Protein AF-A0A974YHD3-F1 (afdb_monomer_lite)

pLDDT: mean 76.7, std 21.36, range [23.0, 98.56]

Structure (mmCIF, N/CA/C/O backbone):
data_AF-A0A974YHD3-F1
#
_entry.id   AF-A0A974YHD3-F1
#
loop_
_atom_site.group_PDB
_atom_site.id
_atom_site.type_symbol
_atom_site.label_atom_id
_atom_site.label_alt_id
_atom_site.label_comp_id
_atom_site.label_asym_id
_atom_site.label_entity_id
_atom_site.label_seq_id
_atom_site.pdbx_PDB_ins_code
_atom_site.Cartn_x
_atom_site.Cartn_y
_atom_site.Cartn_z
_atom_site.occupancy
_atom_site.B_iso_or_equiv
_atom_site.auth_seq_id
_atom_site.auth_comp_id
_atom_site.auth_asym_id
_atom_site.auth_atom_id
_atom_site.pdbx_PDB_model_num
ATOM 1 N N . MET A 1 1 ? 21.935 20.889 6.187 1.00 23.00 1 MET A N 1
ATOM 2 C CA . MET A 1 1 ? 21.549 22.071 5.395 1.00 23.00 1 MET A CA 1
ATOM 3 C C . MET A 1 1 ? 20.528 21.578 4.397 1.00 23.00 1 MET A C 1
ATOM 5 O O . MET A 1 1 ? 20.888 20.794 3.529 1.00 23.00 1 MET A O 1
ATOM 9 N N . ALA A 1 2 ? 19.258 21.837 4.688 1.00 29.30 2 ALA A N 1
ATOM 10 C CA . ALA A 1 2 ? 18.109 21.266 4.003 1.00 29.30 2 ALA A CA 1
ATOM 11 C C . ALA A 1 2 ? 17.409 22.403 3.260 1.00 29.30 2 ALA A C 1
ATOM 13 O O . ALA A 1 2 ? 16.509 23.024 3.808 1.00 29.30 2 ALA A O 1
ATOM 14 N N . ASP A 1 3 ? 17.863 22.669 2.039 1.00 31.52 3 ASP A N 1
ATOM 15 C CA . ASP A 1 3 ? 17.228 23.639 1.148 1.00 31.52 3 ASP A CA 1
ATOM 16 C C . ASP A 1 3 ? 16.428 22.826 0.127 1.00 31.52 3 ASP A C 1
ATOM 18 O O . ASP A 1 3 ? 16.943 22.366 -0.898 1.00 31.52 3 ASP A O 1
ATOM 22 N N . GLY A 1 4 ? 15.189 22.506 0.500 1.00 35.88 4 GLY A N 1
ATOM 23 C CA . GLY A 1 4 ? 14.293 21.665 -0.284 1.00 35.88 4 GLY A CA 1
ATOM 24 C C . GLY A 1 4 ? 13.682 22.450 -1.437 1.00 35.88 4 GLY A C 1
ATOM 25 O O . GLY A 1 4 ? 12.671 23.114 -1.258 1.00 35.88 4 GLY A O 1
ATOM 26 N N . ASN A 1 5 ? 14.265 22.347 -2.632 1.00 42.72 5 ASN A N 1
ATOM 27 C CA . ASN A 1 5 ? 13.529 22.676 -3.853 1.00 42.72 5 ASN A CA 1
ATOM 28 C C . ASN A 1 5 ? 12.310 21.740 -3.923 1.00 42.72 5 ASN A C 1
ATOM 30 O O . ASN A 1 5 ? 12.494 20.521 -3.971 1.00 42.72 5 ASN A O 1
ATOM 34 N N . ASN A 1 6 ? 11.092 22.283 -3.944 1.00 49.28 6 ASN A N 1
ATOM 35 C CA . ASN A 1 6 ? 9.903 21.484 -4.223 1.00 49.28 6 ASN A CA 1
ATOM 36 C C . ASN A 1 6 ? 9.892 21.179 -5.730 1.00 49.28 6 ASN A C 1
ATOM 38 O O . ASN A 1 6 ? 9.575 22.020 -6.572 1.00 49.28 6 ASN A O 1
ATOM 42 N N . ILE A 1 7 ? 10.344 19.981 -6.085 1.00 52.28 7 ILE A N 1
ATOM 43 C CA . ILE A 1 7 ? 10.267 19.467 -7.453 1.00 52.28 7 ILE A CA 1
ATOM 44 C C . ILE A 1 7 ? 8.856 18.911 -7.609 1.00 52.28 7 ILE A C 1
ATOM 46 O O . ILE A 1 7 ? 8.499 18.078 -6.794 1.00 52.28 7 ILE A O 1
ATOM 50 N N . PHE A 1 8 ? 8.097 19.347 -8.622 1.00 60.44 8 PHE A N 1
ATOM 51 C CA . PHE A 1 8 ? 6.780 18.787 -8.942 1.00 60.44 8 PHE A CA 1
ATOM 52 C C . PHE A 1 8 ? 6.837 18.002 -10.252 1.00 60.44 8 PHE A C 1
ATOM 54 O O . PHE A 1 8 ? 7.266 18.513 -11.293 1.00 60.44 8 PHE A O 1
ATOM 61 N N . GLN A 1 9 ? 6.393 16.746 -10.226 1.00 55.06 9 GLN A N 1
ATOM 62 C CA . GLN A 1 9 ? 6.420 15.881 -11.412 1.00 55.06 9 GLN A CA 1
ATOM 63 C C . GLN A 1 9 ? 5.457 16.299 -12.535 1.00 55.06 9 GLN A C 1
ATOM 65 O O . GLN A 1 9 ? 5.782 16.106 -13.709 1.00 55.06 9 GLN A O 1
ATOM 70 N N . TYR A 1 10 ? 4.304 16.877 -12.206 1.00 62.53 10 TYR A N 1
ATOM 71 C CA . TYR A 1 10 ? 3.218 17.162 -13.139 1.00 62.53 10 TYR A CA 1
ATOM 72 C C . TYR A 1 10 ? 2.607 18.536 -12.872 1.00 62.53 10 TYR A C 1
ATOM 74 O O . TYR A 1 10 ? 2.335 18.882 -11.727 1.00 62.53 10 TYR A O 1
ATOM 82 N N . ILE A 1 11 ? 2.315 19.278 -13.937 1.00 77.69 11 ILE A N 1
ATOM 83 C CA . ILE A 1 11 ? 1.442 20.450 -13.918 1.00 77.69 11 ILE A CA 1
ATOM 84 C C . ILE A 1 11 ? 0.236 20.111 -14.777 1.00 77.69 11 ILE A C 1
ATOM 86 O O . ILE A 1 11 ? 0.398 19.775 -15.946 1.00 77.69 11 ILE A O 1
ATOM 90 N N . TYR A 1 12 ? -0.968 20.216 -14.239 1.00 75.12 12 TYR A N 1
ATOM 91 C CA . TYR A 1 12 ? -2.208 19.977 -14.974 1.00 75.12 12 TYR A CA 1
ATOM 92 C C . TYR A 1 12 ? -2.937 21.282 -15.232 1.00 75.12 12 TYR A C 1
ATOM 94 O O . TYR A 1 12 ? -2.934 22.156 -14.370 1.00 75.12 12 TYR A O 1
ATOM 102 N N . ASN A 1 13 ? -3.618 21.398 -16.375 1.00 77.19 13 ASN A N 1
ATOM 103 C CA . ASN A 1 13 ? -4.615 22.455 -16.535 1.00 77.19 13 ASN A CA 1
ATOM 104 C C . ASN A 1 13 ? -5.772 22.175 -15.584 1.00 77.19 13 ASN A C 1
ATOM 106 O O . ASN A 1 13 ? -6.204 21.032 -15.463 1.00 77.19 13 ASN A O 1
ATOM 110 N N . VAL A 1 14 ? -6.317 23.203 -14.952 1.00 76.94 14 VAL A N 1
ATOM 111 C CA . VAL A 1 14 ? -7.429 23.049 -14.022 1.00 76.94 14 VAL A CA 1
ATOM 112 C C . VAL A 1 14 ? -8.591 23.932 -14.447 1.00 76.94 14 VAL A C 1
ATOM 114 O O . VAL A 1 14 ? -8.440 25.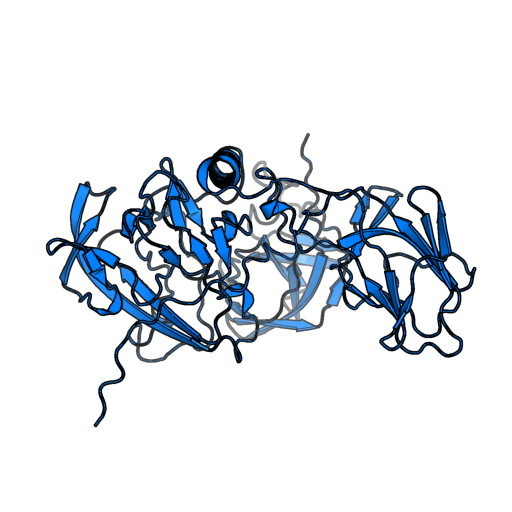123 -14.709 1.00 76.94 14 VAL A O 1
ATOM 117 N N . THR A 1 15 ? -9.782 23.340 -14.500 1.00 73.75 15 THR A N 1
ATOM 118 C CA . THR A 1 15 ? -11.034 24.087 -14.656 1.00 73.75 15 THR A CA 1
ATOM 119 C C . THR A 1 15 ? -11.646 24.310 -13.284 1.00 73.75 15 THR A C 1
ATOM 121 O O . THR A 1 15 ? -11.926 23.338 -12.590 1.00 73.75 15 THR A O 1
ATOM 124 N N . VAL A 1 16 ? -11.897 25.564 -12.905 1.00 64.19 16 VAL A N 1
ATOM 125 C CA . VAL A 1 16 ? -12.558 25.907 -11.635 1.00 64.19 16 VAL A CA 1
ATOM 126 C C . VAL A 1 16 ? -13.982 26.396 -11.904 1.00 64.19 16 VAL A C 1
ATOM 128 O O . VAL A 1 16 ? -14.196 27.291 -12.721 1.00 64.19 16 VAL A O 1
ATOM 131 N N . LYS A 1 17 ? -14.974 25.810 -11.224 1.00 64.31 17 LYS A N 1
ATOM 132 C CA . LYS A 1 17 ? -16.381 26.244 -11.235 1.00 64.31 17 LYS A CA 1
ATOM 133 C C . LYS A 1 17 ? -16.889 26.351 -9.798 1.00 64.31 17 LYS A C 1
ATOM 135 O O . LYS A 1 17 ? -17.115 25.339 -9.136 1.00 64.31 17 LYS A O 1
ATOM 140 N N . GLY A 1 18 ? -17.088 27.578 -9.315 1.00 64.75 18 GLY A N 1
ATOM 141 C CA . GLY A 1 18 ? -17.392 27.818 -7.901 1.00 64.75 18 GLY A CA 1
ATOM 142 C C . GLY A 1 18 ? -16.235 27.350 -7.013 1.00 64.75 18 GLY A C 1
ATOM 143 O O . GLY A 1 18 ? -15.087 27.694 -7.278 1.00 64.75 18 GLY A O 1
ATOM 144 N N . ASN A 1 19 ? -16.523 26.526 -6.004 1.00 59.25 19 ASN A N 1
ATOM 145 C CA . ASN A 1 19 ? -15.501 25.940 -5.126 1.00 59.25 19 ASN A CA 1
ATOM 146 C C . ASN A 1 19 ? -14.963 24.596 -5.633 1.00 59.25 19 ASN A C 1
ATOM 148 O O . ASN A 1 19 ? -14.217 23.950 -4.916 1.00 59.25 19 ASN A O 1
ATOM 152 N N . ASN A 1 20 ? -15.341 24.141 -6.828 1.00 55.47 20 ASN A N 1
ATOM 153 C CA . ASN A 1 20 ? -14.871 22.869 -7.370 1.00 55.47 20 ASN A CA 1
ATOM 154 C C . ASN A 1 20 ? -13.799 23.111 -8.427 1.00 55.47 20 ASN A C 1
ATOM 156 O O . ASN A 1 20 ? -13.940 24.013 -9.256 1.00 55.47 20 ASN A O 1
ATOM 160 N N . TYR A 1 21 ? -12.779 22.262 -8.444 1.00 64.75 21 TYR A N 1
ATOM 161 C CA . TYR A 1 21 ? -11.789 22.212 -9.504 1.00 64.75 21 TYR A CA 1
ATOM 162 C C . TYR A 1 21 ? -11.769 20.836 -10.162 1.00 64.75 21 TYR A C 1
ATOM 164 O O . TYR A 1 21 ? -12.024 19.821 -9.523 1.00 64.75 21 TYR A O 1
ATOM 172 N N . THR A 1 22 ? -11.476 20.791 -11.454 1.00 62.31 22 THR A N 1
ATOM 173 C CA . THR A 1 22 ? -11.301 19.551 -12.212 1.00 62.31 22 THR A CA 1
ATOM 174 C C . THR A 1 22 ? -9.949 19.591 -12.895 1.00 62.31 22 THR A C 1
ATOM 176 O O . THR A 1 22 ? -9.651 20.541 -13.624 1.00 62.31 22 THR A O 1
ATOM 179 N N . VAL A 1 23 ? -9.143 18.566 -12.641 1.00 65.56 23 VAL A N 1
ATOM 180 C CA . VAL A 1 23 ? -7.842 18.347 -13.262 1.00 65.56 23 VAL A CA 1
ATOM 181 C C . VAL A 1 23 ? -8.087 17.897 -14.696 1.00 65.56 23 VAL A C 1
ATOM 183 O O . VAL A 1 23 ? -8.663 16.845 -14.966 1.00 65.56 23 VAL A O 1
ATOM 186 N N . GLY A 1 24 ? -7.716 18.767 -15.621 1.00 58.88 24 GLY A N 1
ATOM 187 C CA . GLY A 1 24 ? -7.710 18.520 -17.048 1.00 58.88 24 GLY A CA 1
ATOM 188 C C . GLY A 1 24 ? -6.397 17.876 -17.502 1.00 58.88 24 GLY A C 1
ATOM 189 O O . GLY A 1 24 ? -5.635 17.348 -16.692 1.00 58.88 24 GLY A O 1
ATOM 190 N N . PRO A 1 25 ? -6.104 17.906 -18.811 1.00 59.25 25 PRO A N 1
ATOM 191 C CA . PRO A 1 25 ? -4.892 17.300 -19.341 1.00 59.25 25 PRO A CA 1
ATOM 192 C C . PRO A 1 25 ? -3.637 17.960 -18.759 1.00 59.25 25 PRO A C 1
ATOM 194 O O . PRO A 1 25 ? -3.632 19.159 -18.446 1.00 59.25 25 PRO A O 1
ATOM 197 N N . VAL A 1 26 ? -2.570 17.162 -18.665 1.00 56.84 26 VAL A N 1
ATOM 198 C CA . VAL A 1 26 ? -1.229 17.618 -18.288 1.00 56.84 26 VAL A CA 1
ATOM 199 C C . VAL A 1 26 ? -0.854 18.827 -19.144 1.00 56.84 26 VAL A C 1
ATOM 201 O O . VAL A 1 26 ? -0.900 18.781 -20.372 1.00 56.84 26 VAL A O 1
ATOM 204 N N . HIS A 1 27 ? -0.534 19.920 -18.467 1.00 62.69 27 HIS A N 1
ATOM 205 C CA . HIS A 1 27 ? -0.039 21.160 -19.038 1.00 62.69 27 HIS A CA 1
ATOM 206 C C . HIS A 1 27 ? 1.475 21.073 -19.278 1.00 62.69 27 HIS A C 1
ATOM 208 O O . HIS A 1 27 ? 1.930 21.334 -20.387 1.00 62.69 27 HIS A O 1
ATOM 214 N N . LEU A 1 28 ? 2.244 20.657 -18.262 1.00 62.91 28 LEU A N 1
ATOM 215 C CA . LEU A 1 28 ? 3.707 20.510 -18.301 1.00 62.91 28 LEU A CA 1
ATOM 216 C C . LEU A 1 28 ? 4.156 19.344 -17.400 1.00 62.91 28 LEU A C 1
ATOM 218 O O . LEU A 1 28 ? 3.457 18.971 -16.462 1.00 62.91 28 LEU A O 1
ATOM 222 N N . THR A 1 29 ? 5.337 18.777 -17.653 1.00 55.53 29 THR A N 1
ATOM 223 C CA . THR A 1 29 ? 5.939 17.706 -16.831 1.00 55.53 29 THR A CA 1
ATOM 224 C C . THR A 1 29 ? 7.374 18.044 -16.453 1.00 55.53 29 THR A C 1
ATOM 226 O O . THR A 1 29 ? 8.102 18.592 -17.278 1.00 55.53 29 THR A O 1
ATOM 229 N N . GLY A 1 30 ? 7.809 17.632 -15.259 1.00 52.50 30 GLY A N 1
ATOM 230 C CA . GLY A 1 30 ? 9.213 17.718 -14.843 1.00 52.50 30 GLY A CA 1
ATOM 231 C C . GLY A 1 30 ? 9.679 19.132 -14.497 1.00 52.50 30 GLY A C 1
ATOM 232 O O . GLY A 1 30 ? 10.753 19.547 -14.931 1.00 52.50 30 GLY A O 1
ATOM 233 N N . VAL A 1 31 ? 8.886 19.863 -13.712 1.00 59.06 31 VAL A N 1
ATOM 234 C CA . VAL A 1 31 ? 9.174 21.250 -13.342 1.00 59.06 31 VAL A CA 1
ATOM 235 C C . VAL A 1 31 ? 9.792 21.319 -11.949 1.00 59.06 31 VAL A C 1
ATOM 237 O O . VAL A 1 31 ? 9.291 20.750 -10.984 1.00 59.06 31 VAL A O 1
ATOM 240 N N . THR A 1 32 ? 10.892 22.060 -11.829 1.00 55.09 32 THR A N 1
ATOM 241 C CA . THR A 1 32 ? 11.424 22.454 -10.520 1.00 55.09 32 THR A CA 1
ATOM 242 C C . THR A 1 32 ? 10.813 23.789 -10.139 1.00 55.09 32 THR A C 1
ATOM 244 O O . THR A 1 32 ? 11.075 24.786 -10.810 1.00 55.09 32 THR A O 1
ATOM 247 N N . VAL A 1 33 ? 10.016 23.810 -9.074 1.00 57.66 33 VAL A N 1
ATOM 248 C CA . VAL A 1 33 ? 9.491 25.059 -8.534 1.00 57.66 33 VAL A CA 1
ATOM 249 C C . VAL A 1 33 ? 10.488 25.571 -7.508 1.00 57.66 33 VAL A C 1
ATOM 251 O O . VAL A 1 33 ? 10.887 24.862 -6.582 1.00 57.66 33 VAL A O 1
ATOM 254 N N . LYS A 1 34 ? 10.925 26.810 -7.708 1.00 53.94 34 LYS A N 1
ATOM 255 C CA . LYS A 1 34 ? 11.646 27.565 -6.694 1.00 53.94 34 LYS A CA 1
ATOM 256 C C . LYS A 1 34 ? 10.726 28.672 -6.232 1.00 53.94 34 LYS A C 1
ATOM 258 O O . LYS A 1 34 ? 10.194 29.408 -7.062 1.00 53.94 34 LYS A O 1
ATOM 263 N N . ASP A 1 35 ? 10.554 28.745 -4.926 1.00 49.25 35 ASP A N 1
ATOM 264 C CA . ASP A 1 35 ? 9.995 29.927 -4.303 1.00 49.25 35 ASP A CA 1
ATOM 265 C C . ASP A 1 35 ? 10.873 31.139 -4.661 1.00 49.25 35 ASP A C 1
ATOM 267 O O . ASP A 1 35 ? 12.105 31.030 -4.768 1.00 49.25 35 ASP A O 1
ATOM 271 N N . LYS A 1 36 ? 10.233 32.261 -4.975 1.00 51.34 36 LYS A N 1
ATOM 272 C CA . LYS A 1 36 ? 10.906 33.470 -5.431 1.00 51.34 36 LYS A CA 1
ATOM 273 C C . LYS A 1 36 ? 10.172 34.676 -4.862 1.00 51.34 36 LYS A C 1
ATOM 275 O O . LYS A 1 36 ? 9.224 35.150 -5.478 1.00 51.34 36 LYS A O 1
ATOM 280 N N . ASP A 1 37 ? 10.709 35.131 -3.729 1.00 46.12 37 ASP A N 1
ATOM 281 C CA . ASP A 1 37 ? 10.434 36.374 -2.993 1.00 46.12 37 ASP A CA 1
ATOM 282 C C . ASP A 1 37 ? 9.528 37.350 -3.755 1.00 46.12 37 ASP A C 1
ATOM 284 O O . ASP A 1 37 ? 9.934 37.959 -4.757 1.00 46.12 37 ASP A O 1
ATOM 288 N N . ASP A 1 38 ? 8.300 37.500 -3.260 1.00 51.44 38 ASP A N 1
ATOM 289 C CA . ASP A 1 38 ? 7.328 38.446 -3.777 1.00 51.44 38 ASP A CA 1
ATOM 290 C C . ASP A 1 38 ? 7.209 39.718 -2.936 1.00 51.44 38 ASP A C 1
ATOM 292 O O . ASP A 1 38 ? 6.182 40.383 -2.927 1.00 51.44 38 ASP A O 1
ATOM 296 N N . SER A 1 39 ? 8.325 40.217 -2.405 1.00 43.66 39 SER A N 1
ATOM 297 C CA . SER A 1 39 ? 8.471 41.627 -2.034 1.00 43.66 39 SER A CA 1
ATOM 298 C C . SER A 1 39 ? 7.397 42.125 -1.056 1.00 43.66 39 SER A C 1
ATOM 300 O O . SER A 1 39 ? 6.721 43.126 -1.303 1.00 43.66 39 SER A O 1
ATOM 302 N N . SER A 1 40 ? 7.297 41.479 0.108 1.00 46.66 40 SER A N 1
ATOM 303 C CA . SER A 1 40 ? 6.685 42.105 1.285 1.00 46.66 40 SER A CA 1
ATOM 304 C C . SER A 1 40 ? 7.552 42.074 2.547 1.00 46.66 40 SER A C 1
ATOM 306 O O . SER A 1 40 ? 7.034 42.247 3.638 1.00 46.66 40 SER A O 1
ATOM 308 N N . GLY A 1 41 ? 8.882 41.980 2.413 1.00 45.91 41 GLY A N 1
ATOM 309 C CA . GLY A 1 41 ? 9.863 42.659 3.281 1.00 45.91 41 GLY A CA 1
ATOM 310 C C . GLY A 1 41 ? 9.623 42.649 4.799 1.00 45.91 41 GLY A C 1
ATOM 311 O O . GLY A 1 41 ? 9.955 43.628 5.472 1.00 45.91 41 GLY A O 1
ATOM 312 N N . THR A 1 42 ? 9.065 41.575 5.356 1.00 46.66 42 THR A N 1
ATOM 313 C CA . THR A 1 42 ? 8.918 41.387 6.800 1.00 46.66 42 THR A CA 1
ATOM 314 C C . THR A 1 42 ? 9.553 40.064 7.203 1.00 46.66 42 THR A C 1
ATOM 316 O O . THR A 1 42 ? 9.564 39.103 6.448 1.00 46.66 42 THR A O 1
ATOM 319 N N . VAL A 1 43 ? 10.093 40.007 8.420 1.00 48.84 43 VAL A N 1
ATOM 320 C CA . VAL A 1 43 ? 10.775 38.838 9.017 1.00 48.84 43 VAL A CA 1
ATOM 321 C C . VAL A 1 43 ? 9.890 37.585 9.190 1.00 48.84 43 VAL A C 1
ATOM 323 O O . VAL A 1 43 ? 10.325 36.629 9.827 1.00 48.84 43 VAL A O 1
ATOM 326 N N . ALA A 1 44 ? 8.654 37.601 8.684 1.00 49.88 44 ALA A N 1
ATOM 327 C CA . ALA A 1 44 ? 7.683 36.514 8.782 1.00 49.88 44 ALA A CA 1
ATOM 328 C C . ALA A 1 44 ? 7.543 35.689 7.488 1.00 49.88 44 ALA A C 1
ATOM 330 O O . ALA A 1 44 ? 6.982 34.604 7.562 1.00 49.88 44 ALA A O 1
ATOM 331 N N . ASP A 1 45 ? 8.048 36.193 6.359 1.00 50.72 45 ASP A N 1
ATOM 332 C CA . ASP A 1 45 ? 8.014 35.544 5.043 1.00 50.72 45 ASP A CA 1
ATOM 333 C C . ASP A 1 45 ? 9.285 34.697 4.845 1.00 50.72 45 ASP A C 1
ATOM 335 O O . ASP A 1 45 ? 10.414 35.207 4.902 1.00 50.72 45 ASP A O 1
ATOM 339 N N . ASN A 1 46 ? 9.117 33.382 4.729 1.00 54.16 46 ASN A N 1
ATOM 340 C CA . ASN A 1 46 ? 10.187 32.405 4.639 1.00 54.16 46 ASN A CA 1
ATOM 341 C C . ASN A 1 46 ? 10.330 31.891 3.204 1.00 54.16 46 ASN A C 1
ATOM 343 O O . ASN A 1 46 ? 9.653 30.954 2.800 1.00 54.16 46 ASN A O 1
ATOM 347 N N . ILE A 1 47 ? 11.372 32.382 2.530 1.00 51.62 47 ILE A N 1
ATOM 348 C CA . ILE A 1 47 ? 11.790 32.106 1.136 1.00 51.62 47 ILE A CA 1
ATOM 349 C C . ILE A 1 47 ? 12.036 30.600 0.818 1.00 51.62 47 ILE A C 1
ATOM 351 O O . ILE A 1 47 ? 12.433 30.225 -0.286 1.00 51.62 47 ILE A O 1
ATOM 355 N N . GLY A 1 48 ? 11.886 29.703 1.798 1.00 50.69 48 GLY A N 1
ATOM 356 C CA . GLY A 1 48 ? 11.937 28.249 1.620 1.00 50.69 48 GLY A CA 1
ATOM 357 C C . GLY A 1 48 ? 10.588 27.535 1.762 1.00 50.69 48 GLY A C 1
ATOM 358 O O . GLY A 1 48 ? 10.568 26.301 1.707 1.00 50.69 48 GLY A O 1
ATOM 359 N N . VAL A 1 49 ? 9.486 28.251 2.006 1.00 54.81 49 VAL A N 1
ATOM 360 C CA . VAL A 1 49 ? 8.192 27.673 2.395 1.00 54.81 49 VAL A CA 1
ATOM 361 C C . VAL A 1 49 ? 7.042 28.345 1.646 1.00 54.81 49 VAL A C 1
ATOM 363 O O . VAL A 1 49 ? 6.386 29.240 2.155 1.00 54.81 49 VAL A O 1
ATOM 366 N N . LEU A 1 50 ? 6.713 27.780 0.485 1.00 58.00 50 LEU A N 1
ATOM 367 C CA . LEU A 1 50 ? 5.493 28.103 -0.258 1.00 58.00 50 LEU A CA 1
ATOM 368 C C . LEU A 1 50 ? 4.228 27.977 0.613 1.00 58.00 50 LEU A C 1
ATOM 370 O O . LEU A 1 50 ? 3.930 26.896 1.140 1.00 58.00 50 LEU A O 1
ATOM 374 N N . GLY A 1 51 ? 3.452 29.057 0.682 1.00 56.53 51 GLY A N 1
ATOM 375 C CA . GLY A 1 51 ? 2.147 29.154 1.326 1.00 56.53 51 GLY A CA 1
ATOM 376 C C . GLY A 1 51 ? 2.168 29.507 2.811 1.00 56.53 51 GLY A C 1
ATOM 377 O O . GLY A 1 51 ? 1.188 29.215 3.503 1.00 56.53 51 GLY A O 1
ATOM 378 N N . ASP A 1 52 ? 3.263 30.065 3.319 1.00 51.12 52 ASP A N 1
ATOM 379 C CA . ASP A 1 52 ? 3.418 30.466 4.720 1.00 51.12 52 ASP A CA 1
ATOM 380 C C . ASP A 1 52 ? 2.686 31.777 5.069 1.00 51.12 52 ASP A C 1
ATOM 382 O O . ASP A 1 52 ? 2.157 31.914 6.178 1.00 51.12 52 ASP A O 1
ATOM 386 N N . ILE A 1 53 ? 2.573 32.699 4.112 1.00 57.03 53 ILE A N 1
ATOM 387 C CA . ILE A 1 53 ? 1.797 33.940 4.182 1.00 57.03 53 ILE A CA 1
ATOM 388 C C . ILE A 1 53 ? 0.883 34.037 2.953 1.00 57.03 53 ILE A C 1
ATOM 390 O O . ILE A 1 53 ? 1.174 33.513 1.889 1.00 57.03 53 ILE A O 1
ATOM 394 N N . ALA A 1 54 ? -0.283 34.671 3.095 1.00 55.06 54 ALA A N 1
ATOM 395 C CA . ALA A 1 54 ? -1.193 34.910 1.977 1.00 55.06 54 ALA A CA 1
ATOM 396 C C . ALA A 1 54 ? -1.264 36.413 1.642 1.00 55.06 54 ALA A C 1
ATOM 398 O O . ALA A 1 54 ? -1.469 37.217 2.560 1.00 55.06 54 ALA A O 1
ATOM 399 N N . PRO A 1 55 ? -1.219 36.808 0.355 1.00 57.75 55 PRO A N 1
ATOM 400 C CA . PRO A 1 55 ? -0.952 35.972 -0.820 1.00 57.75 55 PRO A CA 1
ATOM 401 C C . PRO A 1 55 ? 0.538 35.615 -0.943 1.00 57.75 55 PRO A C 1
ATOM 403 O O . PRO A 1 55 ? 1.374 36.414 -0.547 1.00 57.75 55 PRO A O 1
ATOM 406 N N . ASP A 1 56 ? 0.826 34.460 -1.542 1.00 64.94 56 ASP A N 1
ATOM 407 C CA . ASP A 1 56 ? 2.182 34.002 -1.869 1.00 64.94 56 ASP A CA 1
ATOM 408 C C . ASP A 1 56 ? 2.246 33.597 -3.354 1.00 64.94 56 ASP A C 1
ATOM 410 O O . ASP A 1 56 ? 1.227 33.247 -3.974 1.00 64.94 56 ASP A O 1
ATOM 414 N N . SER A 1 57 ? 3.416 33.709 -3.977 1.00 71.50 57 SER A N 1
ATOM 415 C CA . SER A 1 57 ? 3.595 33.492 -5.405 1.00 71.50 57 SER A CA 1
ATOM 416 C C . SER A 1 57 ? 4.971 32.954 -5.788 1.00 71.50 57 SER A C 1
ATOM 418 O O . SER A 1 57 ? 5.979 33.208 -5.151 1.00 71.50 57 SER A O 1
ATOM 420 N N . PHE A 1 58 ? 5.020 32.222 -6.900 1.00 73.31 58 PHE A N 1
ATOM 421 C CA . PHE A 1 58 ? 6.237 31.580 -7.396 1.00 73.31 58 PHE A CA 1
ATOM 422 C C . PHE A 1 58 ? 6.333 31.640 -8.919 1.00 73.31 58 PHE A C 1
ATOM 424 O O . PHE A 1 58 ? 5.369 31.968 -9.613 1.00 73.31 58 PHE A O 1
ATOM 431 N N . GLU A 1 59 ? 7.508 31.328 -9.466 1.00 72.69 59 GLU A N 1
ATOM 432 C CA . GLU A 1 59 ? 7.776 31.430 -10.902 1.00 72.69 59 GLU A CA 1
ATOM 433 C C . GLU A 1 59 ? 8.210 30.085 -11.492 1.00 72.69 59 GLU A C 1
ATOM 435 O O . GLU A 1 59 ? 9.074 29.395 -10.950 1.00 72.69 59 GLU A O 1
ATOM 440 N N . VAL A 1 60 ? 7.631 29.734 -12.641 1.00 71.31 60 VAL A N 1
ATOM 441 C CA . VAL A 1 60 ? 8.008 28.568 -13.449 1.00 71.31 60 VAL A CA 1
ATOM 442 C C . VAL A 1 60 ? 8.176 29.012 -14.894 1.00 71.31 60 VAL A C 1
ATOM 444 O O . VAL A 1 60 ? 7.253 29.585 -15.469 1.00 71.31 60 VAL A O 1
ATOM 447 N N . ASP A 1 61 ? 9.350 28.752 -15.475 1.00 71.25 61 ASP A N 1
ATOM 448 C CA . ASP A 1 61 ? 9.692 29.071 -16.870 1.00 71.25 61 ASP A CA 1
ATOM 449 C C . ASP A 1 61 ? 9.323 30.510 -17.296 1.00 71.25 61 ASP A C 1
ATOM 451 O O . ASP A 1 61 ? 8.805 30.749 -18.386 1.00 71.25 61 ASP A O 1
ATOM 455 N N . GLY A 1 62 ? 9.564 31.496 -16.421 1.00 70.56 62 GLY A N 1
ATOM 456 C CA . GLY A 1 62 ? 9.258 32.908 -16.691 1.00 70.56 62 GLY A CA 1
ATOM 457 C C . GLY A 1 62 ? 7.801 33.314 -16.447 1.00 70.56 62 GLY A C 1
ATOM 458 O O . GLY A 1 62 ? 7.454 34.483 -16.614 1.00 70.56 62 GLY A O 1
ATOM 459 N N . THR A 1 63 ? 6.937 32.374 -16.057 1.00 75.50 63 THR A N 1
ATOM 460 C CA . THR A 1 63 ? 5.521 32.618 -15.755 1.00 75.50 63 THR A CA 1
ATOM 461 C C . THR A 1 63 ? 5.313 32.694 -14.246 1.00 75.50 63 THR A C 1
ATOM 463 O O . THR A 1 63 ? 5.697 31.777 -13.522 1.00 75.50 63 THR A O 1
ATOM 466 N N . LYS A 1 64 ? 4.684 33.777 -13.769 1.00 81.06 64 LYS A N 1
ATOM 467 C CA . LYS A 1 64 ? 4.330 33.964 -12.355 1.00 81.06 64 LYS A CA 1
ATOM 468 C C . LYS A 1 64 ? 2.995 33.286 -12.030 1.00 81.06 64 LYS A C 1
ATOM 470 O O . LYS A 1 64 ? 1.993 33.546 -12.698 1.00 81.06 64 LYS A O 1
ATOM 475 N N . TYR A 1 65 ? 2.991 32.476 -10.979 1.00 80.44 65 TYR A N 1
ATOM 476 C CA . TYR A 1 65 ? 1.840 31.777 -10.419 1.00 80.44 65 TYR A CA 1
ATOM 477 C C . TYR A 1 65 ? 1.554 32.306 -9.014 1.00 80.44 65 TYR A C 1
ATOM 479 O O . TYR A 1 65 ? 2.474 32.504 -8.229 1.00 80.44 65 TYR A O 1
ATOM 487 N N . THR A 1 66 ? 0.286 32.514 -8.678 1.00 81.00 66 THR A N 1
ATOM 488 C CA . THR A 1 66 ? -0.150 32.813 -7.310 1.00 81.00 66 THR A CA 1
ATOM 489 C C . THR A 1 66 ? -0.607 31.523 -6.646 1.00 81.00 66 THR A C 1
ATOM 491 O O . THR A 1 66 ? -1.479 30.827 -7.179 1.00 81.00 66 THR A O 1
ATOM 494 N N . TYR A 1 67 ? -0.005 31.203 -5.503 1.00 75.00 67 TYR A N 1
ATOM 495 C CA . TYR A 1 67 ? -0.333 30.031 -4.707 1.00 75.00 67 TYR A CA 1
ATOM 496 C C . TYR A 1 67 ? -1.762 30.140 -4.170 1.00 75.00 67 TYR A C 1
ATOM 498 O O . TYR A 1 67 ? -2.200 31.189 -3.694 1.00 75.00 67 TYR A O 1
ATOM 506 N N . VAL A 1 68 ? -2.508 29.044 -4.290 1.00 72.31 68 VAL A N 1
ATOM 507 C CA . VAL A 1 68 ? -3.847 28.914 -3.718 1.00 72.31 68 VAL A CA 1
ATOM 508 C C . VAL A 1 68 ? -3.731 28.053 -2.474 1.00 72.31 68 VAL A C 1
ATOM 510 O O . VAL A 1 68 ? -3.907 28.571 -1.383 1.00 72.31 68 VAL A O 1
ATOM 513 N N . GLY A 1 69 ? -3.346 26.783 -2.604 1.00 65.00 69 GLY A N 1
ATOM 514 C CA . GLY A 1 69 ? -3.121 25.929 -1.438 1.00 65.00 69 GLY A CA 1
ATOM 515 C C . GLY A 1 69 ? -2.725 24.503 -1.758 1.00 65.00 69 GLY A C 1
ATOM 516 O O . GLY A 1 69 ? -2.699 24.083 -2.917 1.00 65.00 69 GLY A O 1
ATOM 517 N N . LYS A 1 70 ? -2.438 23.759 -0.692 1.00 63.56 70 LYS A N 1
ATOM 518 C CA . LYS A 1 70 ? -1.884 22.408 -0.727 1.00 63.56 70 LYS A CA 1
ATOM 519 C C . LYS A 1 70 ? -2.946 21.337 -0.506 1.00 63.56 70 LYS A C 1
ATOM 521 O O . LYS A 1 70 ? -3.788 21.483 0.380 1.00 63.56 70 LYS A O 1
ATOM 526 N N . THR A 1 71 ? -2.852 20.264 -1.280 1.00 57.28 71 THR A N 1
ATOM 527 C CA . THR A 1 71 ? -3.680 19.066 -1.175 1.00 57.28 71 THR A CA 1
ATOM 528 C C . THR A 1 71 ? -3.144 18.123 -0.102 1.00 57.28 71 THR A C 1
ATOM 530 O O . THR A 1 71 ? -1.963 18.153 0.255 1.00 57.28 71 THR A O 1
ATOM 533 N N . GLY A 1 72 ? -3.992 17.221 0.400 1.00 45.12 72 GLY A N 1
ATOM 534 C CA . GLY A 1 72 ? -3.594 16.230 1.411 1.00 45.12 72 GLY A CA 1
ATOM 535 C C . GLY A 1 72 ? -2.467 15.277 0.977 1.00 45.12 72 GLY A C 1
ATOM 536 O O . GLY A 1 72 ? -1.760 14.747 1.831 1.00 45.12 72 GLY A O 1
ATOM 537 N N . ASP A 1 73 ? -2.263 15.080 -0.329 1.00 48.75 73 ASP A N 1
ATOM 538 C CA . ASP A 1 73 ? -1.173 14.266 -0.892 1.00 48.75 73 ASP A CA 1
ATOM 539 C C . ASP A 1 73 ? 0.112 15.065 -1.190 1.00 48.75 73 ASP A C 1
ATOM 541 O O . ASP A 1 73 ? 1.129 14.481 -1.560 1.00 48.75 73 ASP A O 1
ATOM 545 N N . GLY A 1 74 ? 0.088 16.385 -0.987 1.00 52.78 74 GLY A N 1
ATOM 546 C CA . GLY A 1 74 ? 1.238 17.265 -1.148 1.00 52.78 74 GLY A CA 1
ATOM 547 C C . GLY A 1 74 ? 1.313 18.056 -2.455 1.00 52.78 74 GLY A C 1
ATOM 548 O O . GLY A 1 74 ? 2.242 18.851 -2.581 1.00 52.78 74 GLY A O 1
ATOM 549 N N .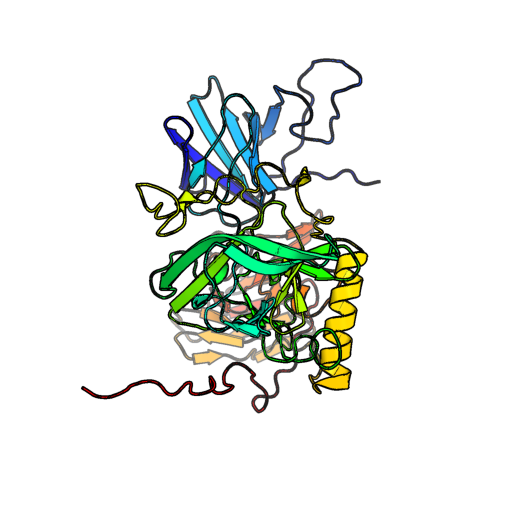 ALA A 1 75 ? 0.358 17.897 -3.377 1.00 67.00 75 ALA A N 1
ATOM 550 C CA . ALA A 1 75 ? 0.208 18.747 -4.561 1.00 67.00 75 ALA A CA 1
ATOM 551 C C . ALA A 1 75 ? -0.228 20.188 -4.210 1.00 67.00 75 ALA A C 1
ATOM 553 O O . ALA A 1 75 ? -0.772 20.450 -3.140 1.00 67.00 75 ALA A O 1
ATOM 554 N N . PHE A 1 76 ? -0.006 21.145 -5.114 1.00 75.62 76 PHE A N 1
ATOM 555 C CA . PHE A 1 76 ? -0.395 22.551 -4.951 1.00 75.62 76 PHE A CA 1
ATOM 556 C C . PHE A 1 76 ? -1.315 23.011 -6.071 1.00 75.62 76 PHE A C 1
ATOM 558 O O . PHE A 1 76 ? -1.053 22.749 -7.243 1.00 75.62 76 PHE A O 1
ATOM 565 N N . LEU A 1 77 ? -2.349 23.776 -5.736 1.00 74.56 77 LEU A N 1
ATOM 566 C CA . LEU A 1 77 ? -3.100 24.542 -6.723 1.00 74.56 77 LEU A CA 1
ATOM 567 C C . LEU A 1 77 ? -2.562 25.970 -6.794 1.00 74.56 77 LEU A C 1
ATOM 569 O O . LEU A 1 77 ? -2.319 26.602 -5.766 1.00 74.56 77 LEU A O 1
ATOM 573 N N . ALA A 1 78 ? -2.432 26.487 -8.010 1.00 81.19 78 ALA A N 1
ATOM 574 C CA . ALA A 1 78 ? -2.055 27.868 -8.273 1.00 81.19 78 ALA A CA 1
ATOM 575 C C . ALA A 1 78 ? -2.829 28.430 -9.476 1.00 81.19 78 ALA A C 1
ATOM 577 O O . ALA A 1 78 ? -3.429 27.678 -10.248 1.00 81.19 78 ALA A O 1
ATOM 578 N N . TYR A 1 79 ? -2.819 29.750 -9.658 1.00 81.56 79 TYR A N 1
ATOM 579 C CA . TYR A 1 79 ? -3.373 30.404 -10.851 1.00 81.56 79 TYR A CA 1
ATOM 580 C C . TYR A 1 79 ? -2.414 31.440 -11.436 1.00 81.56 79 TYR A C 1
ATOM 582 O O . TYR A 1 79 ? -1.490 31.886 -10.763 1.00 81.56 79 TYR A O 1
ATOM 590 N N . THR A 1 80 ? -2.643 31.844 -12.685 1.00 82.06 80 THR A N 1
ATOM 591 C CA . THR A 1 80 ? -1.909 32.940 -13.342 1.00 82.06 80 THR A CA 1
ATOM 592 C C . THR A 1 80 ? -2.844 34.107 -13.687 1.00 82.06 80 THR A C 1
ATOM 594 O O . THR A 1 80 ? -4.063 33.933 -13.810 1.00 82.06 80 THR A O 1
ATOM 597 N N . GLY A 1 81 ? -2.277 35.313 -13.829 1.00 76.44 81 GLY A N 1
ATOM 598 C CA . GLY A 1 81 ? -3.023 36.537 -14.163 1.00 76.44 81 GLY A CA 1
ATOM 599 C C . GLY A 1 81 ? -4.129 36.872 -13.151 1.00 76.44 81 GLY A C 1
ATOM 600 O O . GLY A 1 81 ? -3.999 36.593 -11.962 1.00 76.44 81 GLY A O 1
ATOM 601 N N . ASP A 1 82 ? -5.253 37.412 -13.628 1.00 69.88 82 ASP A N 1
ATOM 602 C CA . ASP A 1 82 ? -6.444 37.706 -12.811 1.00 69.88 82 ASP A CA 1
ATOM 603 C C . ASP A 1 82 ? -7.338 36.463 -12.637 1.00 69.88 82 ASP A C 1
ATOM 605 O O . ASP A 1 82 ? -8.539 36.501 -12.909 1.00 69.88 82 ASP A O 1
ATOM 609 N N . LYS A 1 83 ? -6.750 35.326 -12.230 1.00 69.38 83 LYS A N 1
ATOM 610 C CA . LYS A 1 83 ? -7.437 34.018 -12.130 1.00 69.38 83 LYS A CA 1
ATOM 611 C C . LYS A 1 83 ? -7.999 33.521 -13.472 1.00 69.38 83 LYS A C 1
ATOM 613 O O . LYS A 1 83 ? -9.015 32.828 -13.514 1.00 69.38 83 LYS A O 1
ATOM 618 N N . SER A 1 84 ? -7.343 33.870 -14.579 1.00 69.19 84 SER A N 1
ATOM 619 C CA . SER A 1 84 ? -7.777 33.485 -15.929 1.00 69.19 84 SER A CA 1
ATOM 620 C C . SER A 1 84 ? -7.454 32.027 -16.275 1.00 69.19 84 SER A C 1
ATOM 622 O O . SER A 1 84 ? -8.112 31.451 -17.141 1.00 69.19 84 SER A O 1
ATOM 624 N N . ALA A 1 85 ? -6.485 31.413 -15.586 1.00 77.38 85 ALA A N 1
ATOM 625 C CA . ALA A 1 85 ? -6.139 30.000 -15.716 1.00 77.38 85 ALA A CA 1
ATOM 626 C C . ALA A 1 85 ? -5.640 29.421 -14.383 1.00 77.38 85 ALA A C 1
ATOM 628 O O . ALA A 1 85 ? -4.878 30.076 -13.671 1.00 77.38 85 ALA A O 1
ATOM 629 N N . TYR A 1 86 ? -6.052 28.189 -14.071 1.00 81.88 86 TYR A N 1
ATOM 630 C CA . TYR A 1 86 ? -5.652 27.453 -12.868 1.00 81.88 86 TYR A CA 1
ATOM 631 C C . TYR A 1 86 ? -4.822 26.223 -13.228 1.00 81.88 86 TYR A C 1
ATOM 633 O O . TYR A 1 86 ? -5.021 25.619 -14.285 1.00 81.88 86 TYR A O 1
ATOM 641 N N . TYR A 1 87 ? -3.939 25.832 -12.311 1.00 82.12 87 TYR A N 1
ATOM 642 C CA . TYR A 1 87 ? -2.991 24.741 -12.494 1.00 82.12 87 TYR A CA 1
ATOM 643 C C . TYR A 1 87 ? -2.792 23.938 -11.212 1.00 82.12 87 TYR A C 1
ATOM 645 O O . TYR A 1 87 ? -2.731 24.519 -10.130 1.00 82.12 87 TYR A O 1
ATOM 653 N N . LEU A 1 88 ? -2.655 22.616 -11.342 1.00 78.62 88 LEU A N 1
ATOM 654 C CA . LEU A 1 88 ? -2.310 21.718 -10.235 1.00 78.62 88 LEU A CA 1
ATOM 655 C C . LEU A 1 88 ? -0.885 21.194 -10.420 1.00 78.62 88 LEU A C 1
ATOM 657 O O . LEU A 1 88 ? -0.607 20.563 -11.433 1.00 78.62 88 LEU A O 1
ATOM 661 N N . PHE A 1 89 ? -0.025 21.418 -9.435 1.00 78.12 89 PHE A N 1
ATOM 662 C CA . PHE A 1 89 ? 1.359 20.961 -9.356 1.00 78.12 89 PHE A CA 1
ATOM 663 C C . PHE A 1 89 ? 1.415 19.722 -8.467 1.00 78.12 89 PHE A C 1
ATOM 665 O O . PHE A 1 89 ? 1.159 19.837 -7.277 1.00 78.12 89 PHE A O 1
ATOM 672 N N . SER A 1 90 ? 1.714 18.542 -9.003 1.00 66.19 90 SER A N 1
ATOM 673 C CA . SER A 1 90 ? 1.696 17.286 -8.242 1.00 66.19 90 SER A CA 1
ATOM 674 C C . SER A 1 90 ? 2.929 16.434 -8.504 1.00 66.19 90 SER A C 1
ATOM 676 O O . SER A 1 90 ? 3.461 16.423 -9.610 1.00 66.19 90 SER A O 1
ATOM 678 N N . ASP A 1 91 ? 3.351 15.675 -7.496 1.00 60.72 91 ASP A N 1
ATOM 679 C CA . ASP A 1 91 ? 4.392 14.648 -7.612 1.00 60.72 91 ASP A CA 1
ATOM 680 C C . ASP A 1 91 ? 3.875 13.279 -8.042 1.00 60.72 91 ASP A C 1
ATOM 682 O O . ASP A 1 91 ? 4.658 12.363 -8.287 1.00 60.72 91 ASP A O 1
ATOM 686 N N . SER A 1 92 ? 2.558 13.138 -8.159 1.00 55.88 92 SER A N 1
ATOM 687 C CA . SER A 1 92 ? 1.897 11.911 -8.586 1.00 55.88 92 SER A CA 1
ATOM 688 C C . SER A 1 92 ? 0.957 12.183 -9.765 1.00 55.88 92 SER A C 1
ATOM 690 O O . SER A 1 92 ? 0.494 13.314 -9.943 1.00 55.88 92 SER A O 1
ATOM 692 N N . PRO A 1 93 ? 0.667 11.171 -10.604 1.00 49.19 93 PRO A N 1
ATOM 693 C CA . PRO A 1 93 ? -0.390 11.275 -11.597 1.00 49.19 93 PRO A CA 1
ATOM 694 C C . PRO A 1 93 ? -1.701 11.689 -10.919 1.00 49.19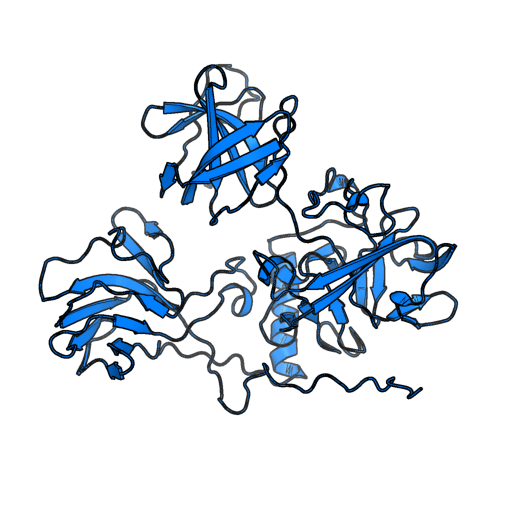 93 PRO A C 1
ATOM 696 O O . PRO A 1 93 ? -2.231 10.945 -10.097 1.00 49.19 93 PRO A O 1
ATOM 699 N N . ALA A 1 94 ? -2.209 12.877 -11.235 1.00 51.59 94 ALA A N 1
ATOM 700 C CA . ALA A 1 94 ? -3.477 13.361 -10.722 1.00 51.59 94 ALA A CA 1
ATOM 701 C C . ALA A 1 94 ? -4.553 13.102 -11.778 1.00 51.59 94 ALA A C 1
ATOM 703 O O . ALA A 1 94 ? -4.450 13.558 -12.917 1.00 51.59 94 ALA A O 1
ATOM 704 N N . SER A 1 95 ? -5.596 12.372 -11.396 1.00 40.72 95 SER A N 1
ATOM 705 C CA . SER A 1 95 ? -6.795 12.173 -12.207 1.00 40.72 95 SER A CA 1
ATOM 706 C C . SER A 1 95 ? -8.020 12.472 -11.355 1.00 40.72 95 SER A C 1
ATOM 708 O O . SER A 1 95 ? -8.198 11.848 -10.313 1.00 40.72 95 SER A O 1
ATOM 710 N N . GLY A 1 96 ? -8.858 13.418 -11.787 1.00 52.91 96 GLY A N 1
ATOM 711 C CA . GLY A 1 96 ? -10.095 13.778 -11.086 1.00 52.91 96 GLY A CA 1
ATOM 712 C C . GLY A 1 96 ? -10.212 15.267 -10.773 1.00 52.91 96 GLY A C 1
ATOM 713 O O . GLY A 1 96 ? -9.613 16.105 -11.430 1.00 52.91 96 GLY A O 1
ATOM 714 N N . GLY A 1 97 ? -11.035 15.619 -9.794 1.00 44.06 97 GLY A N 1
ATOM 715 C CA . GLY A 1 97 ? -11.237 16.987 -9.327 1.00 44.06 97 GLY A CA 1
ATOM 716 C C . GLY A 1 97 ? -11.392 17.020 -7.812 1.00 44.06 97 GLY A C 1
ATOM 717 O O . GLY A 1 97 ? -11.556 15.972 -7.195 1.00 44.06 97 GLY A O 1
ATOM 718 N N . GLY A 1 98 ? -11.346 18.206 -7.219 1.00 53.56 98 GLY A N 1
ATOM 719 C CA . GLY A 1 98 ? -11.493 18.399 -5.778 1.00 53.56 98 GLY A CA 1
ATOM 720 C C . GLY A 1 98 ? -12.210 19.703 -5.446 1.00 53.56 98 GLY A C 1
ATOM 721 O O . GLY A 1 98 ? -12.682 20.410 -6.341 1.00 53.56 98 GLY A O 1
ATOM 722 N N . LYS A 1 99 ? -12.294 20.044 -4.160 1.00 45.41 99 LYS A N 1
ATOM 723 C CA . LYS A 1 99 ? -12.801 21.344 -3.703 1.00 45.41 99 LYS A CA 1
ATOM 724 C C . LYS A 1 99 ? -11.646 22.276 -3.349 1.00 45.41 99 LYS A C 1
ATOM 726 O O . LYS A 1 99 ? -10.584 21.832 -2.931 1.00 45.41 99 LYS A O 1
ATOM 731 N N . VAL A 1 100 ? -11.846 23.569 -3.579 1.00 49.12 100 VAL A N 1
ATOM 732 C CA . VAL A 1 100 ? -10.942 24.661 -3.213 1.00 49.12 100 VAL A CA 1
ATOM 733 C C . VAL A 1 100 ? -11.741 25.681 -2.435 1.00 49.12 100 VAL A C 1
ATOM 735 O O . VAL A 1 100 ? -12.708 26.250 -2.955 1.00 49.12 100 VAL A O 1
ATOM 738 N N . ASN A 1 101 ? -11.310 25.969 -1.212 1.00 46.50 101 ASN A N 1
ATOM 739 C CA . ASN A 1 101 ? -11.828 27.122 -0.500 1.00 46.50 101 ASN A CA 1
ATOM 740 C C . ASN A 1 101 ? -11.085 28.379 -0.972 1.00 46.50 101 ASN A C 1
ATOM 742 O O . ASN A 1 101 ? -10.001 28.695 -0.493 1.00 46.50 101 ASN A O 1
ATOM 746 N N . GLN A 1 102 ? -11.659 29.106 -1.933 1.00 43.50 102 GLN A N 1
ATOM 747 C CA . GLN A 1 102 ? -10.993 30.255 -2.562 1.00 43.50 102 GLN A CA 1
ATOM 748 C C . GLN A 1 102 ? -10.720 31.438 -1.613 1.00 43.50 102 GLN A C 1
ATOM 750 O O . GLN A 1 102 ? -10.022 32.369 -2.013 1.00 43.50 102 GLN A O 1
ATOM 755 N N . SER A 1 103 ? -11.265 31.432 -0.389 1.00 39.81 103 SER A N 1
ATOM 756 C CA . SER A 1 103 ? -10.984 32.448 0.634 1.00 39.81 103 SER A CA 1
ATOM 757 C C . SER A 1 103 ? -9.862 32.064 1.604 1.00 39.81 103 SER A C 1
ATOM 759 O O . SER A 1 103 ? -9.336 32.950 2.271 1.00 39.81 103 SER A O 1
ATOM 761 N N . THR A 1 104 ? -9.483 30.782 1.679 1.00 39.81 104 THR A N 1
ATOM 762 C CA . THR A 1 104 ? -8.436 30.274 2.591 1.00 39.81 104 THR A CA 1
ATOM 763 C C . THR A 1 104 ? -7.337 29.478 1.891 1.00 39.81 104 THR A C 1
ATOM 765 O O . THR A 1 104 ? -6.362 29.097 2.531 1.00 39.81 104 THR A O 1
ATOM 768 N N . GLY A 1 105 ? -7.490 29.196 0.597 1.00 37.25 105 GLY A N 1
ATOM 769 C CA . GLY A 1 105 ? -6.471 28.570 -0.229 1.00 37.25 105 GLY A CA 1
ATOM 770 C C . GLY A 1 105 ? -6.468 27.038 -0.277 1.00 37.25 105 GLY A C 1
ATOM 771 O O . GLY A 1 105 ? -6.062 26.468 -1.277 1.00 37.25 105 GLY A O 1
ATOM 772 N N . GLN A 1 106 ? -6.963 26.329 0.734 1.00 36.59 106 GLN A N 1
ATOM 773 C CA . GLN A 1 106 ? -6.835 24.861 0.822 1.00 36.59 106 GLN A CA 1
ATOM 774 C C . GLN A 1 106 ? -7.516 24.082 -0.324 1.00 36.59 106 GLN A C 1
ATOM 776 O O . GLN A 1 106 ? -8.597 24.463 -0.784 1.00 36.59 106 GLN A O 1
ATOM 781 N N . THR A 1 107 ? -6.879 22.983 -0.759 1.00 34.00 107 THR A N 1
ATOM 782 C CA . THR A 1 107 ? -7.351 22.067 -1.813 1.00 34.00 107 THR A CA 1
ATOM 783 C C . THR A 1 107 ? -7.596 20.661 -1.258 1.00 34.00 107 THR A C 1
ATOM 785 O O . THR A 1 107 ? -6.758 20.104 -0.559 1.00 34.00 107 THR A O 1
ATOM 788 N N . ASP A 1 108 ? -8.737 20.055 -1.585 1.00 36.59 108 ASP A N 1
ATOM 789 C CA . ASP A 1 108 ? -9.113 18.722 -1.101 1.00 36.59 108 ASP A CA 1
ATOM 790 C C . ASP A 1 108 ? -8.864 17.654 -2.179 1.00 36.59 108 ASP A C 1
ATOM 792 O O . ASP A 1 108 ? -9.304 17.796 -3.323 1.00 36.59 108 ASP A O 1
ATOM 796 N N . ILE A 1 109 ? -8.159 16.577 -1.815 1.00 33.09 109 ILE A N 1
ATOM 797 C CA . ILE A 1 109 ? -8.129 15.302 -2.547 1.00 33.09 109 ILE A CA 1
ATOM 798 C C . ILE A 1 109 ? -8.808 14.267 -1.655 1.00 33.09 109 ILE A C 1
ATOM 800 O O . ILE A 1 109 ? -8.605 14.267 -0.442 1.00 33.09 109 ILE A O 1
ATOM 804 N N . SER A 1 110 ? -9.598 13.393 -2.278 1.00 36.88 110 SER A N 1
ATOM 805 C CA . SER A 1 110 ? -10.223 12.201 -1.697 1.00 36.88 110 SER A CA 1
ATOM 806 C C . SER A 1 110 ? -9.177 11.310 -0.998 1.00 36.88 110 SER A C 1
ATOM 808 O O . SER A 1 110 ? -8.661 10.362 -1.588 1.00 36.88 110 SER A O 1
ATOM 810 N N . ALA A 1 111 ? -8.839 11.613 0.256 1.00 40.31 111 ALA A N 1
ATOM 811 C CA . ALA A 1 111 ? -8.072 10.722 1.118 1.00 40.31 111 ALA A CA 1
ATOM 812 C C . ALA A 1 111 ? -8.880 9.438 1.393 1.00 40.31 111 ALA A C 1
ATOM 814 O O . ALA A 1 111 ? -10.105 9.484 1.469 1.00 40.31 111 ALA A O 1
ATOM 815 N N . PRO A 1 112 ? -8.254 8.263 1.538 1.00 50.34 112 PRO A N 1
ATOM 816 C CA . PRO A 1 112 ? -9.003 7.060 1.883 1.00 50.34 112 PRO A CA 1
ATOM 817 C C . PRO A 1 112 ? -9.668 7.246 3.256 1.00 50.34 112 PRO A C 1
ATOM 819 O O . PRO A 1 112 ? -8.985 7.528 4.241 1.00 50.34 112 PRO A O 1
ATOM 822 N N . ILE A 1 113 ? -10.996 7.102 3.337 1.00 55.75 113 ILE A N 1
ATOM 823 C CA . ILE A 1 113 ? -11.704 7.207 4.621 1.00 55.75 113 ILE A CA 1
ATOM 824 C C . ILE A 1 113 ? -11.324 6.015 5.504 1.00 55.75 113 ILE A C 1
ATOM 826 O O . ILE A 1 113 ? -11.306 4.887 5.006 1.00 55.75 113 ILE A O 1
ATOM 830 N N . PRO A 1 114 ? -11.097 6.215 6.808 1.00 70.69 114 PRO A N 1
ATOM 831 C CA . PRO A 1 114 ? -10.965 5.135 7.778 1.00 70.69 114 PRO A CA 1
ATOM 832 C C . PRO A 1 114 ? -12.218 4.268 7.925 1.00 70.69 114 PRO A C 1
ATOM 834 O O . PRO A 1 114 ? -13.182 4.705 8.547 1.00 70.69 114 PRO A O 1
ATOM 837 N N . CYS A 1 115 ? -12.203 3.016 7.459 1.00 85.44 115 CYS A N 1
ATOM 838 C CA . CYS A 1 115 ? -13.339 2.100 7.602 1.00 85.44 115 CYS A CA 1
ATOM 839 C C . CYS A 1 115 ? -12.930 0.683 8.026 1.00 85.44 115 CYS A C 1
ATOM 841 O O . CYS A 1 115 ? -11.883 0.173 7.623 1.00 85.44 115 CYS A O 1
ATOM 843 N N . LEU A 1 116 ? -13.834 0.016 8.743 1.00 92.44 116 LEU A N 1
ATOM 844 C CA . LEU A 1 116 ? -13.808 -1.427 8.998 1.00 92.44 116 LEU A CA 1
ATOM 845 C C . LEU A 1 116 ? -14.537 -2.170 7.873 1.00 92.44 116 LEU A C 1
ATOM 847 O O . LEU A 1 116 ? -15.448 -1.611 7.268 1.00 92.44 116 LEU A O 1
ATOM 851 N N . THR A 1 117 ? -14.192 -3.424 7.588 1.00 95.00 117 THR A N 1
ATOM 852 C CA . THR A 1 117 ? -15.003 -4.268 6.691 1.00 95.00 117 THR A CA 1
ATOM 853 C C . THR A 1 117 ? -16.087 -5.040 7.441 1.00 95.00 117 THR A C 1
ATOM 855 O O . THR A 1 117 ? -16.001 -5.224 8.652 1.00 95.00 117 THR A O 1
ATOM 858 N N . SER A 1 118 ? -17.096 -5.529 6.715 1.00 94.62 118 SER A N 1
ATOM 859 C CA . SER A 1 118 ? -18.104 -6.444 7.287 1.00 94.62 118 SER A CA 1
ATOM 860 C C . SER A 1 118 ? -17.444 -7.688 7.893 1.00 94.62 118 SER A C 1
ATOM 862 O O . SER A 1 118 ? -16.432 -8.166 7.376 1.00 94.62 118 SER A O 1
ATOM 864 N N . GLY A 1 119 ? -18.013 -8.200 8.978 1.00 96.69 119 GLY A N 1
ATOM 865 C CA . GLY A 1 119 ? -17.516 -9.329 9.759 1.00 96.69 119 GLY A CA 1
ATOM 866 C C . GLY A 1 119 ? -16.519 -8.948 10.857 1.00 96.69 119 GLY A C 1
ATOM 867 O O . GLY A 1 119 ? -16.338 -9.742 11.788 1.00 96.69 119 GLY A O 1
ATOM 868 N N . THR A 1 120 ? -15.917 -7.752 10.786 1.00 98.06 120 THR A N 1
ATOM 869 C CA . THR A 1 120 ? -14.965 -7.264 11.791 1.00 98.06 120 THR A CA 1
ATOM 870 C C . THR A 1 120 ? -15.640 -7.158 13.151 1.00 98.06 120 THR A C 1
ATOM 872 O O . THR A 1 120 ? -16.625 -6.438 13.316 1.00 98.06 120 THR A O 1
ATOM 875 N N . GLN A 1 121 ? -15.090 -7.857 14.137 1.00 98.25 121 GLN A N 1
ATOM 876 C CA . GLN A 1 121 ? -15.571 -7.852 15.508 1.00 98.25 121 GLN A CA 1
ATOM 877 C C . GLN A 1 121 ? -15.058 -6.633 16.272 1.00 98.25 121 GLN A C 1
ATOM 879 O O . GLN A 1 121 ? -13.851 -6.396 16.346 1.00 98.25 121 GLN A O 1
ATOM 884 N N . VAL A 1 122 ? -15.970 -5.892 16.894 1.00 98.38 122 VAL A N 1
ATOM 885 C CA . VAL A 1 122 ? -15.678 -4.753 17.769 1.00 98.38 122 VAL A CA 1
ATOM 886 C C . VAL A 1 122 ? -15.999 -5.144 19.209 1.00 98.38 122 VAL A C 1
ATOM 888 O O . VAL A 1 122 ? -17.056 -5.717 19.479 1.00 98.38 122 VAL A O 1
ATOM 891 N N . LEU A 1 123 ? -15.109 -4.838 20.154 1.00 98.25 123 LEU A N 1
ATOM 892 C CA . LEU A 1 123 ? -15.356 -5.124 21.566 1.00 98.25 123 LEU A CA 1
ATOM 893 C C . LEU A 1 123 ? -16.442 -4.199 22.136 1.00 98.25 123 LEU A C 1
ATOM 895 O O . LEU A 1 123 ? -16.264 -2.982 22.235 1.00 98.25 123 LEU A O 1
ATOM 899 N N . THR A 1 124 ? -17.540 -4.803 22.583 1.00 98.19 124 THR A N 1
ATOM 900 C CA . THR A 1 124 ? -18.682 -4.136 23.218 1.00 98.19 124 THR A CA 1
ATOM 901 C C . THR A 1 124 ? -18.885 -4.594 24.660 1.00 98.19 124 THR A C 1
ATOM 903 O O . THR A 1 124 ? -18.255 -5.540 25.135 1.00 98.19 124 THR A O 1
ATOM 906 N N . GLU A 1 125 ? -19.839 -3.973 25.352 1.00 97.31 125 GLU A N 1
ATOM 907 C CA . GLU A 1 125 ? -20.327 -4.437 26.658 1.00 97.31 125 GLU A CA 1
ATOM 908 C C . GLU A 1 125 ? -20.885 -5.876 26.641 1.00 97.31 125 GLU A C 1
ATOM 910 O O . GLU A 1 125 ? -20.912 -6.539 27.677 1.00 97.31 125 GLU A O 1
ATOM 915 N N . ARG A 1 126 ? -21.311 -6.373 25.471 1.00 96.25 126 ARG A N 1
ATOM 916 C CA . ARG A 1 126 ? -21.858 -7.727 25.270 1.00 96.25 126 ARG A CA 1
ATOM 917 C C . ARG A 1 126 ? -20.803 -8.731 24.790 1.00 96.25 126 ARG A C 1
ATOM 919 O O . ARG A 1 126 ? -21.155 -9.852 24.434 1.00 96.25 126 ARG A O 1
ATOM 926 N N . GLY A 1 127 ? -19.532 -8.334 24.768 1.00 97.56 127 GLY A N 1
ATOM 927 C CA . GLY A 1 127 ? -18.456 -9.067 24.108 1.00 97.56 127 GLY A CA 1
ATOM 928 C C . GLY A 1 127 ? -18.196 -8.553 22.694 1.00 97.56 127 GLY A C 1
ATOM 929 O O . GLY A 1 127 ? -18.574 -7.436 22.340 1.00 97.56 127 GLY A O 1
ATOM 930 N N . GLU A 1 128 ? -17.506 -9.354 21.896 1.00 97.62 128 GLU A N 1
ATOM 931 C CA . GLU A 1 128 ? -17.181 -9.032 20.508 1.00 97.62 128 GLU A CA 1
ATOM 932 C C . GLU A 1 128 ? -18.418 -9.177 19.609 1.00 97.62 128 GLU A C 1
ATOM 934 O O . GLU A 1 128 ? -19.077 -10.217 19.618 1.00 97.62 128 GLU A O 1
ATOM 939 N N . VAL A 1 129 ? -18.763 -8.102 18.894 1.00 98.38 129 VAL A N 1
ATOM 940 C CA . VAL A 1 129 ? -19.933 -8.023 18.005 1.00 98.38 129 VAL A CA 1
ATOM 941 C C . VAL A 1 129 ? -19.479 -7.558 16.625 1.00 98.38 129 VAL A C 1
ATOM 943 O O . VAL A 1 129 ? -18.685 -6.622 16.522 1.00 98.38 129 VAL A O 1
ATOM 946 N N . ALA A 1 130 ? -19.990 -8.196 15.570 1.00 98.25 130 ALA A N 1
ATOM 947 C CA . ALA A 1 130 ? -19.694 -7.814 14.194 1.00 98.25 130 ALA A CA 1
ATOM 948 C C . ALA A 1 130 ? -20.151 -6.374 13.925 1.00 98.25 130 ALA A C 1
ATOM 950 O O . ALA A 1 130 ? -21.225 -5.963 14.369 1.00 98.25 130 ALA A O 1
ATOM 951 N N . VAL A 1 131 ? -19.344 -5.604 13.197 1.00 97.75 131 VAL A N 1
ATOM 952 C CA . VAL A 1 131 ? -19.601 -4.179 12.963 1.00 97.75 131 VAL A CA 1
ATOM 953 C C . VAL A 1 131 ? -20.966 -3.925 12.309 1.00 97.75 131 VAL A C 1
ATOM 955 O O . VAL A 1 131 ? -21.640 -2.968 12.672 1.00 97.75 131 VAL A O 1
ATOM 958 N N . GLU A 1 132 ? -21.424 -4.803 11.418 1.00 97.12 132 GLU A N 1
ATOM 959 C CA . GLU A 1 132 ? -22.735 -4.724 10.763 1.00 97.12 132 GLU A CA 1
ATOM 960 C C . GLU A 1 132 ? -23.937 -4.954 11.697 1.00 97.12 132 GLU A C 1
ATOM 962 O O . GLU A 1 132 ? -25.052 -4.546 11.370 1.00 97.12 132 GLU A O 1
ATOM 967 N N . ASP A 1 133 ? -23.718 -5.576 12.859 1.00 97.81 133 ASP A N 1
ATOM 968 C CA . ASP A 1 133 ? -24.752 -5.867 13.859 1.00 97.81 133 ASP A CA 1
ATOM 969 C C . ASP A 1 133 ? -24.836 -4.799 14.963 1.00 97.81 133 ASP A C 1
ATOM 971 O O . ASP A 1 133 ? -25.771 -4.809 15.778 1.00 97.81 133 ASP A O 1
ATOM 975 N N . LEU A 1 134 ? -23.872 -3.872 15.000 1.00 97.00 134 LEU A N 1
ATOM 976 C CA . LEU A 1 134 ? -23.850 -2.756 15.940 1.00 97.00 134 LEU A CA 1
ATOM 977 C C . LEU A 1 134 ? -24.946 -1.736 15.624 1.00 97.00 134 LEU A C 1
ATOM 979 O O . LEU A 1 134 ? -25.307 -1.484 14.473 1.00 97.00 134 LEU A O 1
ATOM 983 N N . ARG A 1 135 ? -25.460 -1.092 16.671 1.00 95.25 135 ARG A N 1
ATOM 984 C CA . ARG A 1 135 ? -26.478 -0.041 16.560 1.00 95.25 135 ARG A CA 1
ATOM 985 C C . ARG A 1 135 ? -26.069 1.206 17.329 1.00 95.25 135 ARG A C 1
ATOM 987 O O . ARG A 1 135 ? -25.333 1.139 18.309 1.00 95.25 135 ARG A O 1
ATOM 994 N N . VAL A 1 136 ? -26.606 2.355 16.915 1.00 95.81 136 VAL A N 1
ATOM 995 C CA . VAL A 1 136 ? -26.523 3.592 17.709 1.00 95.81 136 VAL A CA 1
ATOM 996 C C . VAL A 1 136 ? -27.043 3.317 19.122 1.00 95.81 136 VAL A C 1
ATOM 998 O O . VAL A 1 136 ? -28.118 2.740 19.291 1.00 95.81 136 VAL A O 1
ATOM 1001 N N . GLY A 1 137 ? -26.270 3.725 20.126 1.00 95.12 137 GLY A N 1
ATOM 1002 C CA . GLY A 1 137 ? -26.531 3.470 21.540 1.00 95.12 137 GLY A CA 1
ATOM 1003 C C . GLY A 1 137 ? -25.862 2.216 22.114 1.00 95.12 137 GLY A C 1
ATOM 1004 O O . GLY A 1 137 ? -25.684 2.174 23.333 1.00 95.12 137 GLY A O 1
ATOM 1005 N N . ASP A 1 138 ? -25.438 1.244 21.291 1.00 97.56 138 ASP A N 1
ATOM 1006 C CA . ASP A 1 138 ? -24.616 0.120 21.769 1.00 97.56 138 ASP A CA 1
ATOM 1007 C C . ASP A 1 138 ? -23.310 0.666 22.362 1.00 97.56 138 ASP A C 1
ATOM 1009 O O . ASP A 1 138 ? -22.744 1.629 21.842 1.00 97.56 138 ASP A O 1
ATOM 1013 N N . ARG A 1 139 ? -22.816 0.074 23.455 1.00 97.94 139 ARG A N 1
ATOM 1014 C CA . ARG A 1 139 ? -21.607 0.564 24.130 1.00 97.94 139 ARG A CA 1
ATOM 1015 C C . ARG A 1 139 ? -20.363 -0.216 23.724 1.00 97.94 139 ARG A C 1
ATOM 1017 O O . ARG A 1 139 ? -20.292 -1.425 23.948 1.00 97.94 139 ARG A O 1
ATOM 1024 N N . VAL A 1 140 ? -19.367 0.487 23.193 1.00 97.81 140 VAL A N 1
ATOM 1025 C CA . VAL A 1 140 ? -18.066 -0.064 22.779 1.00 97.81 140 VAL A CA 1
ATOM 1026 C C . VAL A 1 140 ? -16.965 0.314 23.759 1.00 97.81 140 VAL A C 1
ATOM 1028 O O . VAL A 1 140 ? -17.044 1.352 24.417 1.00 97.81 140 VAL A O 1
ATOM 1031 N N . MET A 1 141 ? -15.932 -0.522 23.861 1.00 97.62 141 MET A N 1
ATOM 1032 C CA . MET A 1 141 ? -14.733 -0.186 24.628 1.00 97.62 141 MET A CA 1
ATOM 1033 C C . MET A 1 141 ? -13.932 0.899 23.900 1.00 97.62 141 MET A C 1
ATOM 1035 O O . MET A 1 141 ? -13.441 0.666 22.796 1.00 97.62 141 MET A O 1
ATOM 1039 N N . ALA A 1 142 ? -13.774 2.049 24.550 1.00 96.12 142 ALA A N 1
ATOM 1040 C CA . ALA A 1 142 ? -12.956 3.173 24.115 1.00 96.12 142 ALA A CA 1
ATOM 1041 C C . ALA A 1 142 ? -11.695 3.247 24.992 1.00 96.12 142 ALA A C 1
ATOM 1043 O O . ALA A 1 142 ? -11.774 3.446 26.210 1.00 96.12 142 ALA A O 1
ATOM 1044 N N . LEU A 1 143 ? -10.526 3.008 24.393 1.00 95.25 143 LEU A N 1
ATOM 1045 C CA . LEU A 1 143 ? -9.282 2.790 25.134 1.00 95.25 143 LEU A CA 1
ATOM 1046 C C . LEU A 1 143 ? -8.706 4.061 25.759 1.00 95.25 143 LEU A C 1
ATOM 1048 O O . LEU A 1 143 ? -8.176 3.981 26.867 1.00 95.25 143 LEU A O 1
ATOM 1052 N N . LEU A 1 144 ? -8.777 5.212 25.085 1.00 93.38 144 LEU A N 1
ATOM 1053 C CA . LEU A 1 144 ? -8.220 6.460 25.614 1.00 93.38 144 LEU A CA 1
ATOM 1054 C C . LEU A 1 144 ? -9.145 7.078 26.660 1.00 93.38 144 LEU A C 1
ATOM 1056 O O . LEU A 1 144 ? -8.656 7.581 27.672 1.00 93.38 144 LEU A O 1
ATOM 1060 N N . TYR A 1 145 ? -10.461 6.954 26.480 1.00 92.69 145 TYR A N 1
ATOM 1061 C CA . TYR A 1 145 ? -11.445 7.240 27.524 1.00 92.69 145 TYR A CA 1
ATOM 1062 C C . TYR A 1 145 ? -11.390 6.264 28.710 1.00 92.69 145 TYR A C 1
ATOM 1064 O O . TYR A 1 145 ? -11.818 6.613 29.809 1.00 92.69 145 TYR A O 1
ATOM 1072 N N . GLN A 1 146 ? -10.842 5.060 28.513 1.00 93.00 146 GLN A N 1
ATOM 1073 C CA . GLN A 1 146 ? -10.752 3.990 29.515 1.00 93.00 146 GLN A CA 1
ATOM 1074 C C . GLN A 1 146 ? -12.124 3.489 29.992 1.00 93.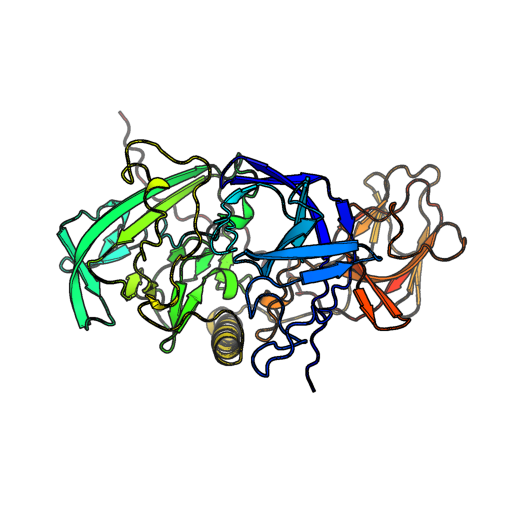00 146 GLN A C 1
ATOM 1076 O O . GLN A 1 146 ? -12.350 3.269 31.185 1.00 93.00 146 GLN A O 1
ATOM 1081 N N . GLY A 1 147 ? -13.061 3.285 29.065 1.00 95.38 147 GLY A N 1
ATOM 1082 C CA . GLY A 1 147 ? -14.401 2.838 29.428 1.00 95.38 147 GLY A CA 1
ATOM 1083 C C . GLY A 1 147 ? -15.325 2.552 28.254 1.00 95.38 147 GLY A C 1
ATOM 1084 O O . GLY A 1 147 ? -14.944 2.633 27.091 1.00 95.38 147 GLY A O 1
ATOM 1085 N N . LEU A 1 148 ? -16.566 2.200 28.587 1.00 97.62 148 LEU A N 1
ATOM 1086 C CA . LEU A 1 148 ? -17.624 1.926 27.621 1.00 97.62 148 LEU A CA 1
ATOM 1087 C C . LEU A 1 148 ? -18.330 3.226 27.204 1.00 97.62 148 LEU A C 1
ATOM 1089 O O . LEU A 1 148 ? -18.924 3.892 28.055 1.00 97.62 148 LEU A O 1
ATOM 1093 N N . ILE A 1 149 ? -18.317 3.550 25.908 1.00 96.06 149 ILE A N 1
ATOM 1094 C CA . ILE A 1 149 ? -18.979 4.731 25.323 1.00 96.06 149 ILE A CA 1
ATOM 1095 C C . ILE A 1 149 ? -20.076 4.279 24.346 1.00 96.06 149 ILE A C 1
ATOM 1097 O O . ILE A 1 149 ? -19.840 3.344 23.577 1.00 96.06 149 ILE A O 1
ATOM 1101 N N . PRO A 1 150 ? -21.268 4.910 24.344 1.00 96.62 150 PRO A N 1
ATOM 1102 C CA . PRO A 1 150 ? -22.295 4.625 23.347 1.00 96.62 150 PRO A CA 1
ATOM 1103 C C . PRO A 1 150 ? -21.862 5.060 21.941 1.00 96.62 150 PRO A C 1
ATOM 1105 O O . PRO A 1 150 ? -21.348 6.161 21.743 1.00 96.62 150 PRO A O 1
ATOM 1108 N N . ILE A 1 151 ? -22.150 4.222 20.949 1.00 95.62 151 ILE A N 1
ATOM 1109 C CA . ILE A 1 151 ? -22.030 4.578 19.536 1.00 95.62 151 ILE A CA 1
ATOM 1110 C C . ILE A 1 151 ? -23.009 5.713 19.241 1.00 95.62 151 ILE A C 1
ATOM 1112 O O . ILE A 1 151 ? -24.217 5.573 19.443 1.00 95.62 151 ILE A O 1
ATOM 1116 N N . LYS A 1 152 ? -22.489 6.830 18.737 1.00 91.19 152 LYS A N 1
ATOM 1117 C CA . LYS A 1 152 ? -23.265 8.010 18.344 1.00 91.19 152 LYS A CA 1
ATOM 1118 C C . LYS A 1 152 ? -23.821 7.861 16.933 1.00 91.19 152 LYS A C 1
ATOM 1120 O O . LYS A 1 152 ? -24.947 8.273 16.661 1.00 91.19 152 LYS A O 1
ATOM 1125 N N . TRP A 1 153 ? -23.041 7.258 16.042 1.00 89.12 153 TRP A N 1
ATOM 1126 C CA . TRP A 1 153 ? -23.439 7.015 14.663 1.00 89.12 153 TRP A CA 1
ATOM 1127 C C . TRP A 1 153 ? -22.716 5.793 14.098 1.00 89.12 153 TRP A C 1
ATOM 1129 O O . TRP A 1 153 ? -21.562 5.528 14.429 1.00 89.12 153 TRP A O 1
ATOM 1139 N N . ILE A 1 154 ? -23.413 5.050 13.243 1.00 88.00 154 ILE A N 1
ATOM 1140 C CA . ILE A 1 154 ? -22.835 3.967 12.455 1.00 88.00 154 ILE A CA 1
ATOM 1141 C C . ILE A 1 154 ? -23.270 4.123 11.007 1.00 88.00 154 ILE A C 1
ATOM 1143 O O . ILE A 1 154 ? -24.459 4.297 10.747 1.00 88.00 154 ILE A O 1
ATOM 1147 N N . GLY A 1 155 ? -22.329 4.081 10.072 1.00 82.94 155 GLY A N 1
ATOM 1148 C CA . GLY A 1 155 ? -22.616 4.189 8.642 1.00 82.94 155 GLY A CA 1
ATOM 1149 C C . GLY A 1 155 ? -21.929 3.104 7.844 1.00 82.94 155 GLY A C 1
ATOM 1150 O O . GLY A 1 155 ? -20.911 2.564 8.273 1.00 82.94 155 GLY A O 1
ATOM 1151 N N . SER A 1 156 ? -22.484 2.793 6.675 1.00 83.44 156 SER A N 1
ATOM 1152 C CA . SER A 1 156 ? -21.898 1.815 5.767 1.00 83.44 156 SER A CA 1
ATOM 1153 C C . SER A 1 156 ? -21.956 2.240 4.308 1.00 83.44 156 SER A C 1
ATOM 1155 O O . SER A 1 156 ? -22.774 3.073 3.900 1.00 83.44 156 SER A O 1
ATOM 1157 N N . ARG A 1 157 ? -21.043 1.671 3.517 1.00 79.69 157 ARG A N 1
ATOM 1158 C CA . ARG A 1 157 ? -20.959 1.855 2.069 1.00 79.69 157 ARG A CA 1
ATOM 1159 C C . ARG A 1 157 ? -20.411 0.599 1.405 1.00 79.69 157 ARG A C 1
ATOM 1161 O O . ARG A 1 157 ? -19.351 0.104 1.774 1.00 79.69 157 ARG A O 1
ATOM 1168 N N . ARG A 1 158 ? -21.109 0.135 0.374 1.00 81.44 158 ARG A N 1
ATOM 1169 C CA . ARG A 1 158 ? -20.654 -0.927 -0.529 1.00 81.44 158 ARG A CA 1
ATOM 1170 C C . ARG A 1 158 ? -19.915 -0.311 -1.719 1.00 81.44 158 ARG A C 1
ATOM 1172 O O . ARG A 1 158 ? -20.374 0.690 -2.269 1.00 81.44 158 ARG A O 1
ATOM 1179 N N . ILE A 1 159 ? -18.778 -0.888 -2.096 1.00 77.81 159 ILE A N 1
ATOM 1180 C CA . ILE A 1 159 ? -17.918 -0.435 -3.196 1.00 77.81 159 ILE A CA 1
ATOM 1181 C C . ILE A 1 159 ? -17.631 -1.621 -4.118 1.00 77.81 159 ILE A C 1
ATOM 1183 O O . ILE A 1 159 ? -17.052 -2.605 -3.669 1.00 77.81 159 ILE A O 1
ATOM 1187 N N . ASP A 1 160 ? -17.995 -1.503 -5.399 1.00 79.19 160 ASP A N 1
ATOM 1188 C CA . ASP A 1 160 ? -1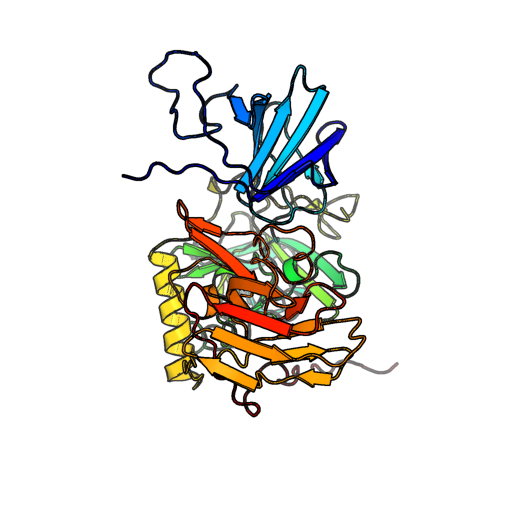7.611 -2.445 -6.462 1.00 79.19 160 ASP A CA 1
ATOM 1189 C C . ASP A 1 160 ? -16.279 -1.997 -7.085 1.00 79.19 160 ASP A C 1
ATOM 1191 O O . ASP A 1 160 ? -16.225 -1.013 -7.832 1.00 79.19 160 ASP A O 1
ATOM 1195 N N . LEU A 1 161 ? -15.198 -2.720 -6.780 1.00 79.88 161 LEU A N 1
ATOM 1196 C CA . LEU A 1 161 ? -13.844 -2.407 -7.236 1.00 79.88 161 LEU A CA 1
ATOM 1197 C C . LEU A 1 161 ? -13.652 -2.656 -8.733 1.00 79.88 161 LEU A C 1
ATOM 1199 O O . LEU A 1 161 ? -12.765 -2.049 -9.327 1.00 79.88 161 LEU A O 1
ATOM 1203 N N . ARG A 1 162 ? -14.477 -3.491 -9.374 1.00 78.62 162 ARG A N 1
ATOM 1204 C CA . ARG A 1 162 ? -14.371 -3.747 -10.823 1.00 78.62 162 ARG A CA 1
ATOM 1205 C C . ARG A 1 162 ? -14.771 -2.528 -11.646 1.00 78.62 162 ARG A C 1
ATOM 1207 O O . ARG A 1 162 ? -14.339 -2.381 -12.785 1.00 78.62 162 ARG A O 1
ATOM 1214 N N . SER A 1 163 ? -15.619 -1.679 -11.069 1.00 69.75 163 SER A N 1
ATOM 1215 C CA . SER A 1 163 ? -16.122 -0.452 -11.690 1.00 69.75 163 SER A CA 1
ATOM 1216 C C . SER A 1 163 ? -15.491 0.822 -11.118 1.00 69.75 163 SER A C 1
ATOM 1218 O O . SER A 1 163 ? -15.735 1.912 -11.637 1.00 69.75 163 SER A O 1
ATOM 1220 N N . HIS A 1 164 ? -14.679 0.701 -10.061 1.00 69.56 164 HIS A N 1
ATOM 1221 C CA . HIS A 1 164 ? -14.026 1.842 -9.434 1.00 69.56 164 HIS A CA 1
ATOM 1222 C C . HIS A 1 164 ? -12.914 2.385 -10.351 1.00 69.56 164 HIS A C 1
ATOM 1224 O O . HIS A 1 164 ? -12.106 1.598 -10.840 1.00 69.56 164 HIS A O 1
ATOM 1230 N N . PRO A 1 165 ? -12.822 3.709 -10.584 1.00 55.81 165 PRO A N 1
ATOM 1231 C CA . PRO A 1 165 ? -11.812 4.282 -11.481 1.00 55.81 165 PRO A CA 1
ATOM 1232 C C . PRO A 1 165 ? -10.373 4.120 -10.962 1.00 55.81 165 PRO A C 1
ATOM 1234 O O . PRO A 1 165 ? -9.434 4.159 -11.750 1.00 55.81 165 PRO A O 1
ATOM 1237 N N . GLN A 1 166 ? -10.211 3.950 -9.648 1.00 62.75 166 GLN A N 1
ATOM 1238 C CA . GLN A 1 166 ? -8.926 3.795 -8.955 1.00 62.75 166 GLN A CA 1
ATOM 1239 C C . GLN A 1 166 ? -9.056 2.729 -7.856 1.00 62.75 166 GLN A C 1
ATOM 1241 O O . GLN A 1 166 ? -9.187 3.065 -6.679 1.00 62.75 166 GLN A O 1
ATOM 1246 N N . PRO A 1 167 ? -9.219 1.440 -8.187 1.00 69.12 167 PRO A N 1
ATOM 1247 C CA . PRO A 1 167 ? -9.538 0.407 -7.198 1.00 69.12 167 PRO A CA 1
ATOM 1248 C C . PRO A 1 167 ? -8.465 0.258 -6.108 1.00 69.12 167 PRO A C 1
ATOM 1250 O O . PRO A 1 167 ? -8.778 -0.155 -4.997 1.00 69.12 167 PRO A O 1
ATOM 1253 N N . GLU A 1 168 ? -7.215 0.615 -6.395 1.00 72.44 168 GLU A N 1
ATOM 1254 C CA . GLU A 1 168 ? -6.090 0.610 -5.458 1.00 72.44 168 GLU A CA 1
ATOM 1255 C C . GLU A 1 168 ? -6.248 1.590 -4.286 1.00 72.44 168 GLU A C 1
ATOM 1257 O O . GLU A 1 168 ? -5.721 1.325 -3.210 1.00 72.44 168 GLU A O 1
ATOM 1262 N N . THR A 1 169 ? -7.002 2.685 -4.442 1.00 71.81 169 THR A N 1
ATOM 1263 C CA . THR A 1 169 ? -7.194 3.676 -3.363 1.00 71.81 169 THR A CA 1
ATOM 1264 C C . THR A 1 169 ? -8.231 3.239 -2.330 1.00 71.81 169 THR A C 1
ATOM 1266 O O . THR A 1 169 ? -8.294 3.790 -1.233 1.00 71.81 169 THR A O 1
ATOM 1269 N N . VAL A 1 170 ? -9.026 2.220 -2.662 1.00 75.38 170 VAL A N 1
ATOM 1270 C CA . VAL A 1 170 ? -10.114 1.686 -1.830 1.00 75.38 170 VAL A CA 1
ATOM 1271 C C . VAL A 1 170 ? -9.970 0.187 -1.576 1.00 75.38 170 VAL A C 1
ATOM 1273 O O . VAL A 1 170 ? -10.868 -0.423 -0.991 1.00 75.38 170 VAL A O 1
ATOM 1276 N N . ARG A 1 171 ? -8.861 -0.428 -2.007 1.00 85.69 171 ARG A N 1
ATOM 1277 C CA . ARG A 1 171 ? -8.623 -1.863 -1.839 1.00 85.69 171 ARG A CA 1
ATOM 1278 C C . ARG A 1 171 ? -8.398 -2.200 -0.365 1.00 85.69 171 ARG A C 1
ATOM 1280 O O . ARG A 1 171 ? -7.566 -1.553 0.265 1.00 85.69 171 ARG A O 1
ATOM 1287 N N . PRO A 1 172 ? -9.086 -3.206 0.196 1.00 93.50 172 PRO A N 1
ATOM 1288 C CA . PRO A 1 172 ? -8.914 -3.543 1.600 1.00 93.50 172 PRO A CA 1
ATOM 1289 C C . PRO A 1 172 ? -7.487 -3.991 1.909 1.00 93.50 172 PRO A C 1
ATOM 1291 O O . PRO A 1 172 ? -6.840 -4.660 1.101 1.00 93.50 172 PRO A O 1
ATOM 1294 N N . ILE A 1 173 ? -7.023 -3.666 3.109 1.00 95.81 173 ILE A N 1
ATOM 1295 C CA . ILE A 1 173 ? -5.754 -4.121 3.666 1.00 95.81 173 ILE A CA 1
ATOM 1296 C C . ILE A 1 173 ? -6.054 -5.086 4.801 1.00 95.81 173 ILE A C 1
ATOM 1298 O O . ILE A 1 173 ? -6.787 -4.767 5.736 1.00 95.81 173 ILE A O 1
ATOM 1302 N N . ARG A 1 174 ? -5.453 -6.268 4.721 1.00 97.94 174 ARG A N 1
ATOM 1303 C CA . ARG A 1 174 ? -5.478 -7.288 5.760 1.00 97.94 174 ARG A CA 1
ATOM 1304 C C . ARG A 1 174 ? -4.265 -7.134 6.657 1.00 97.94 174 ARG A C 1
ATOM 1306 O O . ARG A 1 174 ? -3.131 -7.121 6.180 1.00 97.94 174 ARG A O 1
ATOM 1313 N N . ILE A 1 175 ? -4.521 -7.113 7.953 1.00 98.56 175 ILE A N 1
ATOM 1314 C CA . ILE A 1 175 ? -3.553 -7.308 9.022 1.00 98.56 175 ILE A CA 1
ATOM 1315 C C . ILE A 1 175 ? -3.737 -8.736 9.535 1.00 98.56 175 ILE A C 1
ATOM 1317 O O . ILE A 1 175 ? -4.789 -9.077 10.073 1.00 98.56 175 ILE A O 1
ATOM 1321 N N . ALA A 1 176 ? -2.719 -9.573 9.351 1.00 98.00 176 ALA A N 1
ATOM 1322 C CA . ALA A 1 176 ? -2.752 -10.975 9.745 1.00 98.00 176 ALA A CA 1
ATOM 1323 C C . ALA A 1 176 ? -2.946 -11.144 11.255 1.00 98.00 176 ALA A C 1
ATOM 1325 O O . ALA A 1 176 ? -2.351 -10.404 12.042 1.00 98.00 176 ALA A O 1
ATOM 1326 N N . ALA A 1 177 ? -3.684 -12.176 11.661 1.00 97.94 177 ALA A N 1
ATOM 1327 C CA . ALA A 1 177 ? -3.730 -12.625 13.044 1.00 97.94 177 ALA A CA 1
ATOM 1328 C C . ALA A 1 177 ? -2.303 -12.792 13.588 1.00 97.94 177 ALA A C 1
ATOM 1330 O O . ALA A 1 177 ? -1.474 -13.477 12.993 1.00 97.94 177 ALA A O 1
ATOM 1331 N N . GLY A 1 178 ? -2.000 -12.144 14.709 1.00 97.12 178 GLY A N 1
ATOM 1332 C CA . GLY A 1 178 ? -0.685 -12.178 15.341 1.00 97.12 178 GLY A CA 1
ATOM 1333 C C . GLY A 1 178 ? 0.375 -11.245 14.735 1.00 97.12 178 GLY A C 1
ATOM 1334 O O . GLY A 1 178 ? 1.541 -11.327 15.137 1.00 97.12 178 GLY A O 1
ATOM 1335 N N . ALA A 1 179 ? 0.030 -10.383 13.770 1.00 97.31 179 ALA A N 1
ATOM 1336 C CA . ALA A 1 179 ? 0.998 -9.527 13.077 1.00 97.31 179 ALA A CA 1
ATOM 1337 C C . ALA A 1 179 ? 1.764 -8.587 14.023 1.00 97.31 179 ALA A C 1
ATOM 1339 O O . ALA A 1 179 ? 2.978 -8.450 13.888 1.00 97.31 179 ALA A O 1
ATOM 1340 N N . PHE A 1 180 ? 1.090 -7.980 15.004 1.00 97.25 180 PHE A N 1
ATOM 1341 C CA . PHE A 1 180 ? 1.690 -6.993 15.913 1.00 97.25 180 PHE A CA 1
ATOM 1342 C C . PHE A 1 180 ? 2.275 -7.622 17.178 1.00 97.25 180 PHE A C 1
ATOM 1344 O O . PHE A 1 180 ? 3.351 -7.234 17.634 1.00 97.25 180 PHE A O 1
ATOM 1351 N N . ALA A 1 181 ? 1.570 -8.598 17.740 1.00 96.31 181 ALA A N 1
ATOM 1352 C CA . ALA A 1 181 ? 1.963 -9.383 18.906 1.00 96.31 181 ALA A CA 1
ATOM 1353 C C . ALA A 1 181 ? 1.141 -10.677 18.923 1.00 96.31 181 ALA A C 1
ATOM 1355 O O . ALA A 1 181 ? 0.227 -10.838 18.116 1.00 96.31 181 ALA A O 1
ATOM 1356 N N . ASP A 1 182 ? 1.437 -11.602 19.829 1.00 95.50 182 ASP A N 1
ATOM 1357 C CA . ASP A 1 182 ? 0.684 -12.855 19.917 1.00 95.50 182 ASP A CA 1
ATOM 1358 C C . ASP A 1 182 ? -0.791 -12.562 20.229 1.00 95.50 182 ASP A C 1
ATOM 1360 O O . ASP A 1 182 ? -1.116 -11.833 21.168 1.00 95.50 182 ASP A O 1
ATOM 1364 N N . GLY A 1 183 ? -1.687 -13.067 19.375 1.00 94.69 183 GLY A N 1
ATOM 1365 C CA . GLY A 1 183 ? -3.117 -12.756 19.441 1.00 94.69 183 GLY A CA 1
ATOM 1366 C C . GLY A 1 183 ? -3.474 -11.294 19.133 1.00 94.69 183 GLY A C 1
ATOM 1367 O O . GLY A 1 183 ? -4.536 -10.842 19.559 1.00 94.69 183 GLY A O 1
ATOM 1368 N N . LYS A 1 184 ? -2.608 -10.534 18.442 1.00 96.62 184 LYS A N 1
ATOM 1369 C CA . LYS A 1 184 ? -2.858 -9.139 18.035 1.00 96.62 184 LYS A CA 1
ATOM 1370 C C . LYS A 1 184 ? -2.624 -8.916 16.531 1.00 96.62 184 LYS A C 1
ATOM 1372 O O . LYS A 1 184 ? -1.466 -8.817 16.114 1.00 96.62 184 LYS A O 1
ATOM 1377 N N . PRO A 1 185 ? -3.696 -8.768 15.733 1.00 98.12 185 PRO A N 1
ATOM 1378 C CA . PRO A 1 185 ? -5.086 -9.118 16.069 1.00 98.12 185 PRO A CA 1
ATOM 1379 C C . PRO A 1 185 ? -5.236 -10.630 16.346 1.00 98.12 185 PRO A C 1
ATOM 1381 O O . PRO A 1 185 ? -4.336 -11.406 16.023 1.00 98.12 185 PRO A O 1
ATOM 1384 N N . HIS A 1 186 ? -6.318 -11.072 16.992 1.00 97.56 186 HIS A N 1
ATOM 1385 C CA . HIS A 1 186 ? -6.538 -12.508 17.272 1.00 97.56 186 HIS A CA 1
ATOM 1386 C C . HIS A 1 186 ? -7.164 -13.265 16.087 1.00 97.56 186 HIS A C 1
ATOM 1388 O O . HIS A 1 186 ? -7.071 -14.490 16.021 1.00 97.56 186 HIS A O 1
ATOM 1394 N N . ARG A 1 187 ? -7.693 -12.528 15.107 1.00 96.75 187 ARG A N 1
ATOM 1395 C CA . ARG A 1 187 ? -8.111 -12.981 13.768 1.00 96.75 187 ARG A CA 1
ATOM 1396 C C . ARG A 1 187 ? -7.551 -12.011 12.737 1.00 96.75 187 ARG A C 1
ATOM 1398 O O . ARG A 1 187 ? -7.051 -10.954 13.099 1.00 96.75 187 ARG A O 1
ATOM 1405 N N . ASP A 1 188 ? -7.645 -12.351 11.461 1.00 98.00 188 ASP A N 1
ATOM 1406 C CA . ASP A 1 188 ? -7.314 -11.389 10.415 1.00 98.00 188 ASP A CA 1
ATOM 1407 C C . ASP A 1 188 ? -8.256 -10.180 10.506 1.00 98.00 188 ASP A C 1
ATOM 1409 O O . ASP A 1 188 ? -9.475 -10.330 10.463 1.00 98.00 188 ASP A O 1
ATOM 1413 N N . LEU A 1 189 ? -7.677 -8.987 10.631 1.00 98.38 189 LEU A N 1
ATOM 1414 C CA . LEU A 1 189 ? -8.400 -7.722 10.621 1.00 98.38 189 LEU A CA 1
ATOM 1415 C C . LEU A 1 189 ? -8.290 -7.115 9.225 1.00 98.38 189 LEU A C 1
ATOM 1417 O O . LEU A 1 189 ? -7.183 -6.900 8.732 1.00 98.38 189 LEU A O 1
ATOM 1421 N N . ILE A 1 190 ? -9.424 -6.828 8.593 1.00 97.50 190 ILE A N 1
ATOM 1422 C CA . ILE A 1 190 ? -9.473 -6.224 7.262 1.00 97.50 190 ILE A CA 1
ATOM 1423 C C . ILE A 1 190 ? -10.077 -4.822 7.376 1.00 97.50 190 ILE A C 1
ATOM 1425 O O . ILE A 1 190 ? -11.131 -4.616 7.983 1.00 97.50 190 ILE A O 1
ATOM 1429 N N . VAL A 1 191 ? -9.373 -3.838 6.822 1.00 95.69 191 VAL A N 1
ATOM 1430 C CA . VAL A 1 191 ? -9.710 -2.413 6.934 1.00 95.69 191 VAL A CA 1
ATOM 1431 C C . VAL A 1 191 ? -9.452 -1.681 5.621 1.00 95.69 191 VAL A C 1
ATOM 1433 O O . VAL A 1 191 ? -8.766 -2.195 4.737 1.00 95.69 191 VAL A O 1
ATOM 1436 N N . SER A 1 192 ? -10.000 -0.478 5.472 1.00 90.06 192 SER A N 1
ATOM 1437 C CA . SER A 1 192 ? -9.664 0.389 4.340 1.00 90.06 192 SER A CA 1
ATOM 1438 C C . SER A 1 192 ? -8.202 0.876 4.419 1.00 90.06 192 SER A C 1
ATOM 1440 O O . SER A 1 192 ? -7.619 0.900 5.509 1.00 90.06 192 SER A O 1
ATOM 1442 N N . PRO A 1 193 ? -7.596 1.330 3.302 1.00 86.94 193 PRO A N 1
ATOM 1443 C CA . PRO A 1 193 ? -6.217 1.830 3.294 1.00 86.94 193 PRO A CA 1
ATOM 1444 C C . PRO A 1 193 ? -5.936 2.930 4.322 1.00 86.94 193 PRO A C 1
ATOM 1446 O O . PRO A 1 193 ? -4.871 2.952 4.942 1.00 86.94 193 PRO A O 1
ATOM 1449 N N . GLY A 1 194 ? -6.907 3.825 4.511 1.00 83.62 194 GLY A N 1
ATOM 1450 C CA . GLY A 1 194 ? -6.795 4.994 5.376 1.00 83.62 194 GLY A CA 1
ATOM 1451 C C . GLY A 1 194 ? -7.065 4.732 6.851 1.00 83.62 194 GLY A C 1
ATOM 1452 O O . GLY A 1 194 ? -6.776 5.619 7.646 1.00 83.62 194 GLY A O 1
ATOM 1453 N N . HIS A 1 195 ? -7.583 3.555 7.224 1.00 90.50 195 HIS A N 1
ATOM 1454 C CA . HIS A 1 195 ? -7.926 3.250 8.612 1.00 90.50 195 HIS A CA 1
ATOM 1455 C C . HIS A 1 195 ? -6.670 3.127 9.474 1.00 90.50 195 HIS A C 1
ATOM 1457 O O . HIS A 1 195 ? -5.758 2.355 9.159 1.00 90.50 195 HIS A O 1
ATOM 1463 N N . ALA A 1 196 ? -6.610 3.900 10.553 1.00 92.50 196 ALA A N 1
ATOM 1464 C CA . ALA A 1 196 ? -5.453 3.978 11.417 1.00 92.50 196 ALA A CA 1
ATOM 1465 C C . ALA A 1 196 ? -5.499 2.965 12.558 1.00 92.50 196 ALA A C 1
ATOM 1467 O O . ALA A 1 196 ? -6.480 2.806 13.285 1.00 92.50 196 ALA A O 1
ATOM 1468 N N . LEU A 1 197 ? -4.364 2.304 12.741 1.00 97.06 197 LEU A N 1
ATOM 1469 C CA . LEU A 1 197 ? -4.074 1.460 13.881 1.00 97.06 197 LEU A CA 1
ATOM 1470 C C . LEU A 1 197 ? -3.437 2.318 14.971 1.00 97.06 197 LEU A C 1
ATOM 1472 O O . LEU A 1 197 ? -2.587 3.165 14.681 1.00 97.06 197 LEU A O 1
ATOM 1476 N N . PHE A 1 198 ? -3.802 2.065 16.224 1.00 97.25 198 PHE A N 1
ATOM 1477 C CA . PHE A 1 198 ? -3.207 2.741 17.369 1.00 97.25 198 PHE A CA 1
ATOM 1478 C C . PHE A 1 198 ? -2.057 1.909 17.942 1.00 97.25 198 PHE A C 1
ATOM 1480 O O . PHE A 1 198 ? -2.256 0.894 18.611 1.00 97.25 198 PHE A O 1
ATOM 1487 N N . VAL A 1 199 ? -0.826 2.343 17.678 1.00 96.06 199 VAL A N 1
ATOM 1488 C CA . VAL A 1 199 ? 0.397 1.619 18.040 1.00 96.06 199 VAL A CA 1
ATOM 1489 C C . VAL A 1 199 ? 1.340 2.570 18.764 1.00 96.06 199 VAL A C 1
ATOM 1491 O O . VAL A 1 199 ? 1.668 3.638 18.256 1.00 96.06 199 VAL A O 1
ATOM 1494 N N . ASN A 1 200 ? 1.783 2.190 19.965 1.00 94.06 200 ASN A N 1
ATOM 1495 C CA . ASN A 1 200 ? 2.737 2.964 20.773 1.00 94.06 200 ASN A CA 1
ATOM 1496 C C . ASN A 1 200 ? 2.338 4.443 20.964 1.00 94.06 200 ASN A C 1
ATOM 1498 O O . ASN A 1 200 ? 3.182 5.338 20.915 1.00 94.06 200 ASN A O 1
ATOM 1502 N N . GLY A 1 201 ? 1.043 4.714 21.166 1.00 92.94 201 GLY A N 1
ATOM 1503 C CA . GLY A 1 201 ? 0.548 6.078 21.375 1.00 92.94 201 GLY A CA 1
ATOM 1504 C C . GLY A 1 201 ? 0.376 6.903 20.098 1.00 92.94 201 GLY A C 1
ATOM 1505 O O . GLY A 1 201 ? 0.195 8.116 20.195 1.00 92.94 201 GLY A O 1
ATOM 1506 N N . LYS A 1 202 ? 0.473 6.287 18.915 1.00 91.69 202 LYS A N 1
ATOM 1507 C CA . LYS A 1 202 ? 0.382 6.949 17.608 1.00 91.69 202 LYS A CA 1
ATOM 1508 C C . LYS A 1 202 ? -0.684 6.292 16.745 1.00 91.69 202 LYS A C 1
ATOM 1510 O O . LYS A 1 202 ? -0.858 5.077 16.809 1.00 91.69 202 LYS A O 1
ATOM 1515 N N . LEU A 1 203 ? -1.345 7.088 15.913 1.00 90.12 203 LEU A N 1
ATOM 1516 C CA . LEU A 1 203 ? -2.187 6.590 14.832 1.00 90.12 203 LEU A CA 1
ATOM 1517 C C . LEU A 1 203 ? -1.330 6.389 13.580 1.00 90.12 203 LEU A C 1
ATOM 1519 O O . LEU A 1 203 ? -0.541 7.263 13.210 1.00 90.12 203 LEU A O 1
ATOM 1523 N N . ILE A 1 204 ? -1.465 5.225 12.945 1.00 88.88 204 ILE A N 1
ATOM 1524 C CA . ILE A 1 204 ? -0.757 4.874 11.711 1.00 88.88 204 ILE A CA 1
ATOM 1525 C C . ILE A 1 204 ? -1.729 4.204 10.748 1.00 88.88 204 ILE A C 1
ATOM 1527 O O . ILE A 1 204 ? -2.257 3.136 11.045 1.00 88.88 204 ILE A O 1
ATOM 1531 N N . GLN A 1 205 ? -1.922 4.796 9.573 1.00 90.38 205 GLN A N 1
ATOM 1532 C CA . GLN A 1 205 ? -2.799 4.239 8.539 1.00 90.38 205 GLN A CA 1
ATOM 1533 C C . GLN A 1 205 ? -2.300 2.877 8.047 1.00 90.38 205 GLN A C 1
ATOM 1535 O O . GLN A 1 205 ? -1.096 2.691 7.835 1.00 90.38 205 GLN A O 1
ATOM 1540 N N . ALA A 1 206 ? -3.225 1.948 7.808 1.00 94.12 206 ALA A N 1
ATOM 1541 C CA . ALA A 1 206 ? -2.924 0.590 7.362 1.00 94.12 206 ALA A CA 1
ATOM 1542 C C . ALA A 1 206 ? -2.050 0.559 6.094 1.00 94.12 206 ALA A C 1
ATOM 1544 O O . ALA A 1 206 ? -1.100 -0.221 6.012 1.00 94.12 206 ALA A O 1
ATOM 1545 N N . GLU A 1 207 ? -2.279 1.465 5.138 1.00 88.62 207 GLU A N 1
ATOM 1546 C CA . GLU A 1 207 ? -1.475 1.554 3.910 1.00 88.62 207 GLU A CA 1
ATOM 1547 C C . GLU A 1 207 ? -0.004 1.899 4.150 1.00 88.62 207 GLU A C 1
ATOM 1549 O O . GLU A 1 207 ? 0.875 1.536 3.367 1.00 88.62 207 GLU A O 1
ATOM 1554 N N . ARG A 1 208 ? 0.287 2.575 5.264 1.00 86.81 208 ARG A N 1
ATOM 1555 C CA . ARG A 1 208 ? 1.651 2.903 5.672 1.00 86.81 208 ARG A CA 1
ATOM 1556 C C . ARG A 1 208 ? 2.329 1.707 6.325 1.00 86.81 208 ARG A C 1
ATOM 1558 O O . ARG A 1 208 ? 3.523 1.793 6.571 1.00 86.81 208 ARG A O 1
ATOM 1565 N N . LEU A 1 209 ? 1.633 0.610 6.592 1.00 94.56 209 LEU A N 1
ATOM 1566 C CA . LEU A 1 209 ? 2.183 -0.574 7.252 1.00 94.56 209 LEU A CA 1
ATOM 1567 C C . LEU A 1 209 ? 2.358 -1.763 6.300 1.00 94.56 209 LEU A C 1
ATOM 1569 O O . LEU A 1 209 ? 2.834 -2.807 6.736 1.00 94.56 209 LEU A O 1
ATOM 1573 N N . LEU A 1 210 ? 2.025 -1.600 5.013 1.00 92.69 210 LEU A N 1
ATOM 1574 C CA . LEU A 1 210 ? 2.173 -2.641 3.996 1.00 92.69 210 LEU A CA 1
ATOM 1575 C C . LEU A 1 210 ? 3.601 -3.201 3.952 1.00 92.69 210 LEU A C 1
ATOM 1577 O O . LEU A 1 210 ? 4.567 -2.466 3.746 1.00 92.69 210 LEU A O 1
ATOM 1581 N N . ASN A 1 211 ? 3.701 -4.524 4.066 1.00 92.00 211 ASN A N 1
ATOM 1582 C CA . ASN A 1 211 ? 4.934 -5.298 3.911 1.00 92.00 211 ASN A CA 1
ATOM 1583 C C . ASN A 1 211 ? 4.769 -6.481 2.937 1.00 92.00 211 ASN A C 1
ATOM 1585 O O . ASN A 1 211 ? 5.666 -7.311 2.809 1.00 92.00 211 ASN A O 1
ATOM 1589 N N . GLY A 1 212 ? 3.608 -6.585 2.278 1.00 89.50 212 GLY A N 1
ATOM 1590 C CA . GLY A 1 212 ? 3.305 -7.630 1.297 1.00 89.50 212 GLY A CA 1
ATOM 1591 C C . GLY A 1 212 ? 3.118 -9.032 1.888 1.00 89.50 212 GLY A C 1
ATOM 1592 O O . GLY A 1 212 ? 2.898 -9.974 1.136 1.00 89.50 212 GLY A O 1
ATOM 1593 N N . THR A 1 213 ? 3.194 -9.181 3.213 1.00 91.06 213 THR A N 1
ATOM 1594 C CA . THR A 1 213 ? 3.103 -10.466 3.916 1.00 91.06 213 THR A CA 1
ATOM 1595 C C . THR A 1 213 ? 2.055 -10.393 5.027 1.00 91.06 213 THR A C 1
ATOM 1597 O O . THR A 1 213 ? 0.870 -10.624 4.778 1.00 91.06 213 THR A O 1
ATOM 1600 N N . THR A 1 214 ? 2.450 -10.041 6.252 1.00 95.00 214 THR A N 1
ATOM 1601 C CA . THR A 1 214 ? 1.556 -9.932 7.416 1.00 95.00 214 THR A CA 1
ATOM 1602 C C . THR A 1 214 ? 0.644 -8.708 7.361 1.00 95.00 214 THR A C 1
ATOM 1604 O O . THR A 1 214 ? -0.405 -8.720 7.998 1.00 95.00 214 THR A O 1
ATOM 1607 N N . VAL A 1 215 ? 0.997 -7.687 6.578 1.00 96.94 215 VAL A N 1
ATOM 1608 C CA . VAL A 1 215 ? 0.131 -6.555 6.236 1.00 96.94 215 VAL A CA 1
ATOM 1609 C C . VAL A 1 215 ? 0.135 -6.391 4.719 1.00 96.94 215 VAL A C 1
ATOM 1611 O O . VAL A 1 215 ? 1.146 -5.999 4.126 1.00 96.94 215 VAL A O 1
ATOM 1614 N N . ALA A 1 216 ? -0.981 -6.729 4.077 1.00 94.25 216 ALA A N 1
ATOM 1615 C CA . ALA A 1 216 ? -1.068 -6.829 2.622 1.00 94.25 216 ALA A CA 1
ATOM 1616 C C . ALA A 1 216 ? -2.449 -6.428 2.097 1.00 94.25 216 ALA A C 1
ATOM 1618 O O . ALA A 1 216 ? -3.457 -6.589 2.781 1.00 94.25 216 ALA A O 1
ATOM 1619 N N . GLU A 1 217 ? -2.492 -5.934 0.863 1.00 91.38 217 GLU A N 1
ATOM 1620 C CA . GLU A 1 217 ? -3.748 -5.705 0.151 1.00 91.38 217 GLU A CA 1
ATOM 1621 C C . GLU A 1 217 ? -4.476 -7.026 -0.131 1.00 91.38 217 GLU A C 1
ATOM 1623 O O . GLU A 1 217 ? -3.847 -8.046 -0.418 1.00 91.38 217 GLU A O 1
ATOM 1628 N N . VAL A 1 218 ? -5.808 -6.991 -0.102 1.00 89.94 218 VAL A N 1
ATOM 1629 C CA . VAL A 1 218 ? -6.669 -8.129 -0.437 1.00 89.94 218 VAL A CA 1
ATOM 1630 C C . VAL A 1 218 ? -7.354 -7.865 -1.777 1.00 89.94 218 VAL A C 1
ATOM 1632 O O . VAL A 1 218 ? -8.088 -6.881 -1.899 1.00 89.94 218 VAL A O 1
ATOM 1635 N N . PRO A 1 219 ? -7.152 -8.718 -2.796 1.00 88.19 219 PRO A N 1
ATOM 1636 C CA . PRO A 1 219 ? -7.906 -8.614 -4.033 1.00 88.19 219 PRO A CA 1
ATOM 1637 C C . PRO A 1 219 ? -9.353 -9.042 -3.776 1.00 88.19 219 PRO A C 1
ATOM 1639 O O . PRO A 1 219 ? -9.623 -10.188 -3.422 1.00 88.19 219 PRO A O 1
ATOM 1642 N N . VAL A 1 220 ? -10.284 -8.112 -3.960 1.00 88.50 220 VAL A N 1
ATOM 1643 C CA . VAL A 1 220 ? -11.723 -8.366 -3.891 1.00 88.50 220 VAL A CA 1
ATOM 1644 C C . VAL A 1 220 ? -12.410 -7.640 -5.039 1.00 88.50 220 VAL A C 1
ATOM 1646 O O . VAL A 1 220 ? -11.993 -6.548 -5.423 1.00 88.50 220 VAL A O 1
ATOM 1649 N N . ASP A 1 221 ? -13.476 -8.233 -5.566 1.00 89.06 221 ASP A N 1
ATOM 1650 C CA . ASP A 1 221 ? -14.332 -7.564 -6.550 1.00 89.06 221 ASP A CA 1
ATOM 1651 C C . ASP A 1 221 ? -15.190 -6.481 -5.892 1.00 89.06 221 ASP A C 1
ATOM 1653 O O . ASP A 1 221 ? -15.558 -5.494 -6.523 1.00 89.06 221 ASP A O 1
ATOM 1657 N N . GLU A 1 222 ? -15.509 -6.662 -4.613 1.00 86.56 222 GLU A N 1
ATOM 1658 C CA . GLU A 1 222 ? -16.404 -5.801 -3.864 1.00 86.56 222 GLU A CA 1
ATOM 1659 C C . GLU A 1 222 ? -16.080 -5.834 -2.370 1.00 86.56 222 GLU A C 1
ATOM 1661 O O . GLU A 1 222 ? -15.643 -6.855 -1.836 1.00 86.56 222 GLU A O 1
ATOM 1666 N N . VAL A 1 223 ? -16.335 -4.722 -1.684 1.00 88.50 223 VAL A N 1
ATOM 1667 C CA . VAL A 1 223 ? -16.224 -4.613 -0.228 1.00 88.50 223 VAL A CA 1
ATOM 1668 C C . VAL A 1 223 ? -17.345 -3.745 0.339 1.00 88.50 223 VAL A C 1
ATOM 1670 O O . VAL A 1 223 ? -17.748 -2.755 -0.271 1.00 88.50 223 VAL A O 1
ATOM 1673 N N . THR A 1 224 ? -17.824 -4.089 1.534 1.00 85.19 224 THR A N 1
ATOM 1674 C CA . THR A 1 224 ? -18.688 -3.213 2.336 1.00 85.19 224 THR A CA 1
ATOM 1675 C C . THR A 1 224 ? -17.912 -2.695 3.536 1.00 85.19 224 THR A C 1
ATOM 1677 O O . THR A 1 224 ? -17.474 -3.477 4.386 1.00 85.19 224 THR A O 1
ATOM 1680 N N . TYR A 1 225 ? -17.772 -1.375 3.582 1.00 88.62 225 TYR A N 1
ATOM 1681 C CA . TYR A 1 225 ? -17.088 -0.616 4.613 1.00 88.62 225 TYR A CA 1
ATOM 1682 C C . TYR A 1 225 ? -18.066 -0.038 5.635 1.00 88.62 225 TYR A C 1
ATOM 1684 O O . TYR A 1 225 ? -19.169 0.369 5.270 1.00 88.62 225 TYR A O 1
ATOM 1692 N N . TRP A 1 226 ? -17.633 0.026 6.892 1.00 89.88 226 TRP A N 1
ATOM 1693 C CA . TRP A 1 226 ? -18.395 0.473 8.053 1.00 89.88 226 TRP A CA 1
ATOM 1694 C C . TRP A 1 226 ? -17.612 1.489 8.886 1.00 89.88 226 TRP A C 1
ATOM 1696 O O . TRP A 1 226 ? -16.389 1.399 9.016 1.00 89.88 226 TRP A O 1
ATOM 1706 N N . HIS A 1 227 ? -18.338 2.424 9.493 1.00 88.06 227 HIS A N 1
ATOM 1707 C CA . HIS A 1 227 ? -17.804 3.486 10.343 1.00 88.06 227 HIS A CA 1
ATOM 1708 C C . HIS A 1 227 ? -18.521 3.497 11.674 1.00 88.06 227 HIS A C 1
ATOM 1710 O O . HIS A 1 227 ? -19.745 3.471 11.695 1.00 88.06 227 HIS A O 1
ATOM 1716 N N . VAL A 1 228 ? -17.766 3.600 12.762 1.00 91.00 228 VAL A N 1
ATOM 1717 C CA . VAL A 1 228 ? -18.305 3.703 14.119 1.00 91.00 228 VAL A CA 1
ATOM 1718 C C . VAL A 1 228 ? -17.860 5.036 14.701 1.00 91.00 228 VAL A C 1
ATOM 1720 O O . VAL A 1 228 ? -16.680 5.218 14.986 1.00 91.00 228 VAL A O 1
ATOM 1723 N N . GLU A 1 229 ? -18.788 5.974 14.851 1.00 90.38 229 GLU A N 1
ATOM 1724 C CA . GLU A 1 229 ? -18.543 7.277 15.467 1.00 90.38 229 GLU A CA 1
ATOM 1725 C C . GLU A 1 229 ? -18.972 7.261 16.935 1.00 90.38 229 GLU A C 1
ATOM 1727 O O . GLU A 1 229 ? -20.053 6.773 17.284 1.00 90.38 229 GLU A O 1
ATOM 1732 N N . LEU A 1 230 ? -18.137 7.849 17.784 1.00 90.12 230 LEU A N 1
ATOM 1733 C CA . LEU A 1 230 ? -18.393 8.056 19.206 1.00 90.12 230 LEU A CA 1
ATOM 1734 C C . LEU A 1 230 ? -18.611 9.547 19.498 1.00 90.12 230 LEU A C 1
ATOM 1736 O O . LEU A 1 230 ? -18.480 10.394 18.618 1.00 90.12 230 LEU A O 1
ATOM 1740 N N . GLU A 1 231 ? -18.945 9.884 20.744 1.00 86.88 231 GLU A N 1
ATOM 1741 C CA . GLU A 1 231 ? -19.078 11.288 21.168 1.00 86.88 231 GLU A CA 1
ATOM 1742 C C . GLU A 1 231 ? -17.771 12.080 20.983 1.00 86.88 231 GLU A C 1
ATOM 1744 O O . GLU A 1 231 ? -17.786 13.240 20.570 1.00 86.88 231 GLU A O 1
ATOM 1749 N N . HIS A 1 232 ? -16.639 11.422 21.229 1.00 85.06 232 HIS A N 1
ATOM 1750 C CA . HIS A 1 232 ? -15.301 11.917 20.940 1.00 85.06 232 HIS A CA 1
ATOM 1751 C C . HIS A 1 232 ? -14.553 10.868 20.132 1.00 85.06 232 HIS A C 1
ATOM 1753 O O . HIS A 1 232 ? -14.734 9.674 20.361 1.00 85.06 232 HIS A O 1
ATOM 1759 N N . HIS A 1 233 ? -13.698 11.307 19.214 1.00 87.88 233 HIS A N 1
ATOM 1760 C CA . HIS A 1 233 ? -12.796 10.398 18.526 1.00 87.88 233 HIS A CA 1
ATOM 1761 C C . HIS A 1 233 ? -11.914 9.679 19.556 1.00 87.88 233 HIS A C 1
ATOM 1763 O O . HIS A 1 233 ? -11.323 10.317 20.429 1.00 87.88 233 HIS A O 1
ATOM 1769 N N . ASP A 1 234 ? -11.870 8.353 19.476 1.00 93.50 234 ASP A N 1
ATOM 1770 C CA . ASP A 1 234 ? -11.163 7.490 20.421 1.00 93.50 234 ASP A CA 1
ATOM 1771 C C . ASP A 1 234 ? -10.640 6.241 19.690 1.00 93.50 234 ASP A C 1
ATOM 1773 O O . ASP A 1 234 ? -10.787 6.093 18.479 1.00 93.50 234 ASP A O 1
ATOM 1777 N N . VAL A 1 235 ? -10.020 5.329 20.427 1.00 96.44 235 VAL A N 1
ATOM 1778 C CA . VAL A 1 235 ? -9.477 4.070 19.944 1.00 96.44 235 VAL A CA 1
ATOM 1779 C C . VAL A 1 235 ? -10.397 2.925 20.364 1.00 96.44 235 VAL A C 1
ATOM 1781 O O . VAL A 1 235 ? -10.600 2.665 21.552 1.00 96.44 235 VAL A O 1
ATOM 1784 N N . LEU A 1 236 ? -10.920 2.216 19.371 1.00 97.12 236 LEU A N 1
ATOM 1785 C CA . LEU A 1 236 ? -11.697 0.990 19.501 1.00 97.12 236 LEU A CA 1
ATOM 1786 C C . LEU A 1 236 ? -10.776 -0.228 19.639 1.00 97.12 236 LEU A C 1
ATOM 1788 O O . LEU A 1 236 ? -9.602 -0.197 19.272 1.00 97.12 236 LEU A O 1
ATOM 1792 N N . LEU A 1 237 ? -11.333 -1.342 20.113 1.00 97.56 237 LEU A N 1
ATOM 1793 C CA . LEU A 1 237 ? -10.710 -2.661 20.001 1.00 97.56 237 LEU A CA 1
ATOM 1794 C C . LEU A 1 237 ? -11.418 -3.471 18.915 1.00 97.56 237 LEU A C 1
ATOM 1796 O O . LEU A 1 237 ? -12.562 -3.882 19.109 1.00 97.56 237 LEU A O 1
ATOM 1800 N N . THR A 1 238 ? -10.727 -3.710 17.800 1.00 97.44 238 THR A N 1
ATOM 1801 C CA . THR A 1 238 ? -11.235 -4.450 16.638 1.00 97.44 238 THR A CA 1
ATOM 1802 C C . THR A 1 238 ? -10.388 -5.697 16.400 1.00 97.44 238 THR A C 1
ATOM 1804 O O . THR A 1 238 ? -9.168 -5.622 16.278 1.00 97.44 238 THR A O 1
ATOM 1807 N N . GLU A 1 239 ? -11.001 -6.882 16.448 1.00 97.88 239 GLU A N 1
ATOM 1808 C CA . GLU A 1 239 ? -10.281 -8.173 16.474 1.00 97.88 239 GLU A CA 1
ATOM 1809 C C . GLU A 1 239 ? -9.158 -8.218 17.533 1.00 97.88 239 GLU A C 1
ATOM 1811 O O . GLU A 1 239 ? -8.067 -8.770 17.342 1.00 97.88 239 GLU A O 1
ATOM 1816 N N . GLY A 1 240 ? -9.400 -7.550 18.665 1.00 96.44 240 GLY A N 1
ATOM 1817 C CA . GLY A 1 240 ? -8.443 -7.377 19.752 1.00 96.44 240 GLY A CA 1
ATOM 1818 C C . GLY A 1 240 ? -7.280 -6.419 19.466 1.00 96.44 240 GLY A C 1
ATOM 1819 O O . GLY A 1 240 ? -6.433 -6.259 20.352 1.00 96.44 240 GLY A O 1
ATOM 1820 N N . LEU A 1 241 ? -7.209 -5.782 18.296 1.00 98.00 241 LEU A N 1
ATOM 1821 C CA . LEU A 1 241 ? -6.209 -4.775 17.944 1.00 98.00 241 LEU A CA 1
ATOM 1822 C C . LEU A 1 241 ? -6.767 -3.350 18.147 1.00 98.00 241 LEU A C 1
ATOM 1824 O O . LEU A 1 241 ? -7.903 -3.083 17.765 1.00 98.00 241 LEU A O 1
ATOM 1828 N N . PRO A 1 242 ? -6.000 -2.424 18.747 1.00 98.00 242 PRO A N 1
ATOM 1829 C CA . PRO A 1 242 ? -6.405 -1.025 18.857 1.00 98.00 242 PRO A CA 1
ATOM 1830 C C . PRO A 1 242 ? -6.466 -0.325 17.489 1.00 98.00 242 PRO A C 1
ATOM 1832 O O . PRO A 1 242 ? -5.454 -0.253 16.785 1.00 98.00 242 PRO A O 1
ATOM 1835 N N . THR A 1 243 ? -7.620 0.234 17.131 1.00 96.50 243 THR A N 1
ATOM 1836 C CA . THR A 1 243 ? -7.821 1.007 15.892 1.00 96.50 243 THR A CA 1
ATOM 1837 C C . THR A 1 243 ? -8.652 2.257 16.142 1.00 96.50 243 THR A C 1
ATOM 1839 O O . THR A 1 243 ? -9.341 2.349 17.151 1.00 96.50 243 THR A O 1
ATOM 1842 N N . GLU A 1 244 ? -8.584 3.244 15.256 1.00 93.31 244 GLU A N 1
ATOM 1843 C CA . GLU A 1 244 ? -9.355 4.480 15.421 1.00 93.31 244 GLU A CA 1
ATOM 1844 C C . GLU A 1 244 ? -10.874 4.258 15.289 1.00 93.31 244 GLU A C 1
ATOM 1846 O O . GLU A 1 244 ? -11.343 3.423 14.508 1.00 93.31 244 GLU A O 1
ATOM 1851 N N . SER A 1 245 ? -11.659 5.016 16.058 1.00 90.56 245 SER A N 1
ATOM 1852 C CA . SER A 1 245 ? -13.065 5.264 15.744 1.00 90.56 245 SER A CA 1
ATOM 1853 C C . SER A 1 245 ? -13.161 6.251 14.580 1.00 90.56 245 SER A C 1
ATOM 1855 O O . SER A 1 245 ? -12.195 6.910 14.209 1.00 90.56 245 SER A O 1
ATOM 1857 N N . TYR A 1 246 ? -14.343 6.407 13.998 1.00 83.00 246 TYR A N 1
ATOM 1858 C CA . TYR A 1 246 ? -14.543 7.419 12.970 1.00 83.00 246 TYR A CA 1
ATOM 1859 C C . TYR A 1 246 ? -14.402 8.827 13.561 1.00 83.00 246 TYR A C 1
ATOM 1861 O O . TYR A 1 246 ? -15.070 9.161 14.544 1.00 83.00 246 TYR A O 1
ATOM 1869 N N . LEU A 1 247 ? -13.553 9.640 12.935 1.00 69.88 247 LEU A N 1
ATOM 1870 C CA . LEU A 1 247 ? -13.508 11.085 13.113 1.00 69.88 247 LEU A CA 1
ATOM 1871 C C . LEU A 1 247 ? -14.320 11.720 11.983 1.00 69.88 247 LEU A C 1
ATOM 1873 O O . LEU A 1 247 ? -13.968 11.587 10.812 1.00 69.88 247 LEU A O 1
ATOM 1877 N N . ASP A 1 248 ? -15.410 12.399 12.333 1.00 63.12 248 ASP A N 1
ATOM 1878 C CA . ASP A 1 248 ? -16.195 13.147 11.355 1.00 63.12 248 ASP A CA 1
ATOM 1879 C C . ASP A 1 248 ? -15.444 14.410 10.945 1.00 63.12 248 ASP A C 1
ATOM 1881 O O . ASP A 1 248 ? -15.381 15.386 11.690 1.00 63.12 248 ASP A O 1
ATOM 1885 N N . THR A 1 249 ? -14.898 14.401 9.737 1.00 54.09 249 THR A N 1
ATOM 1886 C CA . THR A 1 249 ? -14.186 15.548 9.180 1.00 54.09 249 THR A CA 1
ATOM 1887 C C . THR A 1 249 ? -15.026 16.307 8.153 1.00 54.09 249 THR A C 1
ATOM 1889 O O . THR A 1 249 ? -14.504 17.102 7.371 1.00 54.09 249 THR A O 1
ATOM 1892 N N . GLY A 1 250 ? -16.350 16.105 8.170 1.00 47.81 250 GLY A N 1
ATOM 1893 C CA . GLY A 1 250 ? -17.295 16.677 7.210 1.00 47.81 250 GLY A CA 1
ATOM 1894 C C . GLY A 1 250 ? -17.615 15.756 6.031 1.00 47.81 250 GLY A C 1
ATOM 1895 O O . GLY A 1 250 ? -18.169 16.217 5.036 1.00 47.81 250 GLY A O 1
ATOM 1896 N N . ASN A 1 251 ? -17.286 14.471 6.150 1.00 50.06 251 ASN A N 1
ATOM 1897 C CA . ASN A 1 251 ? -17.410 13.429 5.131 1.00 50.06 251 ASN A CA 1
ATOM 1898 C C . ASN A 1 251 ? -18.602 12.481 5.358 1.00 50.06 251 ASN A C 1
ATOM 1900 O O . ASN A 1 251 ? -18.754 11.504 4.626 1.00 50.06 251 ASN A O 1
ATOM 1904 N N . ARG A 1 252 ? -19.494 12.767 6.322 1.00 53.50 252 ARG A N 1
ATOM 1905 C CA . ARG A 1 252 ? -20.674 11.922 6.594 1.00 53.50 252 ARG A CA 1
ATOM 1906 C C . ARG A 1 252 ? -21.551 11.677 5.359 1.00 53.50 252 ARG A C 1
ATOM 1908 O O . ARG A 1 252 ? -22.047 10.568 5.210 1.00 53.50 252 ARG A O 1
ATOM 1915 N N . SER A 1 253 ? -21.693 12.634 4.435 1.00 43.06 253 SER A N 1
ATOM 1916 C CA . SER A 1 253 ? -22.496 12.483 3.199 1.00 43.06 253 SER A CA 1
ATOM 1917 C C . SER A 1 253 ? -21.990 11.400 2.229 1.00 43.06 253 SER A C 1
ATOM 1919 O O . SER A 1 253 ? -22.659 11.077 1.248 1.00 43.06 253 SER A O 1
ATOM 1921 N N . ALA A 1 254 ? -20.827 10.807 2.508 1.00 43.69 254 ALA A N 1
ATOM 1922 C CA . ALA A 1 254 ? -20.292 9.652 1.803 1.00 43.69 254 ALA A CA 1
ATOM 1923 C C . ALA A 1 254 ? -21.062 8.342 2.032 1.00 43.69 254 ALA A C 1
ATOM 1925 O O . ALA A 1 254 ? -20.808 7.365 1.320 1.00 43.69 254 ALA A O 1
ATOM 1926 N N . PHE A 1 255 ? -21.950 8.308 3.031 1.00 48.38 255 PHE A N 1
ATOM 1927 C CA . PHE A 1 255 ? -22.597 7.098 3.536 1.00 48.38 255 PHE A CA 1
ATOM 1928 C C . PHE A 1 255 ? -24.103 7.109 3.314 1.00 48.38 255 PHE A C 1
ATOM 1930 O O . PHE A 1 255 ? -24.737 8.163 3.283 1.00 48.38 255 PHE A O 1
ATOM 1937 N N . VAL A 1 256 ? -24.684 5.908 3.217 1.00 44.88 256 VAL A N 1
ATOM 1938 C CA . VAL A 1 256 ? -26.111 5.689 2.910 1.00 44.88 256 VAL A CA 1
ATOM 1939 C C . VAL A 1 256 ? -27.047 6.430 3.878 1.00 44.88 256 VAL A C 1
ATOM 1941 O O . VAL A 1 256 ? -28.159 6.788 3.509 1.00 44.88 256 VAL A O 1
ATOM 1944 N N . ASN A 1 257 ? -26.594 6.703 5.101 1.00 46.06 257 ASN A N 1
ATOM 1945 C CA . ASN A 1 257 ? -27.339 7.386 6.157 1.00 46.06 257 ASN A CA 1
ATOM 1946 C C . ASN A 1 257 ? -26.708 8.723 6.597 1.00 46.06 257 ASN A C 1
ATOM 1948 O O . ASN A 1 257 ? -26.959 9.193 7.707 1.00 46.06 257 ASN A O 1
ATOM 1952 N N . GLY A 1 258 ? -25.864 9.317 5.754 1.00 37.31 258 GLY A N 1
ATOM 1953 C CA . GLY A 1 258 ? -25.116 10.541 6.039 1.00 37.31 258 GLY A CA 1
ATOM 1954 C C . GLY A 1 258 ? -25.777 11.861 5.634 1.00 37.31 258 GLY A C 1
ATOM 1955 O O . GLY A 1 258 ? -25.196 12.920 5.867 1.00 37.31 258 GLY A O 1
ATOM 1956 N N . GLY A 1 259 ? -26.956 11.809 5.001 1.00 39.41 259 GLY A N 1
ATOM 1957 C CA . GLY A 1 259 ? -27.699 12.966 4.483 1.00 39.41 259 GLY A CA 1
ATOM 1958 C C . GLY A 1 259 ? -28.715 12.593 3.388 1.00 39.41 259 GLY A C 1
ATOM 1959 O O . GLY A 1 259 ? -28.872 11.418 3.071 1.00 39.41 259 GLY A O 1
ATOM 1960 N N . GLU A 1 260 ? -29.401 13.589 2.803 1.00 30.00 260 GLU A N 1
ATOM 1961 C CA . GLU A 1 260 ? -30.422 13.403 1.740 1.00 30.00 260 GLU A CA 1
ATOM 1962 C C . GLU A 1 260 ? -29.853 12.962 0.374 1.00 30.00 260 GLU A C 1
ATOM 1964 O O . GLU A 1 260 ? -30.605 12.493 -0.479 1.00 30.00 260 GLU A O 1
ATOM 1969 N N . PHE A 1 261 ? -28.539 13.082 0.153 1.00 33.75 261 PHE A N 1
ATOM 1970 C CA . PHE A 1 261 ? -27.879 12.740 -1.110 1.00 33.75 261 PHE A CA 1
ATOM 1971 C C . PHE A 1 261 ? -26.619 11.907 -0.854 1.00 33.75 261 PHE A C 1
ATOM 1973 O O . PHE A 1 261 ? -25.755 12.312 -0.079 1.00 33.75 261 PHE A O 1
ATOM 1980 N N . LEU A 1 262 ? -26.515 10.757 -1.528 1.00 37.28 262 LEU A N 1
ATOM 1981 C CA . LEU A 1 262 ? -25.318 9.918 -1.537 1.00 37.28 262 LEU A CA 1
ATOM 1982 C C . LEU A 1 262 ? -24.282 10.554 -2.470 1.00 37.28 262 LEU A C 1
ATOM 1984 O O . LEU A 1 262 ? -24.492 10.600 -3.685 1.00 37.28 262 LEU A O 1
ATOM 1988 N N . ASP A 1 263 ? -23.175 11.046 -1.920 1.00 36.25 263 ASP A N 1
ATOM 1989 C CA . ASP A 1 263 ? -22.108 11.613 -2.742 1.00 36.25 263 ASP A CA 1
ATOM 1990 C C . ASP A 1 263 ? -21.340 10.476 -3.444 1.00 36.25 263 ASP A C 1
ATOM 1992 O O . ASP A 1 263 ? -20.749 9.597 -2.804 1.00 36.25 263 ASP A O 1
ATOM 1996 N N . LEU A 1 264 ? -21.381 10.452 -4.781 1.00 33.34 264 LEU A N 1
ATOM 1997 C CA . LEU A 1 264 ? -20.742 9.396 -5.580 1.00 33.34 264 LEU A CA 1
ATOM 1998 C C . LEU A 1 264 ? -19.212 9.426 -5.413 1.00 33.34 264 LEU A C 1
ATOM 2000 O O . LEU A 1 264 ? -18.588 8.363 -5.378 1.00 33.34 264 LEU A O 1
ATOM 2004 N N . TYR A 1 265 ? -18.642 10.621 -5.202 1.00 37.06 265 TYR A N 1
ATOM 2005 C CA . TYR A 1 265 ? -17.210 10.880 -4.997 1.00 37.06 265 TYR A CA 1
ATOM 2006 C C . TYR A 1 265 ? -17.004 11.856 -3.828 1.00 37.06 265 TYR A C 1
ATOM 2008 O O . TYR A 1 265 ? -16.805 13.051 -4.047 1.00 37.06 265 TYR A O 1
ATOM 2016 N N . PRO A 1 266 ? -17.123 11.380 -2.582 1.00 35.28 266 PRO A N 1
ATOM 2017 C CA . PRO A 1 266 ? -17.118 12.260 -1.431 1.00 35.28 266 PRO A CA 1
ATOM 2018 C C . PRO A 1 266 ? -15.731 12.823 -1.117 1.00 35.28 266 PRO A C 1
ATOM 2020 O O . PRO A 1 266 ? -14.686 12.284 -1.473 1.00 35.28 266 PRO A O 1
ATOM 2023 N N . ASP A 1 267 ? -15.785 13.957 -0.440 1.00 35.72 267 ASP A N 1
ATOM 2024 C CA . ASP A 1 267 ? -14.668 14.727 0.080 1.00 35.72 267 ASP A CA 1
ATOM 2025 C C . ASP A 1 267 ? -14.192 14.099 1.397 1.00 35.72 267 ASP A C 1
ATOM 2027 O O . ASP A 1 267 ? -15.007 13.860 2.288 1.00 35.72 267 ASP A O 1
ATOM 2031 N N . PHE A 1 268 ? -12.905 13.767 1.502 1.00 48.66 268 PHE A N 1
ATOM 2032 C CA . PHE A 1 268 ? -12.370 12.929 2.583 1.00 48.66 268 PHE A CA 1
ATOM 2033 C C . PHE A 1 268 ? -11.147 13.527 3.275 1.00 48.66 268 PHE A C 1
ATOM 2035 O O . PHE A 1 268 ? -10.449 12.830 4.013 1.00 48.66 268 PHE A O 1
ATOM 2042 N N . SER A 1 269 ? -10.855 14.805 3.040 1.00 34.28 269 SER A N 1
ATOM 2043 C CA . SER A 1 269 ? -9.817 15.480 3.803 1.00 34.28 269 SER A CA 1
ATOM 2044 C C . SER A 1 269 ? -10.248 15.598 5.267 1.00 34.28 269 SER A C 1
ATOM 2046 O O . SER A 1 269 ? -11.404 15.889 5.602 1.00 34.28 269 SER A O 1
ATOM 2048 N N . ALA A 1 270 ? -9.307 15.356 6.180 1.00 36.12 270 ALA A N 1
ATOM 2049 C CA . ALA A 1 270 ? -9.523 15.758 7.552 1.00 36.12 270 ALA A CA 1
ATOM 2050 C C . ALA A 1 270 ? -9.443 17.282 7.625 1.00 36.12 270 ALA A C 1
ATOM 2052 O O . ALA A 1 270 ? -8.351 17.842 7.543 1.00 36.12 270 ALA A O 1
ATOM 2053 N N . LYS A 1 271 ? -10.583 17.962 7.796 1.00 37.09 271 LYS A N 1
ATOM 2054 C CA . LYS A 1 271 ? -10.611 19.421 7.993 1.00 37.09 271 LYS A CA 1
ATOM 2055 C C . LYS A 1 271 ? -9.759 19.863 9.188 1.00 37.09 271 LYS A C 1
ATOM 2057 O O . LYS A 1 271 ? -9.247 20.975 9.169 1.00 37.09 271 LYS A O 1
ATOM 2062 N N . HIS A 1 272 ? -9.554 18.990 10.182 1.00 42.31 272 HIS A N 1
ATOM 2063 C CA . HIS A 1 272 ? -8.713 19.251 11.348 1.00 42.31 272 HIS A CA 1
ATOM 2064 C C . HIS A 1 272 ? -8.026 17.976 11.879 1.00 42.31 272 HIS A C 1
ATOM 2066 O O . HIS A 1 272 ? -8.562 17.267 12.725 1.00 42.31 272 HIS A O 1
ATOM 2072 N N . TRP A 1 273 ? -6.777 17.716 11.469 1.00 49.44 273 TRP A N 1
ATOM 2073 C CA . TRP A 1 273 ? -5.920 16.699 12.116 1.00 49.44 273 TRP A CA 1
ATOM 2074 C C . TRP A 1 273 ? -5.590 17.028 13.586 1.00 49.44 273 TRP A C 1
ATOM 2076 O O . TRP A 1 273 ? -5.067 16.187 14.308 1.00 49.44 273 TRP A O 1
ATOM 2086 N N . SER A 1 274 ? -5.905 18.241 14.053 1.00 48.34 274 SER A N 1
ATOM 2087 C CA . SER A 1 274 ? -5.773 18.651 15.456 1.00 48.34 274 SER A CA 1
ATOM 2088 C C . SER A 1 274 ? -6.771 17.972 16.401 1.00 48.34 274 SER A C 1
ATOM 2090 O O . SER A 1 274 ? -6.600 18.069 17.612 1.00 48.34 274 SER A O 1
ATOM 2092 N N . GLU A 1 275 ? -7.800 17.307 15.871 1.00 62.66 275 GLU A N 1
ATOM 2093 C CA . GLU A 1 275 ? -8.865 16.654 16.651 1.00 62.66 275 GLU A CA 1
ATOM 2094 C C . GLU A 1 275 ? -8.705 15.126 16.721 1.00 62.66 275 GLU A C 1
ATOM 2096 O O . GLU A 1 275 ? -9.566 14.413 17.238 1.00 62.66 275 GLU A O 1
ATOM 2101 N N . THR A 1 276 ? -7.592 14.588 16.213 1.00 75.81 276 THR A N 1
ATOM 2102 C CA . THR A 1 276 ? -7.297 13.162 16.365 1.00 75.81 276 THR A CA 1
ATOM 2103 C C . THR A 1 276 ? -7.054 12.808 17.830 1.00 75.81 276 THR A C 1
ATOM 2105 O O . THR A 1 276 ? -6.347 13.529 18.533 1.00 75.81 276 THR A O 1
ATOM 2108 N N . CYS A 1 277 ? -7.559 11.658 18.275 1.00 84.38 277 CYS A N 1
ATOM 2109 C CA . CYS A 1 277 ? -7.429 11.201 19.659 1.00 84.38 277 CYS A CA 1
ATOM 2110 C C . CYS A 1 277 ? -5.975 10.906 20.076 1.00 84.38 277 CYS A C 1
ATOM 2112 O O . CYS A 1 277 ? -5.647 10.866 21.260 1.00 84.38 277 CYS A O 1
ATOM 2114 N N . ALA A 1 278 ? -5.086 10.726 19.096 1.00 86.25 278 ALA A N 1
ATOM 2115 C CA . ALA A 1 278 ? -3.649 10.598 19.271 1.00 86.25 278 ALA A CA 1
ATOM 2116 C C . ALA A 1 278 ? -2.902 11.104 18.023 1.00 86.25 278 ALA A C 1
ATOM 2118 O O . ALA A 1 278 ? -3.499 11.159 16.949 1.00 86.25 278 ALA A O 1
ATOM 2119 N N . PRO A 1 279 ? -1.599 11.441 18.117 1.00 83.94 279 PRO A N 1
ATOM 2120 C CA . PRO A 1 279 ? -0.845 11.953 16.976 1.00 83.94 279 PRO A CA 1
ATOM 2121 C C . PRO A 1 279 ? -0.817 10.968 15.801 1.00 83.94 279 PRO A C 1
ATOM 2123 O O . PRO A 1 279 ? -0.337 9.840 15.945 1.00 83.94 279 PRO A O 1
ATOM 2126 N N . LEU A 1 280 ? -1.278 11.424 14.638 1.00 81.31 280 LEU A N 1
ATOM 2127 C CA . LEU A 1 280 ? -1.152 10.718 13.367 1.00 81.31 280 LEU A CA 1
ATOM 2128 C C . LEU A 1 280 ? 0.256 10.905 12.795 1.00 81.31 280 LEU A C 1
ATOM 2130 O O . LEU A 1 280 ? 0.754 12.028 12.709 1.00 81.31 280 LEU A O 1
ATOM 2134 N N . ILE A 1 281 ? 0.906 9.808 12.406 1.00 78.38 281 ILE A N 1
ATOM 2135 C CA . ILE A 1 281 ? 2.249 9.845 11.818 1.00 78.38 281 ILE A CA 1
ATOM 2136 C C . ILE A 1 281 ? 2.263 9.249 10.408 1.00 78.38 281 ILE A C 1
ATOM 2138 O O . ILE A 1 281 ? 1.667 8.208 10.138 1.00 78.38 281 ILE A O 1
ATOM 2142 N N . HIS A 1 282 ? 3.002 9.899 9.508 1.00 72.75 282 HIS A N 1
ATOM 2143 C CA . HIS A 1 282 ? 3.123 9.489 8.099 1.00 72.75 282 HIS A CA 1
ATOM 2144 C C . HIS A 1 282 ? 4.554 9.112 7.692 1.00 72.75 282 HIS A C 1
ATOM 2146 O O . HIS A 1 282 ? 4.771 8.514 6.636 1.00 72.75 282 HIS A O 1
ATOM 2152 N N . SER A 1 283 ? 5.534 9.455 8.526 1.00 76.50 283 SER A N 1
ATOM 2153 C CA . SER A 1 283 ? 6.963 9.247 8.299 1.00 76.50 283 SER A CA 1
ATOM 2154 C C . SER A 1 283 ? 7.726 9.350 9.618 1.00 76.50 283 SER A C 1
ATOM 2156 O O . SER A 1 283 ? 7.164 9.758 10.631 1.00 76.50 283 SER A O 1
ATOM 2158 N N . GLY A 1 284 ? 9.022 9.044 9.588 1.00 78.81 284 GLY A N 1
ATOM 2159 C CA . GLY A 1 284 ? 9.918 9.253 10.723 1.00 78.81 284 GLY A CA 1
ATOM 2160 C C . GLY A 1 284 ? 10.292 7.969 11.472 1.00 78.81 284 GLY A C 1
ATOM 2161 O O . GLY A 1 284 ? 9.934 6.859 11.048 1.00 78.81 284 GLY A O 1
ATOM 2162 N N . PRO A 1 285 ? 11.071 8.106 12.557 1.00 83.50 285 PRO A N 1
ATOM 2163 C CA . PRO A 1 285 ? 11.639 6.973 13.278 1.00 83.50 285 PRO A CA 1
ATOM 2164 C C . PRO A 1 285 ? 10.577 6.103 13.961 1.00 83.50 285 PRO A C 1
ATOM 2166 O O . PRO A 1 285 ? 10.738 4.886 13.994 1.00 83.50 285 PRO A O 1
ATOM 2169 N N . GLU A 1 286 ? 9.467 6.674 14.432 1.00 87.50 286 GLU A N 1
ATOM 2170 C CA . GLU A 1 286 ? 8.382 5.922 15.073 1.00 87.50 286 GLU A CA 1
ATOM 2171 C C . GLU A 1 286 ? 7.681 4.975 14.089 1.00 87.50 286 GLU A C 1
ATOM 2173 O O . GLU A 1 286 ? 7.499 3.796 14.391 1.00 87.50 286 GLU A O 1
ATOM 2178 N N . LEU A 1 287 ? 7.358 5.452 12.879 1.00 87.19 287 LEU A N 1
ATOM 2179 C CA . LEU A 1 287 ? 6.796 4.603 11.822 1.00 87.19 287 LEU A CA 1
ATOM 2180 C C . LEU A 1 287 ? 7.798 3.525 11.389 1.00 87.19 287 LEU A C 1
ATOM 2182 O O . LEU A 1 287 ? 7.431 2.367 11.187 1.00 87.19 287 LEU A O 1
ATOM 2186 N N . THR A 1 288 ? 9.072 3.906 11.270 1.00 87.94 288 THR A N 1
ATOM 2187 C CA . THR A 1 288 ? 10.155 2.979 10.920 1.00 87.94 288 THR A CA 1
ATOM 2188 C C . THR A 1 288 ? 10.251 1.849 11.944 1.00 87.94 288 THR A C 1
ATOM 2190 O O . THR A 1 288 ? 10.338 0.690 11.552 1.00 87.94 288 THR A O 1
ATOM 2193 N N . ALA A 1 289 ? 10.161 2.157 13.241 1.00 94.75 289 ALA A N 1
ATOM 2194 C CA . ALA A 1 289 ? 10.213 1.162 14.307 1.00 94.75 289 ALA A CA 1
ATOM 2195 C C . ALA A 1 289 ? 9.054 0.153 14.228 1.00 94.75 289 ALA A C 1
ATOM 2197 O O . ALA A 1 289 ? 9.292 -1.052 14.312 1.00 94.75 289 ALA A O 1
ATOM 2198 N N . VAL A 1 290 ? 7.820 0.620 13.998 1.00 96.19 290 VAL A N 1
ATOM 2199 C CA . VAL A 1 290 ? 6.650 -0.267 13.854 1.00 96.19 290 VAL A CA 1
ATOM 2200 C C . VAL A 1 290 ? 6.792 -1.180 12.633 1.00 96.19 290 VAL A C 1
ATOM 2202 O O . VAL A 1 290 ? 6.525 -2.377 12.715 1.00 96.19 290 VAL A O 1
ATOM 2205 N N . ARG A 1 291 ? 7.269 -0.654 11.501 1.00 95.38 291 ARG A N 1
ATOM 2206 C CA . ARG A 1 291 ? 7.518 -1.463 10.297 1.00 95.38 291 ARG A CA 1
ATOM 2207 C C . ARG A 1 291 ? 8.620 -2.498 10.496 1.00 95.38 291 ARG A C 1
ATOM 2209 O O . ARG A 1 291 ? 8.459 -3.631 10.051 1.00 95.38 291 ARG A O 1
ATOM 2216 N N . THR A 1 292 ? 9.707 -2.132 11.178 1.00 95.44 292 THR A N 1
ATOM 2217 C CA . THR A 1 292 ? 10.776 -3.074 11.535 1.00 95.44 292 THR A CA 1
ATOM 2218 C C . THR A 1 292 ? 10.218 -4.213 12.384 1.00 95.44 292 THR A C 1
ATOM 2220 O O . THR A 1 292 ? 10.410 -5.370 12.032 1.00 95.44 292 THR A O 1
ATOM 2223 N N . GLN A 1 293 ? 9.422 -3.906 13.416 1.00 96.25 293 GLN A N 1
ATOM 2224 C CA . GLN A 1 293 ? 8.760 -4.924 14.239 1.00 96.25 293 GLN A CA 1
ATOM 2225 C C . GLN A 1 293 ? 7.881 -5.869 13.405 1.00 96.25 293 GLN A C 1
ATOM 2227 O O . GLN A 1 293 ? 7.922 -7.083 13.605 1.00 96.25 293 GLN A O 1
ATOM 2232 N N . LEU A 1 294 ? 7.088 -5.333 12.471 1.00 96.50 294 LEU A N 1
ATOM 2233 C CA . LEU A 1 294 ? 6.231 -6.141 11.598 1.00 96.50 294 LEU A CA 1
ATOM 2234 C C . LEU A 1 294 ? 7.043 -7.064 10.679 1.00 96.50 294 LEU A C 1
ATOM 2236 O O . LEU A 1 294 ? 6.668 -8.223 10.509 1.00 96.50 294 LEU A O 1
ATOM 2240 N N . MET A 1 295 ? 8.149 -6.582 10.103 1.00 93.62 295 MET A N 1
ATOM 2241 C CA . MET A 1 295 ? 9.048 -7.397 9.270 1.00 93.62 295 MET A CA 1
ATOM 2242 C C . MET A 1 295 ? 9.794 -8.464 10.082 1.00 93.62 295 MET A C 1
ATOM 2244 O O . MET A 1 295 ? 9.887 -9.616 9.646 1.00 93.62 295 MET A O 1
ATOM 2248 N N . ASP A 1 296 ? 10.268 -8.121 11.280 1.00 94.75 296 ASP A N 1
ATOM 2249 C CA . ASP A 1 296 ? 10.930 -9.067 12.181 1.00 94.75 296 ASP A CA 1
ATOM 2250 C C . ASP A 1 296 ? 9.967 -10.184 12.586 1.00 94.75 296 ASP A C 1
ATOM 2252 O O . ASP A 1 296 ? 10.316 -11.365 12.520 1.00 94.75 296 ASP A O 1
ATOM 2256 N N . ARG A 1 297 ? 8.720 -9.841 12.942 1.00 95.06 297 ARG A N 1
ATOM 2257 C CA . ARG A 1 297 ? 7.681 -10.837 13.240 1.00 95.06 297 ARG A CA 1
ATOM 2258 C C . ARG A 1 297 ? 7.318 -11.670 12.019 1.00 95.06 297 ARG A C 1
ATOM 2260 O O . ARG A 1 297 ? 7.220 -12.888 12.150 1.00 95.06 297 ARG A O 1
ATOM 2267 N N . ALA A 1 298 ? 7.163 -11.059 10.843 1.00 93.44 298 ALA A N 1
ATOM 2268 C CA . ALA A 1 298 ? 6.903 -11.790 9.601 1.00 93.44 298 ALA A CA 1
ATOM 2269 C C . ALA A 1 298 ? 7.962 -12.883 9.362 1.00 93.44 298 ALA A C 1
ATOM 2271 O O . ALA A 1 298 ? 7.623 -14.013 9.021 1.00 93.44 298 ALA A O 1
ATOM 2272 N N . THR A 1 299 ? 9.231 -12.586 9.642 1.00 92.00 299 THR A N 1
ATOM 2273 C CA . THR A 1 299 ? 10.320 -13.558 9.489 1.00 92.00 299 THR A CA 1
ATOM 2274 C C . THR A 1 299 ? 10.330 -14.603 10.607 1.00 92.00 299 THR A C 1
ATOM 2276 O O . THR A 1 299 ? 10.366 -15.803 10.350 1.00 92.00 299 THR A O 1
ATOM 2279 N N . THR A 1 300 ? 10.297 -14.160 11.864 1.00 94.06 300 THR A N 1
ATOM 2280 C CA . THR A 1 300 ? 10.566 -15.020 13.031 1.00 94.06 300 THR A CA 1
ATOM 2281 C C . THR A 1 300 ? 9.373 -15.863 13.472 1.00 94.06 300 THR A C 1
ATOM 2283 O O . THR A 1 300 ? 9.569 -16.960 13.988 1.00 94.06 300 THR A O 1
ATOM 2286 N N . VAL A 1 301 ? 8.147 -15.370 13.272 1.00 93.94 301 VAL A N 1
ATOM 2287 C CA . VAL A 1 301 ? 6.907 -16.028 13.716 1.00 93.94 301 VAL A CA 1
ATOM 2288 C C . VAL A 1 301 ? 6.178 -16.682 12.547 1.00 93.94 301 VAL A C 1
ATOM 2290 O O . VAL A 1 301 ? 5.678 -17.795 12.685 1.00 93.94 301 VAL A O 1
ATOM 2293 N N . PHE A 1 302 ? 6.130 -16.013 11.392 1.00 91.06 302 PHE A N 1
ATOM 2294 C CA . PHE A 1 302 ? 5.378 -16.494 10.227 1.00 91.06 302 PHE A CA 1
ATOM 2295 C C . PHE A 1 302 ? 6.248 -17.214 9.189 1.00 91.06 302 PHE A C 1
ATOM 2297 O O . PHE A 1 302 ? 5.712 -17.780 8.241 1.00 91.06 302 PHE A O 1
ATOM 2304 N N . GLY A 1 303 ? 7.575 -17.215 9.354 1.00 89.88 303 GLY A N 1
ATOM 2305 C CA . GLY A 1 303 ? 8.491 -17.910 8.449 1.00 89.88 303 GLY A CA 1
ATOM 2306 C C . GLY A 1 303 ? 8.607 -17.277 7.060 1.00 89.88 303 GLY A C 1
ATOM 2307 O O . GLY A 1 303 ? 9.074 -17.941 6.136 1.00 89.88 303 GLY A O 1
ATOM 2308 N N . PHE A 1 304 ? 8.198 -16.013 6.886 1.00 87.44 304 PHE A N 1
ATOM 2309 C CA . PHE A 1 304 ? 8.404 -15.310 5.621 1.00 87.44 304 PHE A CA 1
ATOM 2310 C C . PHE A 1 304 ? 9.897 -15.079 5.389 1.00 87.44 304 PHE A C 1
ATOM 2312 O O . PHE A 1 304 ? 10.609 -14.580 6.258 1.00 87.44 304 PHE A O 1
ATOM 2319 N N . SER A 1 305 ? 10.376 -15.436 4.200 1.00 85.06 305 SER A N 1
ATOM 2320 C CA . SER A 1 305 ? 11.779 -15.251 3.847 1.00 85.06 305 SER A CA 1
ATOM 2321 C C . SER A 1 305 ? 12.049 -13.793 3.461 1.00 85.06 305 SER A C 1
ATOM 2323 O O . SER A 1 305 ? 11.428 -13.297 2.520 1.00 85.06 305 SER A O 1
ATOM 2325 N N . PRO A 1 306 ? 13.012 -13.106 4.102 1.00 82.88 306 PRO A N 1
ATOM 2326 C CA . PRO A 1 306 ? 13.474 -11.794 3.662 1.00 82.88 306 PRO A CA 1
ATOM 2327 C C . PRO A 1 306 ? 14.492 -11.903 2.513 1.00 82.88 306 PRO A C 1
ATOM 2329 O O . PRO A 1 306 ? 15.171 -10.925 2.206 1.00 82.88 306 PRO A O 1
ATOM 2332 N N . ALA A 1 307 ? 14.668 -13.093 1.922 1.00 87.69 307 ALA A N 1
ATOM 2333 C CA . ALA A 1 307 ? 15.664 -13.320 0.887 1.00 87.69 307 ALA A CA 1
ATOM 2334 C C . ALA A 1 307 ? 15.414 -12.417 -0.323 1.00 87.69 307 ALA A C 1
ATOM 2336 O O . ALA A 1 307 ? 14.307 -12.336 -0.862 1.00 87.69 307 ALA A O 1
ATOM 2337 N N . THR A 1 308 ? 16.482 -11.768 -0.769 1.00 91.25 308 THR A N 1
ATOM 2338 C CA . THR A 1 308 ? 16.481 -10.927 -1.957 1.00 91.25 308 THR A CA 1
ATOM 2339 C C . THR A 1 308 ? 17.491 -11.429 -2.978 1.00 91.25 308 THR A C 1
ATOM 2341 O O . THR A 1 308 ? 18.430 -12.157 -2.654 1.00 91.25 308 THR A O 1
ATOM 2344 N N . THR A 1 309 ? 17.281 -11.050 -4.233 1.00 93.31 309 THR A N 1
ATOM 2345 C CA . THR A 1 309 ? 18.214 -11.280 -5.334 1.00 93.31 309 THR A CA 1
ATOM 2346 C C . THR A 1 309 ? 18.508 -9.968 -6.045 1.00 93.31 309 THR A C 1
ATOM 2348 O O . THR A 1 309 ? 17.619 -9.136 -6.215 1.00 93.31 309 THR A O 1
ATOM 2351 N N . ASP A 1 310 ? 19.748 -9.789 -6.490 1.00 93.31 310 ASP A N 1
ATOM 2352 C CA . ASP A 1 310 ? 20.133 -8.660 -7.343 1.00 93.31 310 ASP A CA 1
ATOM 2353 C C . ASP A 1 310 ? 19.914 -8.958 -8.835 1.00 93.31 310 ASP A C 1
ATOM 2355 O O . ASP A 1 310 ? 20.106 -8.079 -9.677 1.00 93.31 310 ASP A O 1
ATOM 2359 N N . ASP A 1 311 ? 19.513 -10.189 -9.174 1.00 93.88 311 ASP A N 1
ATOM 2360 C CA . ASP A 1 311 ? 19.138 -10.557 -10.534 1.00 93.88 311 ASP A CA 1
ATOM 2361 C C . ASP A 1 311 ? 17.769 -9.943 -10.882 1.00 93.88 311 ASP A C 1
ATOM 2363 O O . ASP A 1 311 ? 16.761 -10.292 -10.258 1.00 93.88 311 ASP A O 1
ATOM 2367 N N . PRO A 1 312 ? 17.690 -9.043 -11.875 1.00 95.00 312 PRO A N 1
ATOM 2368 C CA . PRO A 1 312 ? 16.428 -8.464 -12.304 1.00 95.00 312 PRO A CA 1
ATOM 2369 C C . PRO A 1 312 ? 15.571 -9.397 -13.164 1.00 95.00 312 PRO A C 1
ATOM 2371 O O . PRO A 1 312 ? 14.461 -8.988 -13.478 1.00 95.00 312 PRO A O 1
ATOM 2374 N N . ASP A 1 313 ? 16.045 -10.578 -13.584 1.00 95.62 313 ASP A N 1
ATOM 2375 C CA . ASP A 1 313 ? 15.386 -11.393 -14.627 1.00 95.62 313 ASP A CA 1
ATOM 2376 C C . ASP A 1 313 ? 15.045 -10.553 -15.867 1.00 95.62 313 ASP A C 1
ATOM 2378 O O . ASP A 1 313 ? 13.911 -10.515 -16.345 1.00 95.62 313 ASP A O 1
ATOM 2382 N N . LEU A 1 314 ? 16.018 -9.762 -16.329 1.00 97.44 314 LEU A N 1
ATOM 2383 C CA . LEU A 1 314 ? 15.772 -8.787 -17.383 1.00 97.44 314 LEU A CA 1
ATOM 2384 C C . LEU A 1 314 ? 15.628 -9.480 -18.740 1.00 97.44 314 LEU A C 1
ATOM 2386 O O . LEU A 1 314 ? 16.607 -9.986 -19.290 1.00 97.44 314 LEU A O 1
ATOM 2390 N N . HIS A 1 315 ? 14.432 -9.418 -19.314 1.00 98.06 315 HIS A N 1
ATOM 2391 C CA . HIS A 1 315 ? 14.124 -9.971 -20.631 1.00 98.06 315 HIS A CA 1
ATOM 2392 C C . HIS A 1 315 ? 13.194 -9.042 -21.418 1.00 98.06 315 HIS A C 1
ATOM 2394 O O . HIS A 1 315 ? 12.665 -8.073 -20.881 1.00 98.06 315 HIS A O 1
ATOM 2400 N N . ILE A 1 316 ? 13.007 -9.304 -22.712 1.00 98.00 316 ILE A N 1
ATOM 2401 C CA . ILE A 1 316 ? 12.047 -8.567 -23.546 1.00 98.00 316 ILE A CA 1
ATOM 2402 C C . ILE A 1 316 ? 10.950 -9.521 -23.999 1.00 98.00 316 ILE A C 1
ATOM 2404 O O . ILE A 1 316 ? 11.246 -10.615 -24.463 1.00 98.00 316 ILE A O 1
ATOM 2408 N N . ILE A 1 317 ? 9.690 -9.106 -23.915 1.00 96.81 317 ILE A N 1
ATOM 2409 C CA . ILE A 1 317 ? 8.596 -9.760 -24.635 1.00 96.81 317 ILE A CA 1
ATOM 2410 C C . ILE A 1 317 ? 8.420 -9.023 -25.961 1.00 96.81 317 ILE A C 1
ATOM 2412 O O . ILE A 1 317 ? 7.979 -7.877 -25.971 1.00 96.81 317 ILE A O 1
ATOM 2416 N N . ALA A 1 318 ? 8.793 -9.671 -27.064 1.00 95.12 318 ALA A N 1
ATOM 2417 C CA . ALA A 1 318 ? 8.660 -9.161 -28.426 1.00 95.12 318 ALA A CA 1
ATOM 2418 C C . ALA A 1 318 ? 7.532 -9.906 -29.149 1.00 95.12 318 ALA A C 1
ATOM 2420 O O . ALA A 1 318 ? 7.632 -11.119 -29.345 1.00 95.12 318 ALA A O 1
ATOM 2421 N N . ASP A 1 319 ? 6.446 -9.211 -29.497 1.00 93.62 319 ASP A N 1
ATOM 2422 C CA . ASP A 1 319 ? 5.240 -9.791 -30.115 1.00 93.62 319 ASP A CA 1
ATOM 2423 C C . ASP A 1 319 ? 4.762 -11.089 -29.420 1.00 93.62 319 ASP A C 1
ATOM 2425 O O . ASP A 1 319 ? 4.461 -12.106 -30.050 1.00 93.62 319 ASP A O 1
ATOM 2429 N N . GLY A 1 320 ? 4.758 -11.080 -28.081 1.00 92.06 320 GLY A N 1
ATOM 2430 C CA . GLY A 1 320 ? 4.352 -12.217 -27.245 1.00 92.06 320 GLY A CA 1
ATOM 2431 C C . GLY A 1 320 ? 5.416 -13.304 -27.039 1.00 92.06 320 GLY A C 1
ATOM 2432 O O . GLY A 1 320 ? 5.148 -14.287 -26.351 1.00 92.06 320 GLY A O 1
ATOM 2433 N N . LYS A 1 321 ? 6.626 -13.154 -27.592 1.00 94.06 321 LYS A N 1
ATOM 2434 C CA . LYS A 1 321 ? 7.739 -14.099 -27.411 1.00 94.06 321 LYS A CA 1
ATOM 2435 C C . LYS A 1 321 ? 8.788 -13.550 -26.457 1.00 94.06 321 LYS A C 1
ATOM 2437 O O . LYS A 1 321 ? 9.222 -12.413 -26.596 1.00 94.06 321 LYS A O 1
ATOM 2442 N N . VAL A 1 322 ? 9.248 -14.389 -25.534 1.00 97.25 322 VAL A N 1
ATOM 2443 C CA . VAL A 1 322 ? 10.339 -14.041 -24.616 1.00 97.25 322 VAL A CA 1
ATOM 2444 C C . VAL A 1 322 ? 11.675 -14.050 -25.361 1.00 97.25 322 VAL A C 1
ATOM 2446 O O . VAL A 1 322 ? 12.052 -15.047 -25.974 1.00 97.25 322 VAL A O 1
ATOM 2449 N N . ILE A 1 323 ? 12.402 -12.942 -25.266 1.00 97.69 323 ILE A N 1
ATOM 2450 C CA . ILE A 1 323 ? 13.738 -12.723 -25.806 1.00 97.69 323 ILE A CA 1
ATOM 2451 C C . ILE A 1 323 ? 14.693 -12.486 -24.640 1.00 97.69 323 ILE A C 1
ATOM 2453 O O . ILE A 1 323 ? 14.620 -11.476 -23.936 1.00 97.69 323 ILE A O 1
ATOM 2457 N N . GLN A 1 324 ? 15.605 -13.434 -24.452 1.00 98.00 324 GLN A N 1
ATOM 2458 C CA . GLN A 1 324 ? 16.668 -13.339 -23.460 1.00 98.00 324 GLN A CA 1
ATOM 2459 C C . GLN A 1 324 ? 17.816 -12.458 -23.976 1.00 98.00 324 GLN A C 1
ATOM 2461 O O . GLN A 1 324 ? 18.043 -12.394 -25.192 1.00 98.00 324 GLN A O 1
ATOM 2466 N N . PRO A 1 325 ? 18.567 -11.782 -23.089 1.00 97.81 325 PRO A N 1
ATOM 2467 C CA . PRO A 1 325 ? 19.757 -11.058 -23.502 1.00 97.81 325 PRO A CA 1
ATOM 2468 C C . PRO A 1 325 ? 20.782 -12.059 -24.047 1.00 97.81 325 PRO A C 1
ATOM 2470 O O . PRO A 1 325 ? 21.173 -13.002 -23.361 1.00 97.81 325 PRO A O 1
ATOM 2473 N N . HIS A 1 326 ? 21.261 -11.855 -25.274 1.00 97.62 326 HIS A N 1
ATOM 2474 C CA . HIS A 1 326 ? 22.292 -12.726 -25.853 1.00 97.62 326 HIS A CA 1
ATOM 2475 C C . HIS A 1 326 ? 23.678 -12.455 -25.245 1.00 97.62 326 HIS A C 1
ATOM 2477 O O . HIS A 1 326 ? 24.605 -13.249 -25.399 1.00 97.62 326 HIS A O 1
ATOM 2483 N N . GLN A 1 327 ? 23.839 -11.312 -24.571 1.00 97.75 327 GLN A N 1
ATOM 2484 C CA . GLN A 1 327 ? 25.051 -10.946 -23.855 1.00 97.75 327 GLN A CA 1
ATOM 2485 C C . GLN A 1 327 ? 24.720 -10.052 -22.654 1.00 97.75 327 GLN A C 1
ATOM 2487 O O . GLN A 1 327 ? 23.910 -9.129 -22.749 1.00 97.75 327 GLN A O 1
ATOM 2492 N N . VAL A 1 328 ? 25.412 -10.295 -21.539 1.00 97.50 328 VAL A N 1
ATOM 2493 C CA . VAL A 1 328 ? 25.398 -9.444 -20.343 1.00 97.50 328 VAL A CA 1
ATOM 2494 C C . VAL A 1 328 ? 26.844 -9.113 -19.974 1.00 97.50 328 VAL A C 1
ATOM 2496 O O . VAL A 1 328 ? 27.681 -10.004 -19.839 1.00 97.50 328 VAL A O 1
ATOM 2499 N N . LYS A 1 329 ? 27.165 -7.821 -19.853 1.00 96.56 329 LYS A N 1
ATOM 2500 C CA . LYS A 1 329 ? 28.488 -7.314 -19.451 1.00 96.56 329 LYS A CA 1
ATOM 2501 C C . LYS A 1 329 ? 28.325 -6.401 -18.243 1.00 96.56 329 LYS A C 1
ATOM 2503 O O . LYS A 1 329 ? 27.986 -5.226 -18.385 1.00 96.56 329 LYS A O 1
ATOM 2508 N N . GLY A 1 330 ? 28.547 -6.940 -17.047 1.00 94.12 330 GLY A N 1
ATOM 2509 C CA . GLY A 1 330 ? 28.244 -6.226 -15.806 1.00 94.12 330 GLY A CA 1
ATOM 2510 C C . GLY A 1 330 ? 26.757 -5.867 -15.746 1.00 94.12 330 GLY A C 1
ATOM 2511 O O . GLY A 1 330 ? 25.911 -6.748 -15.792 1.00 94.12 330 GLY A O 1
ATOM 2512 N N . ARG A 1 331 ? 26.436 -4.569 -15.696 1.00 94.94 331 ARG A N 1
ATOM 2513 C CA . ARG A 1 331 ? 25.055 -4.044 -15.665 1.00 94.94 331 ARG A CA 1
ATOM 2514 C C . ARG A 1 331 ? 24.515 -3.650 -17.049 1.00 94.94 331 ARG A C 1
ATOM 2516 O O . ARG A 1 331 ? 23.573 -2.864 -17.136 1.00 94.94 331 ARG A O 1
ATOM 2523 N N . VAL A 1 332 ? 25.143 -4.140 -18.121 1.00 97.56 332 VAL A N 1
ATOM 2524 C CA . VAL A 1 332 ? 24.770 -3.835 -19.508 1.00 97.56 332 VAL A CA 1
ATOM 2525 C C . VAL A 1 332 ? 24.236 -5.084 -20.200 1.00 97.56 332 VAL A C 1
ATOM 2527 O O . VAL A 1 332 ? 24.944 -6.085 -20.302 1.00 97.56 332 VAL A O 1
ATOM 2530 N N . TYR A 1 333 ? 23.010 -4.992 -20.702 1.00 98.19 333 TYR A N 1
ATOM 2531 C CA . TYR A 1 333 ? 22.262 -6.076 -21.335 1.00 98.19 333 TYR A CA 1
ATOM 2532 C C . TYR A 1 333 ? 22.108 -5.803 -22.828 1.00 98.19 333 TYR A C 1
ATOM 2534 O O . TYR A 1 333 ? 21.844 -4.664 -23.222 1.00 98.19 333 TYR A O 1
ATOM 2542 N N . TYR A 1 334 ? 22.278 -6.842 -23.644 1.00 98.06 334 TYR A N 1
ATOM 2543 C CA . TYR A 1 334 ? 22.240 -6.768 -25.102 1.00 98.06 334 TYR A CA 1
ATOM 2544 C C . TYR A 1 334 ? 21.187 -7.730 -25.647 1.00 98.06 334 TYR A C 1
ATOM 2546 O O . TYR A 1 334 ? 21.224 -8.928 -25.365 1.00 98.06 334 TYR A O 1
ATOM 2554 N N . PHE A 1 335 ? 20.279 -7.205 -26.464 1.00 97.94 335 PHE A N 1
ATOM 2555 C CA . PHE A 1 335 ? 19.175 -7.940 -27.068 1.00 97.94 335 PHE A CA 1
ATOM 2556 C C . PHE A 1 335 ? 19.195 -7.789 -28.586 1.00 97.94 335 PHE A C 1
ATOM 2558 O O . PHE A 1 335 ? 19.581 -6.746 -29.120 1.00 97.94 335 PHE A O 1
ATOM 2565 N N . THR A 1 336 ? 18.728 -8.833 -29.265 1.00 97.06 336 THR A N 1
ATOM 2566 C CA . THR A 1 336 ? 18.430 -8.814 -30.698 1.00 97.06 336 THR A CA 1
ATOM 2567 C C . THR A 1 336 ? 16.992 -9.266 -30.860 1.00 97.06 336 THR A C 1
ATOM 2569 O O . THR A 1 336 ? 16.646 -10.367 -30.434 1.00 97.06 336 THR A O 1
ATOM 2572 N N . LEU A 1 337 ? 16.157 -8.401 -31.422 1.00 95.44 337 LEU A N 1
ATOM 2573 C CA . LEU A 1 337 ? 14.747 -8.677 -31.650 1.00 95.44 337 LEU A CA 1
ATOM 2574 C C . LEU A 1 337 ? 14.532 -9.254 -33.057 1.00 95.44 337 LEU A C 1
ATOM 2576 O O . LEU A 1 337 ? 15.310 -8.950 -33.968 1.00 95.44 337 LEU A O 1
ATOM 2580 N N . PRO A 1 338 ? 13.490 -10.081 -33.258 1.00 92.81 338 PRO A N 1
ATOM 2581 C CA . PRO A 1 338 ? 13.097 -10.540 -34.585 1.00 92.81 338 PRO A CA 1
ATOM 2582 C C . PRO A 1 338 ? 12.841 -9.383 -35.558 1.00 92.81 338 PRO A C 1
ATOM 2584 O O . PRO A 1 338 ? 12.390 -8.299 -35.172 1.00 92.81 338 PRO A O 1
ATOM 2587 N N . GLU A 1 339 ? 13.079 -9.625 -36.848 1.00 86.69 339 GLU A N 1
ATOM 2588 C CA . GLU A 1 339 ? 12.706 -8.664 -37.884 1.00 86.69 339 GLU A CA 1
ATOM 2589 C C . GLU A 1 339 ? 11.200 -8.379 -37.846 1.00 86.69 339 GLU A C 1
ATOM 2591 O O . GLU A 1 339 ? 10.387 -9.286 -37.675 1.00 86.69 339 GLU A O 1
ATOM 2596 N N . ASN A 1 340 ? 10.839 -7.110 -38.051 1.00 84.56 340 ASN A N 1
ATOM 2597 C CA . ASN A 1 340 ? 9.461 -6.612 -38.028 1.00 84.56 340 ASN A CA 1
ATOM 2598 C C . ASN A 1 340 ? 8.759 -6.693 -36.664 1.00 84.56 340 ASN A C 1
ATOM 2600 O O . ASN A 1 340 ? 7.529 -6.661 -36.643 1.00 84.56 340 ASN A O 1
ATOM 2604 N N . THR A 1 341 ? 9.510 -6.740 -35.554 1.00 90.88 341 THR A N 1
ATOM 2605 C CA . THR A 1 341 ? 8.925 -6.643 -34.207 1.00 90.88 341 THR A CA 1
ATOM 2606 C C . THR A 1 341 ? 8.063 -5.384 -34.086 1.00 90.88 341 THR A C 1
ATOM 2608 O O . THR A 1 341 ? 8.563 -4.269 -34.281 1.00 90.88 341 THR A O 1
ATOM 2611 N N . GLN A 1 342 ? 6.774 -5.557 -33.788 1.00 88.38 342 GLN A N 1
ATOM 2612 C CA . GLN A 1 342 ? 5.829 -4.443 -33.658 1.00 88.38 342 GLN A CA 1
ATOM 2613 C C . GLN A 1 342 ? 5.736 -3.959 -32.214 1.00 88.38 342 GLN A C 1
ATOM 2615 O O . GLN A 1 342 ? 5.751 -2.751 -31.969 1.00 88.38 342 GLN A O 1
ATOM 2620 N N . ASP A 1 343 ? 5.688 -4.898 -31.271 1.00 91.06 343 ASP A N 1
ATOM 2621 C CA . ASP A 1 343 ? 5.649 -4.628 -29.843 1.00 91.06 343 ASP A CA 1
ATOM 2622 C C . ASP A 1 343 ? 6.856 -5.234 -29.128 1.00 91.06 343 ASP A C 1
ATOM 2624 O O . ASP A 1 343 ? 7.204 -6.395 -29.339 1.00 91.06 343 ASP A O 1
ATOM 2628 N N . ALA A 1 344 ? 7.472 -4.447 -28.253 1.00 94.31 344 ALA A N 1
ATOM 2629 C CA . ALA A 1 344 ? 8.562 -4.870 -27.396 1.00 94.31 344 ALA A CA 1
ATOM 2630 C C . ALA A 1 344 ? 8.362 -4.284 -25.996 1.00 94.31 344 ALA A C 1
ATOM 2632 O O . ALA A 1 344 ? 8.370 -3.066 -25.809 1.00 94.31 344 ALA A O 1
ATOM 2633 N N . VAL A 1 345 ? 8.230 -5.157 -25.000 1.00 96.00 345 VAL A N 1
ATOM 2634 C CA . VAL A 1 345 ? 8.091 -4.776 -23.592 1.00 96.00 345 VAL A CA 1
ATOM 2635 C C . VAL A 1 345 ? 9.295 -5.293 -22.819 1.00 96.00 345 VAL A C 1
ATOM 2637 O O . VAL A 1 345 ? 9.556 -6.494 -22.791 1.00 96.00 345 VAL A O 1
ATOM 2640 N N . LEU A 1 346 ? 10.041 -4.383 -22.201 1.00 97.31 346 LEU A N 1
ATOM 2641 C CA . LEU A 1 346 ? 11.088 -4.710 -21.247 1.00 97.31 346 LEU A CA 1
ATOM 2642 C C . LEU A 1 346 ? 10.449 -5.232 -19.965 1.00 97.31 346 LEU A C 1
ATOM 2644 O O . LEU A 1 346 ? 9.671 -4.521 -19.334 1.00 97.31 346 LEU A O 1
ATOM 2648 N N . MET A 1 347 ? 10.823 -6.437 -19.572 1.00 98.06 347 MET A N 1
ATOM 2649 C CA . MET A 1 347 ? 10.338 -7.106 -18.378 1.00 98.06 347 MET A CA 1
ATOM 2650 C C . MET A 1 347 ? 11.460 -7.232 -17.356 1.00 98.06 347 MET A C 1
ATOM 2652 O O . MET A 1 347 ? 12.624 -7.448 -17.705 1.00 98.06 347 MET A O 1
ATOM 2656 N N . SER A 1 348 ? 11.098 -7.111 -16.086 1.00 97.19 348 SER A N 1
ATOM 2657 C CA . SER A 1 348 ? 11.977 -7.402 -14.965 1.00 97.19 348 SER A CA 1
ATOM 2658 C C . SER A 1 348 ? 11.171 -7.848 -13.751 1.00 97.19 348 SER A C 1
ATOM 2660 O O . SER A 1 348 ? 9.982 -7.543 -13.617 1.00 97.19 348 SER A O 1
ATOM 2662 N N . ARG A 1 349 ? 11.855 -8.459 -12.784 1.00 95.88 349 ARG A N 1
ATOM 2663 C CA . ARG A 1 349 ? 11.399 -8.469 -11.395 1.00 95.88 349 ARG A CA 1
ATOM 2664 C C . ARG A 1 349 ? 11.083 -7.043 -10.953 1.00 95.88 349 ARG A C 1
ATOM 2666 O O . ARG A 1 349 ? 11.676 -6.073 -11.435 1.00 95.88 349 ARG A O 1
ATOM 2673 N N . ALA A 1 350 ? 10.134 -6.926 -10.036 1.00 93.19 350 ALA A N 1
ATOM 2674 C CA . ALA A 1 350 ? 9.719 -5.656 -9.474 1.00 93.19 350 ALA A CA 1
ATOM 2675 C C . ALA A 1 350 ? 9.535 -5.770 -7.967 1.00 93.19 350 ALA A C 1
ATOM 2677 O O . ALA A 1 350 ? 9.327 -6.856 -7.428 1.00 93.19 350 ALA A O 1
ATOM 2678 N N . PHE A 1 351 ? 9.609 -4.634 -7.295 1.00 91.69 351 PHE A N 1
ATOM 2679 C CA . PHE A 1 351 ? 9.463 -4.539 -5.856 1.00 91.69 351 PHE A CA 1
ATOM 2680 C C . PHE A 1 351 ? 8.844 -3.200 -5.467 1.00 91.69 351 PHE A C 1
ATOM 2682 O O . PHE A 1 351 ? 8.878 -2.240 -6.234 1.00 91.69 351 PHE A O 1
ATOM 2689 N N . VAL A 1 352 ? 8.295 -3.123 -4.258 1.00 88.44 352 VAL A N 1
ATOM 2690 C CA . VAL A 1 352 ? 7.867 -1.855 -3.662 1.00 88.44 352 VAL A CA 1
ATOM 2691 C C . VAL A 1 352 ? 8.842 -1.518 -2.535 1.00 88.44 352 VAL A C 1
ATOM 2693 O O . VAL A 1 352 ? 8.890 -2.264 -1.552 1.00 88.44 352 VAL A O 1
ATOM 2696 N N . PRO A 1 353 ? 9.629 -0.427 -2.632 1.00 87.75 353 PRO A N 1
ATOM 2697 C CA . PRO A 1 353 ? 10.642 -0.085 -1.637 1.00 87.75 353 PRO A CA 1
ATOM 2698 C C . PRO A 1 353 ? 10.130 -0.101 -0.197 1.00 87.75 353 PRO A C 1
ATOM 2700 O O . PRO A 1 353 ? 10.796 -0.665 0.669 1.00 87.75 353 PRO A O 1
ATOM 2703 N N . MET A 1 354 ? 8.955 0.485 0.046 1.00 84.31 354 MET A N 1
ATOM 2704 C CA . MET A 1 354 ? 8.343 0.586 1.373 1.00 84.31 354 MET A CA 1
ATOM 2705 C C . MET A 1 354 ? 8.042 -0.775 2.009 1.00 84.31 354 MET A C 1
ATOM 2707 O O . MET A 1 354 ? 8.129 -0.899 3.226 1.00 84.31 354 MET A O 1
ATOM 2711 N N . MET A 1 355 ? 7.739 -1.796 1.203 1.00 87.94 355 MET A N 1
ATOM 2712 C CA . MET A 1 355 ? 7.427 -3.141 1.702 1.00 87.94 355 MET A CA 1
ATOM 2713 C C . MET A 1 355 ? 8.681 -3.939 2.080 1.00 87.94 355 MET A C 1
ATOM 2715 O O . MET A 1 355 ? 8.587 -4.928 2.795 1.00 87.94 355 MET A O 1
ATOM 2719 N N . MET A 1 356 ? 9.853 -3.515 1.599 1.00 86.44 356 MET A N 1
ATOM 2720 C CA . MET A 1 356 ? 11.130 -4.200 1.832 1.00 86.44 356 MET A CA 1
ATOM 2721 C C . MET A 1 356 ? 12.060 -3.449 2.782 1.00 86.44 356 MET A C 1
ATOM 2723 O O . MET A 1 356 ? 13.022 -4.019 3.288 1.00 86.44 356 MET A O 1
ATOM 2727 N N . ARG A 1 357 ? 11.849 -2.142 2.960 1.00 86.25 357 ARG A N 1
ATOM 2728 C CA . ARG A 1 357 ? 12.742 -1.263 3.718 1.00 86.25 357 ARG A CA 1
ATOM 2729 C C . ARG A 1 357 ? 11.908 -0.388 4.652 1.00 86.25 357 ARG A C 1
ATOM 2731 O O . ARG A 1 357 ? 11.311 0.579 4.185 1.00 86.25 357 ARG A O 1
ATOM 2738 N N . PRO A 1 358 ? 11.913 -0.647 5.970 1.00 84.75 358 PRO A N 1
ATOM 2739 C CA . PRO A 1 358 ? 11.094 0.095 6.931 1.00 84.75 358 PRO A CA 1
ATOM 2740 C C . PRO A 1 358 ? 11.225 1.625 6.841 1.00 84.75 358 PRO A C 1
ATOM 2742 O O . PRO A 1 358 ? 10.234 2.341 6.987 1.00 84.75 358 PRO A O 1
ATOM 2745 N N . GLY A 1 359 ? 12.434 2.123 6.551 1.00 77.25 359 GLY A N 1
ATOM 2746 C CA . GLY A 1 359 ? 12.759 3.553 6.548 1.00 77.25 359 GLY A CA 1
ATOM 2747 C C . GLY A 1 359 ? 12.381 4.339 5.288 1.00 77.25 359 GLY A C 1
ATOM 2748 O O . GLY A 1 359 ? 12.652 5.535 5.241 1.00 77.25 359 GLY A O 1
ATOM 2749 N N . THR A 1 360 ? 11.794 3.718 4.257 1.00 81.00 360 THR A N 1
ATOM 2750 C CA . THR A 1 360 ? 11.360 4.441 3.046 1.00 81.00 360 THR A CA 1
ATOM 2751 C C . THR A 1 360 ? 9.843 4.551 2.956 1.00 81.00 360 THR A C 1
ATOM 2753 O O . THR A 1 360 ? 9.107 3.651 3.351 1.00 81.00 360 THR A O 1
ATOM 2756 N N . THR A 1 361 ? 9.355 5.664 2.419 1.00 76.50 361 THR A N 1
ATOM 2757 C CA . THR A 1 361 ? 7.933 5.900 2.133 1.00 76.50 361 THR A CA 1
ATOM 2758 C C . THR A 1 361 ? 7.595 5.712 0.653 1.00 76.50 361 THR A C 1
ATOM 2760 O O . THR A 1 361 ? 6.454 5.950 0.267 1.00 76.50 361 THR A O 1
ATOM 2763 N N . ASP A 1 362 ? 8.554 5.278 -0.175 1.00 77.75 362 ASP A N 1
ATOM 2764 C CA . ASP A 1 362 ? 8.342 5.082 -1.611 1.00 77.75 362 ASP A CA 1
ATOM 2765 C C . ASP A 1 362 ? 7.453 3.854 -1.878 1.00 77.75 362 ASP A C 1
ATOM 2767 O O . ASP A 1 362 ? 7.834 2.703 -1.635 1.00 77.75 362 ASP A O 1
ATOM 2771 N N . ARG A 1 363 ? 6.242 4.134 -2.367 1.00 77.88 363 ARG A N 1
ATOM 2772 C CA . ARG A 1 363 ? 5.182 3.163 -2.677 1.00 77.88 363 ARG A CA 1
ATOM 2773 C C . ARG A 1 363 ? 5.182 2.716 -4.137 1.00 77.88 363 ARG A C 1
ATOM 2775 O O . ARG A 1 363 ? 4.344 1.900 -4.514 1.00 77.88 363 ARG A O 1
ATOM 2782 N N . ARG A 1 364 ? 6.081 3.246 -4.970 1.00 82.94 364 ARG A N 1
ATOM 2783 C CA . ARG A 1 364 ? 6.150 2.882 -6.387 1.00 82.94 364 ARG A CA 1
ATOM 2784 C C . ARG A 1 364 ? 6.517 1.404 -6.534 1.00 82.94 364 ARG A C 1
ATOM 2786 O O . ARG A 1 364 ? 7.371 0.894 -5.813 1.00 82.94 364 ARG A O 1
ATOM 2793 N N . LYS A 1 365 ? 5.909 0.728 -7.509 1.00 86.19 365 LYS A N 1
ATOM 2794 C CA . LYS A 1 365 ? 6.321 -0.606 -7.957 1.00 86.19 365 LYS A CA 1
ATOM 2795 C C . LYS A 1 365 ? 7.487 -0.449 -8.927 1.00 86.19 365 LYS A C 1
ATOM 2797 O O . LYS A 1 365 ? 7.280 -0.216 -10.109 1.00 86.19 365 LYS A O 1
ATOM 2802 N N . LEU A 1 366 ? 8.709 -0.555 -8.429 1.00 90.00 366 LEU A N 1
ATOM 2803 C CA . LEU A 1 366 ? 9.929 -0.349 -9.199 1.00 90.00 366 LEU A CA 1
ATOM 2804 C C . LEU A 1 366 ? 10.417 -1.662 -9.817 1.00 90.00 366 LEU A C 1
ATOM 2806 O O . LEU A 1 366 ? 10.590 -2.651 -9.110 1.00 90.00 366 LEU A O 1
ATOM 2810 N N . GLY A 1 367 ? 10.656 -1.662 -11.127 1.00 96.19 367 GLY A N 1
ATOM 2811 C CA . GLY A 1 367 ? 11.401 -2.703 -11.834 1.00 96.19 367 GLY A CA 1
ATOM 2812 C C . GLY A 1 367 ? 12.897 -2.402 -11.824 1.00 96.19 367 GLY A C 1
ATOM 2813 O O . GLY A 1 367 ? 13.490 -2.151 -10.777 1.00 96.19 367 GLY A O 1
ATOM 2814 N N . VAL A 1 368 ? 13.507 -2.343 -13.006 1.00 97.31 368 VAL A N 1
ATOM 2815 C CA . VAL A 1 368 ? 14.881 -1.852 -13.173 1.00 97.31 368 VAL A CA 1
ATOM 2816 C C . VAL A 1 368 ? 14.967 -0.331 -13.290 1.00 97.31 368 VAL A C 1
ATOM 2818 O O . VAL A 1 368 ? 14.095 0.317 -13.875 1.00 97.31 368 VAL A O 1
ATOM 2821 N N . CYS A 1 369 ? 16.076 0.224 -12.798 1.00 96.25 369 CYS A N 1
ATOM 2822 C CA . CYS A 1 369 ? 16.490 1.599 -13.048 1.00 96.25 369 CYS A CA 1
ATOM 2823 C C . CYS A 1 369 ? 17.382 1.654 -14.293 1.00 96.25 369 CYS A C 1
ATOM 2825 O O . CYS A 1 369 ? 18.476 1.086 -14.299 1.00 96.25 369 CYS A O 1
ATOM 2827 N N . VAL A 1 370 ? 16.945 2.332 -15.348 1.00 96.56 370 VAL A N 1
ATOM 2828 C CA . VAL A 1 370 ? 17.690 2.479 -16.602 1.00 96.56 370 VAL A CA 1
ATOM 2829 C C . VAL A 1 370 ? 18.461 3.792 -16.581 1.00 96.56 370 VAL A C 1
ATOM 2831 O O . VAL A 1 370 ? 17.870 4.857 -16.434 1.00 96.56 370 VAL A O 1
ATOM 2834 N N . GLY A 1 371 ? 19.784 3.713 -16.733 1.00 94.75 371 GLY A N 1
ATOM 2835 C CA . GLY A 1 371 ? 20.665 4.881 -16.860 1.00 94.75 371 GLY A CA 1
ATOM 2836 C C . GLY A 1 371 ? 21.051 5.185 -18.309 1.00 94.75 371 GLY A C 1
ATOM 2837 O O . GLY A 1 371 ? 21.479 6.291 -18.628 1.00 94.75 371 GLY A O 1
ATOM 2838 N N . ARG A 1 372 ? 20.916 4.207 -19.216 1.00 95.19 372 ARG A N 1
ATOM 2839 C CA . ARG A 1 372 ? 21.147 4.406 -20.652 1.00 95.19 372 ARG A CA 1
ATOM 2840 C C . ARG A 1 372 ? 20.376 3.389 -21.483 1.00 95.19 372 ARG A C 1
ATOM 2842 O O . ARG A 1 372 ? 20.455 2.193 -21.206 1.00 95.19 372 ARG A O 1
ATOM 2849 N N . LEU A 1 373 ? 19.727 3.860 -22.544 1.00 95.56 373 LEU A N 1
ATOM 2850 C CA . LEU A 1 373 ? 19.040 3.034 -23.534 1.00 95.56 373 LEU A CA 1
ATOM 2851 C C . LEU A 1 373 ? 19.555 3.368 -24.936 1.00 95.56 373 LEU A C 1
ATOM 2853 O O . LEU A 1 373 ? 19.633 4.532 -25.316 1.00 95.56 373 LEU A O 1
ATOM 2857 N N . VAL A 1 374 ? 19.933 2.349 -25.698 1.00 95.31 374 VAL A N 1
ATOM 2858 C CA . VAL A 1 374 ? 20.437 2.462 -27.071 1.00 95.31 374 VAL A CA 1
ATOM 2859 C C . VAL A 1 374 ? 19.635 1.493 -27.926 1.00 95.31 374 VAL A C 1
ATOM 2861 O O . VAL A 1 374 ? 19.502 0.329 -27.551 1.00 95.31 374 VAL A O 1
ATOM 2864 N N . VAL A 1 375 ? 19.116 1.975 -29.052 1.00 92.31 375 VAL A N 1
ATOM 2865 C CA . VAL A 1 375 ? 18.303 1.200 -29.997 1.00 92.31 375 VAL A CA 1
ATOM 2866 C C . VAL A 1 375 ? 18.942 1.295 -31.379 1.00 92.31 375 VAL A C 1
ATOM 2868 O O . VAL A 1 375 ? 19.333 2.388 -31.782 1.00 92.31 375 VAL A O 1
ATOM 2871 N N . ASP A 1 376 ? 19.074 0.165 -32.074 1.00 89.94 376 ASP A N 1
ATOM 2872 C CA . ASP A 1 376 ? 19.604 0.052 -33.444 1.00 89.94 376 ASP A CA 1
ATOM 2873 C C . ASP A 1 376 ? 20.982 0.693 -33.646 1.00 89.94 376 ASP A C 1
ATOM 2875 O O . ASP A 1 376 ? 21.273 1.286 -34.683 1.00 89.94 376 ASP A O 1
ATOM 2879 N N . ASP A 1 377 ? 21.825 0.608 -32.612 1.00 82.88 377 ASP A N 1
ATOM 2880 C CA . ASP A 1 377 ? 23.169 1.200 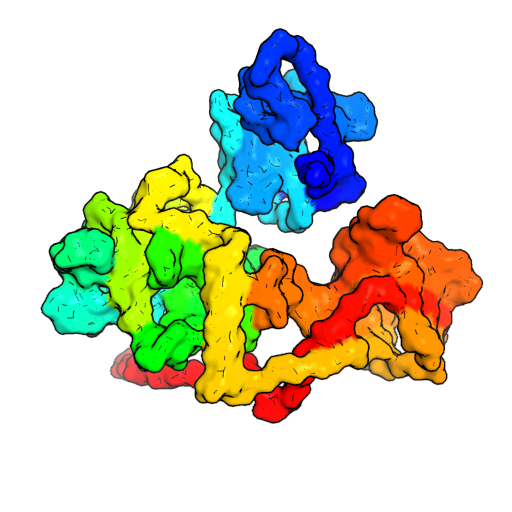-32.564 1.00 82.88 377 ASP A CA 1
ATOM 2881 C C . ASP A 1 377 ? 23.216 2.718 -32.852 1.00 82.88 377 ASP A C 1
ATOM 2883 O O . ASP A 1 377 ? 24.278 3.292 -33.107 1.00 82.88 377 ASP A O 1
ATOM 2887 N N . LEU A 1 378 ? 22.070 3.393 -32.730 1.00 87.38 378 LEU A N 1
ATOM 2888 C CA . LEU A 1 378 ? 21.943 4.845 -32.788 1.00 87.38 378 LEU A CA 1
ATOM 2889 C C . LEU A 1 378 ? 22.461 5.497 -31.492 1.00 87.38 378 LEU A C 1
ATOM 2891 O O . LEU A 1 378 ? 22.707 4.815 -30.491 1.00 87.38 378 LEU A O 1
ATOM 2895 N N . PRO A 1 379 ? 22.636 6.833 -31.453 1.00 89.31 379 PRO A N 1
ATOM 2896 C CA . PRO A 1 379 ? 22.874 7.535 -30.198 1.00 89.31 379 PRO A CA 1
ATOM 2897 C C . PRO A 1 379 ? 21.845 7.155 -29.126 1.00 89.31 379 PRO A C 1
ATOM 2899 O O . PRO A 1 379 ? 20.697 6.833 -29.431 1.00 89.31 379 PRO A O 1
ATOM 2902 N N . ALA A 1 380 ? 22.273 7.177 -27.861 1.00 88.94 380 ALA A N 1
ATOM 2903 C CA . ALA A 1 380 ? 21.398 6.805 -26.757 1.00 88.94 380 ALA A CA 1
ATOM 2904 C C . ALA A 1 380 ? 20.136 7.670 -26.756 1.00 88.94 380 ALA A C 1
ATOM 2906 O O . ALA A 1 380 ? 20.217 8.892 -26.885 1.00 88.94 380 ALA A O 1
ATOM 2907 N N . ILE A 1 381 ? 18.992 7.015 -26.590 1.00 88.44 381 ILE A N 1
ATOM 2908 C CA . ILE A 1 381 ? 17.708 7.684 -26.447 1.00 88.44 381 ILE A CA 1
ATOM 2909 C C . ILE A 1 381 ? 17.740 8.458 -25.130 1.00 88.44 381 ILE A C 1
ATOM 2911 O O . ILE A 1 381 ? 18.187 7.933 -24.103 1.00 88.44 381 ILE A O 1
ATOM 2915 N N . ALA A 1 382 ? 17.304 9.717 -25.174 1.00 87.12 382 ALA A N 1
ATOM 2916 C CA . ALA A 1 382 ? 17.156 10.524 -23.975 1.00 87.12 382 ALA A CA 1
ATOM 2917 C C . ALA A 1 382 ? 16.134 9.850 -23.052 1.00 87.12 382 ALA A C 1
ATOM 2919 O O . ALA A 1 382 ? 15.110 9.349 -23.510 1.00 87.12 382 ALA A O 1
ATOM 2920 N N . LEU A 1 383 ? 16.409 9.773 -21.750 1.00 86.94 383 LEU A N 1
ATOM 2921 C CA . LEU A 1 383 ? 15.521 9.018 -20.864 1.00 86.94 383 LEU A CA 1
ATOM 2922 C C . LEU A 1 383 ? 14.148 9.684 -20.714 1.00 86.94 383 LEU A C 1
ATOM 2924 O O . LEU A 1 383 ? 13.207 9.006 -20.332 1.00 86.94 383 LEU A O 1
ATOM 2928 N N . ASP A 1 384 ? 14.009 10.963 -21.053 1.00 81.81 384 ASP A N 1
ATOM 2929 C CA . ASP A 1 384 ? 12.757 11.727 -21.125 1.00 81.81 384 ASP A CA 1
ATOM 2930 C C . ASP A 1 384 ? 12.097 11.701 -22.519 1.00 81.81 384 ASP A C 1
ATOM 2932 O O . ASP A 1 384 ? 11.121 12.411 -22.746 1.00 81.81 384 ASP A O 1
ATOM 2936 N N . ASP A 1 385 ? 12.591 10.879 -23.452 1.00 83.00 385 ASP A N 1
ATOM 2937 C CA . ASP A 1 385 ? 11.996 10.723 -24.781 1.00 83.00 385 ASP A CA 1
ATOM 2938 C C . ASP A 1 385 ? 10.529 10.270 -24.677 1.00 83.00 385 ASP A C 1
ATOM 2940 O O . ASP A 1 385 ? 10.198 9.318 -23.964 1.00 83.00 385 ASP A O 1
ATOM 2944 N N . ALA A 1 386 ? 9.648 10.943 -25.422 1.00 76.50 386 ALA A N 1
ATOM 2945 C CA . ALA A 1 386 ? 8.203 10.721 -25.391 1.00 76.50 386 ALA A CA 1
ATOM 2946 C C . ALA A 1 386 ? 7.783 9.294 -25.791 1.00 76.50 386 ALA A C 1
ATOM 2948 O O . ALA A 1 386 ? 6.682 8.861 -25.456 1.00 76.50 386 ALA A O 1
ATOM 2949 N N . ARG A 1 387 ? 8.650 8.545 -26.487 1.00 81.44 387 ARG A N 1
ATOM 2950 C CA . ARG A 1 387 ? 8.419 7.131 -26.829 1.00 81.44 387 ARG A CA 1
ATOM 2951 C C . ARG A 1 387 ? 8.519 6.203 -25.616 1.00 81.44 387 ARG A C 1
ATOM 2953 O O . ARG A 1 387 ? 8.026 5.082 -25.673 1.00 81.44 387 ARG A O 1
ATOM 2960 N N . LEU A 1 388 ? 9.156 6.646 -24.532 1.00 82.62 388 LEU A N 1
ATOM 2961 C CA . LEU A 1 388 ? 9.270 5.916 -23.270 1.00 82.62 388 LEU A CA 1
ATOM 2962 C C . LEU A 1 388 ? 8.133 6.354 -22.339 1.00 82.62 388 LEU A C 1
ATOM 2964 O O . LEU A 1 388 ? 8.329 7.163 -21.435 1.00 82.62 388 LEU A O 1
ATOM 2968 N N . CYS A 1 389 ? 6.919 5.879 -22.595 1.00 73.25 389 CYS A N 1
ATOM 2969 C CA . CYS A 1 389 ? 5.726 6.296 -21.853 1.00 73.25 389 CYS A CA 1
ATOM 2970 C C . CYS A 1 389 ? 5.157 5.159 -20.995 1.00 73.25 389 CYS A C 1
ATOM 2972 O O . CYS A 1 389 ? 5.220 5.210 -19.769 1.00 73.25 389 CYS A O 1
ATOM 2974 N N . ASP A 1 390 ? 4.649 4.114 -21.639 1.00 83.56 390 ASP A N 1
ATOM 2975 C CA . ASP A 1 390 ? 3.964 2.993 -20.997 1.00 83.56 390 ASP A CA 1
ATOM 2976 C C . ASP A 1 390 ? 4.919 2.172 -20.112 1.00 83.56 390 ASP A C 1
ATOM 2978 O O . ASP A 1 390 ? 5.953 1.681 -20.573 1.00 83.56 390 ASP A O 1
ATOM 2982 N N . GLY A 1 391 ? 4.588 2.063 -18.823 1.00 77.75 391 GLY A N 1
ATOM 2983 C CA . GLY A 1 391 ? 5.382 1.340 -17.828 1.00 77.75 391 GLY A CA 1
ATOM 2984 C C . GLY A 1 391 ? 6.670 2.038 -17.361 1.00 77.75 391 GLY A C 1
ATOM 2985 O O . GLY A 1 391 ? 7.495 1.421 -16.682 1.00 77.75 391 GLY A O 1
ATOM 2986 N N . TRP A 1 392 ? 6.850 3.325 -17.673 1.00 83.88 392 TRP A N 1
ATOM 2987 C CA . TRP A 1 392 ? 7.990 4.130 -17.221 1.00 83.88 392 TRP A CA 1
ATOM 2988 C C . TRP A 1 392 ? 7.573 5.181 -16.184 1.00 83.88 392 TRP A C 1
ATOM 2990 O O . TRP A 1 392 ? 6.638 5.946 -16.402 1.00 83.88 392 TRP A O 1
ATOM 3000 N N . TYR A 1 393 ? 8.313 5.290 -15.078 1.00 81.88 393 TYR A N 1
ATOM 3001 C CA . TYR A 1 393 ? 8.202 6.431 -14.156 1.00 81.88 393 TYR A CA 1
ATOM 3002 C C . TYR A 1 393 ? 8.867 7.678 -14.727 1.00 81.88 393 TYR A C 1
ATOM 3004 O O . TYR A 1 393 ? 9.558 7.592 -15.729 1.00 81.88 393 TYR A O 1
ATOM 3012 N N . ASN A 1 394 ? 8.719 8.837 -14.091 1.00 73.38 394 ASN A N 1
ATOM 3013 C CA . ASN A 1 394 ? 9.440 10.039 -14.506 1.00 73.38 394 ASN A CA 1
ATOM 3014 C C . ASN A 1 394 ? 10.965 9.900 -14.369 1.00 73.38 394 ASN A C 1
ATOM 3016 O O . ASN A 1 394 ? 11.472 9.093 -13.586 1.00 73.38 394 ASN A O 1
ATOM 3020 N N . VAL A 1 395 ? 11.695 10.690 -15.163 1.00 80.50 395 VAL A N 1
ATOM 3021 C CA . VAL A 1 395 ? 13.161 10.742 -15.108 1.00 80.50 395 VAL A CA 1
ATOM 3022 C C . VAL A 1 395 ? 13.603 11.383 -13.799 1.00 80.50 395 VAL A C 1
ATOM 3024 O O . VAL A 1 395 ? 13.220 12.505 -13.480 1.00 80.50 395 VAL A O 1
ATOM 3027 N N . GLU A 1 396 ? 14.472 10.688 -13.079 1.00 82.81 396 GLU A N 1
ATOM 3028 C CA . GLU A 1 396 ? 15.165 11.197 -11.904 1.00 82.81 396 GLU A CA 1
ATOM 3029 C C . GLU A 1 396 ? 16.490 11.833 -12.350 1.00 82.81 396 GLU A C 1
ATOM 3031 O O . GLU A 1 396 ? 17.279 11.216 -13.076 1.00 82.81 396 GLU A O 1
ATOM 3036 N N . ARG A 1 397 ? 16.735 13.083 -11.937 1.00 83.50 397 ARG A N 1
ATOM 3037 C CA . ARG A 1 397 ? 17.922 13.859 -12.323 1.00 83.50 397 ARG A CA 1
ATOM 3038 C C . ARG A 1 397 ? 18.754 14.201 -11.094 1.00 83.50 397 ARG A C 1
ATOM 3040 O O . ARG A 1 397 ? 18.252 14.792 -10.144 1.00 83.50 397 ARG A O 1
ATOM 3047 N N . TYR A 1 398 ? 20.042 13.883 -11.152 1.00 77.06 398 TYR A N 1
ATOM 3048 C CA . TYR A 1 398 ? 21.025 14.184 -10.114 1.00 77.06 398 TYR A CA 1
ATOM 3049 C C . TYR A 1 398 ? 22.205 14.917 -10.757 1.00 77.06 398 TYR A C 1
ATOM 3051 O O . TYR A 1 398 ? 23.183 14.314 -11.204 1.00 77.06 398 TYR A O 1
ATOM 3059 N N . GLY A 1 399 ? 22.081 16.241 -10.878 1.00 78.31 399 GLY A N 1
ATOM 3060 C CA . GLY A 1 399 ? 23.020 17.046 -11.659 1.00 78.31 399 GLY A CA 1
ATOM 3061 C C . GLY A 1 399 ? 23.026 16.615 -13.130 1.00 78.31 399 GLY A C 1
ATOM 3062 O O . GLY A 1 399 ? 21.985 16.613 -13.782 1.00 78.31 399 GLY A O 1
ATOM 3063 N N . ALA A 1 400 ? 24.194 16.232 -13.651 1.00 76.88 400 ALA A N 1
ATOM 3064 C CA . ALA A 1 400 ? 24.339 15.755 -15.030 1.00 76.88 400 ALA A CA 1
ATOM 3065 C C . ALA A 1 400 ? 23.894 14.293 -15.238 1.00 76.88 400 ALA A C 1
ATOM 3067 O O . ALA A 1 400 ? 23.783 13.843 -16.378 1.00 76.88 400 ALA A O 1
ATOM 3068 N N . TYR A 1 401 ? 23.665 13.539 -14.160 1.00 76.88 401 TYR A N 1
ATOM 3069 C CA . TYR A 1 401 ? 23.250 12.143 -14.229 1.00 76.88 401 TYR A CA 1
ATOM 3070 C C . TYR A 1 401 ? 21.723 12.035 -14.300 1.00 76.88 401 TYR A C 1
ATOM 3072 O O . TYR A 1 401 ? 21.004 12.718 -13.570 1.00 76.88 401 TYR A O 1
ATOM 3080 N N . GLN A 1 402 ? 21.234 11.163 -15.180 1.00 85.06 402 GLN A N 1
ATOM 3081 C CA . GLN A 1 402 ? 19.813 10.883 -15.359 1.00 85.06 402 GLN A CA 1
ATOM 3082 C C . GLN A 1 402 ? 19.574 9.387 -15.261 1.00 85.06 402 GLN A C 1
ATOM 3084 O O . GLN A 1 402 ? 20.373 8.588 -15.753 1.00 85.06 402 GLN A O 1
ATOM 3089 N N . GLN A 1 403 ? 18.448 9.022 -14.667 1.00 89.19 403 GLN A N 1
ATOM 3090 C CA . GLN A 1 403 ? 17.986 7.648 -14.630 1.00 89.19 403 GLN A CA 1
ATOM 3091 C C . GLN A 1 403 ? 16.468 7.585 -14.642 1.00 89.19 403 GLN A C 1
ATOM 3093 O O . GLN A 1 403 ? 15.789 8.568 -14.352 1.00 89.19 403 GLN A O 1
ATOM 3098 N N . ARG A 1 404 ? 15.923 6.423 -14.984 1.00 90.25 404 ARG A N 1
ATOM 3099 C CA . ARG A 1 404 ? 14.480 6.244 -15.076 1.00 90.25 404 ARG A CA 1
ATOM 3100 C C . ARG A 1 404 ? 14.086 4.847 -14.646 1.00 90.25 404 ARG A C 1
ATOM 3102 O O . ARG A 1 404 ? 14.624 3.866 -15.154 1.00 90.25 404 ARG A O 1
ATOM 3109 N N . TRP A 1 405 ? 13.152 4.758 -13.711 1.00 91.69 405 TRP A N 1
ATOM 3110 C CA . TRP A 1 405 ? 12.628 3.474 -13.266 1.00 91.69 405 TRP A CA 1
ATOM 3111 C C . TRP A 1 405 ? 11.535 2.968 -14.202 1.00 91.69 405 TRP A C 1
ATOM 3113 O O . TRP A 1 405 ? 10.692 3.730 -14.673 1.00 91.69 405 TRP A O 1
ATOM 3123 N N . THR A 1 406 ? 11.539 1.662 -14.429 1.00 93.75 406 THR A N 1
ATOM 3124 C CA . THR A 1 406 ? 10.417 0.923 -15.021 1.00 93.75 406 THR A CA 1
ATOM 3125 C C . THR A 1 406 ? 9.442 0.473 -13.931 1.00 93.75 406 THR A C 1
ATOM 3127 O O . THR A 1 406 ? 9.792 0.476 -12.749 1.00 93.75 406 THR A O 1
ATOM 3130 N N . GLN A 1 407 ? 8.243 0.033 -14.317 1.00 89.56 407 GLN A N 1
ATOM 3131 C CA . GLN A 1 407 ? 7.237 -0.547 -13.413 1.00 89.56 407 GLN A CA 1
ATOM 3132 C C . GLN A 1 407 ? 7.343 -2.083 -13.265 1.00 89.56 407 GLN A C 1
ATOM 3134 O O . GLN A 1 407 ? 6.429 -2.744 -12.766 1.00 89.56 407 GLN A O 1
ATOM 3139 N N . GLY A 1 408 ? 8.446 -2.675 -13.744 1.00 93.19 408 GLY A N 1
ATOM 3140 C CA . GLY A 1 408 ? 8.611 -4.127 -13.940 1.00 93.19 408 GLY A CA 1
ATOM 3141 C C . GLY A 1 408 ? 8.179 -4.616 -15.325 1.00 93.19 408 GLY A C 1
ATOM 3142 O O . GLY A 1 408 ? 8.602 -5.676 -15.770 1.00 93.19 408 GLY A O 1
ATOM 3143 N N . ALA A 1 409 ? 7.382 -3.813 -16.023 1.00 93.50 409 ALA A N 1
ATOM 3144 C CA . ALA A 1 409 ? 7.079 -3.940 -17.438 1.00 93.50 409 ALA A CA 1
ATOM 3145 C C . ALA A 1 409 ? 7.129 -2.531 -18.031 1.00 93.50 409 ALA A C 1
ATOM 3147 O O . ALA A 1 409 ? 6.554 -1.618 -17.439 1.00 93.50 409 ALA A O 1
ATOM 3148 N N . ALA A 1 410 ? 7.844 -2.331 -19.135 1.00 93.75 410 ALA A N 1
ATOM 3149 C CA . ALA A 1 410 ? 7.970 -1.021 -19.763 1.00 93.75 410 ALA A CA 1
ATOM 3150 C C . ALA A 1 410 ? 8.116 -1.136 -21.279 1.00 93.75 410 ALA A C 1
ATOM 3152 O O . ALA A 1 410 ? 8.976 -1.860 -21.780 1.00 93.75 410 ALA A O 1
ATOM 3153 N N . ARG A 1 411 ? 7.281 -0.413 -22.023 1.00 93.75 411 ARG A N 1
ATOM 3154 C CA . ARG A 1 411 ? 7.266 -0.472 -23.486 1.00 93.75 411 ARG A CA 1
ATOM 3155 C C . ARG A 1 411 ? 8.512 0.197 -24.061 1.00 93.75 411 ARG A C 1
ATOM 3157 O O . ARG A 1 411 ? 8.918 1.275 -23.623 1.00 93.75 411 ARG A O 1
ATOM 3164 N N . LEU A 1 412 ? 9.131 -0.457 -25.036 1.00 92.94 412 LEU A N 1
ATOM 3165 C CA . LEU A 1 412 ? 10.290 0.040 -25.769 1.00 92.94 412 LEU A CA 1
ATOM 3166 C C . LEU A 1 412 ? 9.856 0.644 -27.116 1.00 92.94 412 LEU A C 1
ATOM 3168 O O . LEU A 1 412 ? 8.754 0.362 -27.589 1.00 92.94 412 LEU A O 1
ATOM 3172 N N . PRO A 1 413 ? 10.701 1.473 -27.757 1.00 87.62 413 PRO A N 1
ATOM 3173 C CA . PRO A 1 413 ? 10.400 2.013 -29.079 1.00 87.62 413 PRO A CA 1
ATOM 3174 C C . PRO A 1 413 ? 10.117 0.906 -30.107 1.00 87.62 413 PRO A C 1
ATOM 3176 O O . PRO A 1 413 ? 10.890 -0.045 -30.235 1.00 87.62 413 PRO A O 1
ATOM 3179 N N . SER A 1 414 ? 9.025 1.056 -30.858 1.00 84.69 414 SER A N 1
ATOM 3180 C CA . SER A 1 414 ? 8.604 0.114 -31.902 1.00 84.69 414 SER A CA 1
ATOM 3181 C C . SER A 1 414 ? 9.634 -0.006 -33.027 1.00 84.69 414 SER A C 1
ATOM 3183 O O . SER A 1 414 ? 10.283 0.980 -33.381 1.00 84.69 414 SER A O 1
ATOM 3185 N N . GLY A 1 415 ? 9.719 -1.184 -33.651 1.00 82.94 415 GLY A N 1
ATOM 3186 C CA . GLY A 1 415 ? 10.589 -1.423 -34.808 1.00 82.94 415 GLY A CA 1
ATOM 3187 C C . GLY A 1 415 ? 12.073 -1.616 -34.480 1.00 82.94 415 GLY A C 1
ATOM 3188 O O . GLY A 1 415 ? 12.870 -1.766 -35.405 1.00 82.94 415 GLY A O 1
ATOM 3189 N N . ALA A 1 416 ? 12.439 -1.644 -33.195 1.00 85.50 416 ALA A N 1
ATOM 3190 C CA . ALA A 1 416 ? 13.796 -1.919 -32.739 1.00 85.50 416 ALA A CA 1
ATOM 3191 C C . ALA A 1 416 ? 14.270 -3.323 -33.162 1.00 85.50 416 ALA A C 1
ATOM 3193 O O . ALA A 1 416 ? 13.546 -4.307 -33.016 1.00 85.50 416 ALA A O 1
ATOM 3194 N N . ARG A 1 417 ? 15.516 -3.431 -33.632 1.00 91.38 417 ARG A N 1
ATOM 3195 C CA . ARG A 1 417 ? 16.212 -4.691 -33.951 1.00 91.38 417 ARG A CA 1
ATOM 3196 C C . ARG A 1 417 ? 17.299 -5.012 -32.939 1.00 91.38 417 ARG A C 1
ATOM 3198 O O . ARG A 1 417 ? 17.438 -6.167 -32.546 1.00 91.38 417 ARG A O 1
ATOM 3205 N N . THR A 1 418 ? 18.071 -4.018 -32.506 1.00 94.75 418 THR A N 1
ATOM 3206 C CA . THR A 1 418 ? 19.062 -4.184 -31.434 1.00 94.75 418 THR A CA 1
ATOM 3207 C C . THR A 1 418 ? 18.746 -3.255 -30.280 1.00 94.75 418 THR A C 1
ATOM 3209 O O . THR A 1 418 ? 18.382 -2.097 -30.469 1.00 94.75 418 THR A O 1
ATOM 3212 N N . ILE A 1 419 ? 18.861 -3.769 -29.057 1.00 96.06 419 ILE A N 1
ATOM 3213 C CA . ILE A 1 419 ? 18.632 -2.982 -27.846 1.00 96.06 419 ILE A CA 1
ATOM 3214 C C . ILE A 1 419 ? 19.786 -3.225 -26.888 1.00 96.06 419 ILE A C 1
ATOM 3216 O O . ILE A 1 419 ? 20.126 -4.365 -26.568 1.00 96.06 419 ILE A O 1
ATOM 3220 N N . ARG A 1 420 ? 20.374 -2.133 -26.400 1.00 97.44 420 ARG A N 1
ATOM 3221 C CA . ARG A 1 420 ? 21.380 -2.151 -25.343 1.00 97.44 420 ARG A CA 1
ATOM 3222 C C . ARG A 1 420 ? 20.927 -1.283 -24.180 1.00 97.44 420 ARG A C 1
ATOM 3224 O O . ARG A 1 420 ? 20.705 -0.082 -24.342 1.00 97.44 420 ARG A O 1
ATOM 3231 N N . ILE A 1 421 ? 20.856 -1.890 -23.000 1.00 97.25 421 ILE A N 1
ATOM 3232 C CA . ILE A 1 421 ? 20.361 -1.259 -21.773 1.00 97.25 421 ILE A CA 1
ATOM 3233 C C . ILE A 1 421 ? 21.470 -1.277 -20.732 1.00 97.25 421 ILE A C 1
ATOM 3235 O O . ILE A 1 421 ? 21.969 -2.346 -20.392 1.00 97.25 421 ILE A O 1
ATOM 3239 N N . ALA A 1 422 ? 21.851 -0.109 -20.216 1.00 96.75 422 ALA A N 1
ATOM 3240 C CA . ALA A 1 422 ? 22.712 -0.004 -19.043 1.00 96.75 422 ALA A CA 1
ATOM 3241 C C . ALA A 1 422 ? 21.870 0.389 -17.828 1.00 96.75 422 ALA A C 1
ATOM 3243 O O . ALA A 1 422 ? 21.190 1.422 -17.839 1.00 96.75 422 ALA A O 1
ATOM 3244 N N . LEU A 1 423 ? 21.926 -0.431 -16.780 1.00 96.50 423 LEU A N 1
ATOM 3245 C CA . LEU A 1 423 ? 21.194 -0.167 -15.547 1.00 96.50 423 LEU A CA 1
ATOM 3246 C C . LEU A 1 423 ? 21.931 0.862 -14.680 1.00 96.50 423 LEU A C 1
ATOM 3248 O O . LEU A 1 423 ? 23.141 0.753 -14.477 1.00 96.50 423 LEU A O 1
ATOM 3252 N N . GLY A 1 424 ? 21.173 1.827 -14.156 1.00 91.38 424 GLY A N 1
ATOM 3253 C CA . GLY A 1 424 ? 21.611 2.864 -13.221 1.00 91.38 424 GLY A CA 1
ATOM 3254 C C . GLY A 1 424 ? 21.724 2.324 -11.796 1.00 91.38 424 GLY A C 1
ATOM 3255 O O . GLY A 1 424 ? 22.408 1.321 -11.569 1.00 91.38 424 GLY A O 1
ATOM 3256 N N . THR A 1 425 ? 21.031 2.952 -10.841 1.00 87.31 425 THR A N 1
ATOM 3257 C CA . THR A 1 425 ? 20.985 2.517 -9.434 1.00 87.31 425 THR A CA 1
ATOM 3258 C C . THR A 1 425 ? 20.641 1.026 -9.292 1.00 87.31 425 THR A C 1
ATOM 3260 O O . THR A 1 425 ? 19.822 0.476 -10.032 1.00 87.31 425 THR A O 1
ATOM 3263 N N . SER A 1 426 ? 21.309 0.340 -8.360 1.00 86.00 426 SER A N 1
ATOM 3264 C CA . SER A 1 426 ? 21.032 -1.061 -8.036 1.00 86.00 426 SER A CA 1
ATOM 3265 C C . SER A 1 426 ? 19.701 -1.225 -7.306 1.00 86.00 426 SER A C 1
ATOM 3267 O O . SER A 1 426 ? 19.265 -0.358 -6.551 1.00 86.00 426 SER A O 1
ATOM 3269 N N . ALA A 1 427 ? 19.073 -2.370 -7.537 1.00 88.62 427 ALA A N 1
ATOM 3270 C CA . ALA A 1 427 ? 17.861 -2.807 -6.871 1.00 88.62 427 ALA A CA 1
ATOM 3271 C C . ALA A 1 427 ? 18.060 -4.252 -6.426 1.00 88.62 427 ALA A C 1
ATOM 3273 O O . ALA A 1 427 ? 18.776 -4.997 -7.095 1.00 88.62 427 ALA A O 1
ATOM 3274 N N . SER A 1 428 ? 17.400 -4.612 -5.332 1.00 91.00 428 SER A N 1
ATOM 3275 C CA . SER A 1 428 ? 17.302 -5.987 -4.861 1.00 91.00 428 SER A CA 1
ATOM 3276 C C . SER A 1 428 ? 15.824 -6.352 -4.835 1.00 91.00 428 SER A C 1
ATOM 3278 O O . SER A 1 428 ? 14.998 -5.588 -4.332 1.00 91.00 428 SER A O 1
ATOM 3280 N N . TYR A 1 429 ? 15.498 -7.502 -5.404 1.00 91.50 429 TYR A N 1
ATOM 3281 C CA . TYR A 1 429 ? 14.138 -7.978 -5.617 1.00 91.50 429 TYR A CA 1
ATOM 3282 C C . TYR A 1 429 ? 13.816 -9.085 -4.618 1.00 91.50 429 TYR A C 1
ATOM 3284 O O . TYR A 1 429 ? 14.723 -9.839 -4.261 1.00 91.50 429 TYR A O 1
ATOM 3292 N N . PRO A 1 430 ? 12.560 -9.225 -4.169 1.00 88.19 430 PRO A N 1
ATOM 3293 C CA . PRO A 1 430 ? 12.178 -10.350 -3.326 1.00 88.19 430 PRO A CA 1
ATOM 3294 C C . PRO A 1 430 ? 12.376 -11.668 -4.086 1.00 88.19 430 PRO A C 1
ATOM 3296 O O . PRO A 1 430 ? 12.010 -11.779 -5.260 1.00 88.19 430 PRO A O 1
ATOM 3299 N N . VAL A 1 431 ? 12.953 -12.671 -3.424 1.00 83.62 431 VAL A N 1
ATOM 3300 C CA . VAL A 1 431 ? 12.968 -14.043 -3.942 1.00 83.62 431 VAL A CA 1
ATOM 3301 C C . VAL A 1 431 ? 11.579 -14.620 -3.710 1.00 83.62 431 VAL A C 1
ATOM 3303 O O . VAL A 1 431 ? 11.223 -14.970 -2.588 1.00 83.62 431 VAL A O 1
ATOM 3306 N N . VAL A 1 432 ? 10.775 -14.673 -4.768 1.00 66.44 432 VAL A N 1
ATOM 3307 C CA . VAL A 1 432 ? 9.464 -15.320 -4.724 1.00 66.44 432 VAL A CA 1
ATOM 3308 C C . VAL A 1 432 ? 9.695 -16.802 -4.998 1.00 66.44 432 VAL A C 1
ATOM 3310 O O . VAL A 1 432 ? 10.051 -17.170 -6.114 1.00 66.44 432 VAL A O 1
ATOM 3313 N N . ASP A 1 433 ? 9.556 -17.651 -3.982 1.00 50.47 433 ASP A N 1
ATOM 3314 C CA . ASP A 1 433 ? 9.455 -19.092 -4.214 1.00 50.47 433 ASP A CA 1
ATOM 3315 C C . ASP A 1 433 ? 8.073 -19.333 -4.843 1.00 50.47 433 ASP A C 1
ATOM 3317 O O . ASP A 1 433 ? 7.063 -18.909 -4.277 1.00 50.47 433 ASP A O 1
ATOM 3321 N N . GLU A 1 434 ? 8.003 -19.924 -6.041 1.00 37.50 434 GLU A N 1
ATOM 3322 C CA . GLU A 1 434 ? 6.733 -20.133 -6.757 1.00 37.50 434 GLU A CA 1
ATOM 3323 C C . GLU A 1 434 ? 5.743 -20.986 -5.942 1.00 37.50 434 GLU A C 1
ATOM 3325 O O . GLU A 1 434 ? 4.531 -20.867 -6.125 1.00 37.50 434 GLU A O 1
ATOM 3330 N N . ALA A 1 435 ? 6.234 -21.767 -4.970 1.00 33.91 435 ALA A N 1
ATOM 3331 C CA . ALA A 1 435 ? 5.414 -22.497 -4.002 1.00 33.91 435 ALA A CA 1
ATOM 3332 C C . ALA A 1 435 ? 4.830 -21.620 -2.869 1.00 33.91 435 ALA A C 1
ATOM 3334 O O . ALA A 1 435 ? 4.009 -22.092 -2.086 1.00 33.91 435 ALA A O 1
ATOM 3335 N N . SER A 1 436 ? 5.245 -20.355 -2.767 1.00 37.91 436 SER A N 1
ATOM 3336 C CA . SER A 1 436 ? 4.969 -19.448 -1.641 1.00 37.91 436 SER A CA 1
ATOM 3337 C C . SER A 1 436 ? 4.242 -18.155 -2.030 1.00 37.91 436 SER A C 1
ATOM 3339 O O . SER A 1 436 ? 4.118 -17.254 -1.203 1.00 37.91 436 SER A O 1
ATOM 3341 N N . ASN A 1 437 ? 3.736 -18.052 -3.266 1.00 32.34 437 ASN A N 1
ATOM 3342 C CA . ASN A 1 437 ? 2.924 -16.913 -3.698 1.00 32.34 437 ASN A CA 1
ATOM 3343 C C . ASN A 1 437 ? 1.677 -16.773 -2.791 1.00 32.34 437 ASN A C 1
ATOM 3345 O O . ASN A 1 437 ? 0.787 -17.625 -2.856 1.00 32.34 437 ASN A O 1
ATOM 3349 N N . PRO A 1 438 ? 1.552 -15.719 -1.962 1.00 34.97 438 PRO A N 1
ATOM 3350 C CA . PRO A 1 438 ? 0.487 -15.635 -0.966 1.00 34.97 438 PRO A CA 1
ATOM 3351 C C . PRO A 1 438 ? -0.834 -15.093 -1.535 1.00 34.97 438 PRO A C 1
ATOM 3353 O O . PRO A 1 438 ? -1.763 -14.832 -0.778 1.00 34.97 438 PRO A O 1
ATOM 3356 N N . ILE A 1 439 ? -0.962 -14.929 -2.858 1.00 34.84 439 ILE A N 1
ATOM 3357 C CA . ILE A 1 439 ? -2.182 -14.374 -3.476 1.00 34.84 439 ILE A CA 1
ATOM 3358 C C . ILE A 1 439 ? -3.334 -15.398 -3.535 1.00 34.84 439 ILE A C 1
ATOM 3360 O O . ILE A 1 439 ? -4.468 -15.033 -3.829 1.00 34.84 439 ILE A O 1
ATOM 3364 N N . VAL A 1 440 ? -3.106 -16.664 -3.175 1.00 31.05 440 VAL A N 1
ATOM 3365 C CA . VAL A 1 440 ? -4.190 -17.651 -3.057 1.00 31.05 440 VAL A CA 1
ATOM 3366 C C . VAL A 1 440 ? -4.111 -18.370 -1.715 1.00 31.05 440 VAL A C 1
ATOM 3368 O O . VAL A 1 440 ? -3.674 -19.513 -1.624 1.00 31.05 440 VAL A O 1
ATOM 3371 N N . LEU A 1 441 ? -4.565 -17.703 -0.655 1.00 29.16 441 LEU A N 1
ATOM 3372 C CA . LEU A 1 441 ? -5.106 -18.406 0.506 1.00 29.16 441 LEU A CA 1
ATOM 3373 C C . LEU A 1 441 ? -6.639 -18.371 0.417 1.00 29.16 441 LEU A C 1
ATOM 3375 O O . LEU A 1 441 ? -7.202 -17.331 0.070 1.00 29.16 441 LEU A O 1
ATOM 3379 N N . PRO A 1 442 ? -7.323 -19.500 0.667 1.00 23.31 442 PRO A N 1
ATOM 3380 C CA . PRO A 1 442 ? -8.765 -19.593 0.513 1.00 23.31 442 PRO A CA 1
ATOM 3381 C C . PRO A 1 442 ? -9.452 -18.636 1.485 1.00 23.31 442 PRO A C 1
ATOM 3383 O O . PRO A 1 442 ? -9.218 -18.686 2.693 1.00 23.31 442 PRO A O 1
ATOM 3386 N N . VAL A 1 443 ? -10.327 -17.786 0.948 1.00 29.23 443 VAL A N 1
ATOM 3387 C CA . VAL A 1 443 ? -11.300 -17.032 1.740 1.00 29.23 443 VAL A CA 1
ATOM 3388 C C . VAL A 1 443 ? -12.048 -18.046 2.616 1.00 29.23 443 VAL A C 1
ATOM 3390 O O . VAL A 1 443 ? -12.565 -19.030 2.074 1.00 29.23 443 VAL A O 1
ATOM 3393 N N . PRO A 1 444 ? -12.093 -17.893 3.951 1.00 25.75 444 PRO A N 1
ATOM 3394 C CA . PRO A 1 444 ? -12.862 -18.803 4.781 1.00 25.75 444 PRO A CA 1
ATOM 3395 C C . PRO A 1 444 ? -14.336 -18.703 4.378 1.00 25.75 444 PRO A C 1
ATOM 3397 O O . PRO A 1 444 ? -14.953 -17.644 4.482 1.00 25.75 444 PRO A O 1
ATOM 3400 N N . ASN A 1 445 ? -14.889 -19.821 3.901 1.00 26.72 445 ASN A N 1
ATOM 3401 C CA . ASN A 1 445 ? -16.320 -19.998 3.683 1.00 26.72 445 ASN A CA 1
ATOM 3402 C C . ASN A 1 445 ? -17.080 -19.540 4.937 1.00 26.72 445 ASN A C 1
ATOM 3404 O O . ASN A 1 445 ? -17.010 -20.207 5.969 1.00 26.72 445 ASN A O 1
ATOM 3408 N N . SER A 1 446 ? -17.833 -18.443 4.845 1.00 25.80 446 SER A N 1
ATOM 3409 C CA . SER A 1 446 ? -18.918 -18.173 5.789 1.00 25.80 446 SER A CA 1
ATOM 3410 C C . SER A 1 446 ? -20.220 -18.734 5.207 1.00 25.80 446 SER A C 1
ATOM 3412 O O . SER A 1 446 ? -20.579 -18.388 4.079 1.00 25.80 446 SER A O 1
ATOM 3414 N N . PRO A 1 447 ? -20.915 -19.639 5.919 1.00 29.36 447 PRO A N 1
ATOM 3415 C CA . PRO A 1 447 ? -22.012 -20.410 5.361 1.00 29.36 447 PRO A CA 1
ATOM 3416 C C . PRO A 1 447 ? -23.353 -19.763 5.697 1.00 29.36 447 PRO A C 1
ATOM 3418 O O . PRO A 1 447 ? -23.930 -20.114 6.709 1.00 29.36 447 PRO A O 1
ATOM 3421 N N . HIS A 1 448 ? -23.908 -18.892 4.854 1.00 27.66 448 HIS A N 1
ATOM 3422 C CA . HIS A 1 448 ? -25.345 -18.580 4.923 1.00 27.66 448 HIS A CA 1
ATOM 3423 C C . HIS A 1 448 ? -25.915 -18.260 3.536 1.00 27.66 448 HIS A C 1
ATOM 3425 O O . HIS A 1 448 ? -26.201 -17.118 3.200 1.00 27.66 448 HIS A O 1
ATOM 3431 N N . VAL A 1 449 ? -26.138 -19.309 2.742 1.00 29.78 449 VAL A N 1
ATOM 3432 C CA . VAL A 1 449 ? -27.246 -19.330 1.779 1.00 29.78 449 VAL A CA 1
ATOM 3433 C C . VAL A 1 449 ? -28.249 -20.331 2.333 1.00 29.78 449 VAL A C 1
ATOM 3435 O O . VAL A 1 449 ? -28.124 -21.538 2.138 1.00 29.78 449 VAL A O 1
ATOM 3438 N N . VAL A 1 450 ? -29.203 -19.826 3.114 1.00 28.36 450 VAL A N 1
ATOM 3439 C CA . VAL A 1 450 ? -30.411 -20.583 3.437 1.00 28.36 450 VAL A CA 1
ATOM 3440 C C . VAL A 1 450 ? -31.304 -20.495 2.210 1.00 28.36 450 VAL A C 1
ATOM 3442 O O . VAL A 1 450 ? -31.654 -19.405 1.764 1.00 28.36 450 VAL A O 1
ATOM 3445 N N . ALA A 1 451 ? -31.613 -21.659 1.651 1.00 26.91 451 ALA A N 1
ATOM 3446 C CA . ALA A 1 451 ? -32.611 -21.817 0.613 1.00 26.91 451 ALA A CA 1
ATOM 3447 C C . ALA A 1 451 ? -33.982 -21.312 1.089 1.00 26.91 451 ALA A C 1
ATOM 3449 O O . ALA A 1 451 ? -34.435 -21.683 2.174 1.00 26.91 451 ALA A O 1
ATOM 3450 N N . ALA A 1 452 ? -34.646 -20.543 0.231 1.00 29.44 452 ALA A N 1
ATOM 3451 C CA . ALA A 1 452 ? -36.090 -20.566 0.030 1.00 29.44 452 ALA A CA 1
ATOM 3452 C C . ALA A 1 452 ? -36.374 -20.149 -1.416 1.00 29.44 452 ALA A C 1
ATOM 3454 O O . ALA A 1 452 ? -35.848 -19.087 -1.821 1.00 29.44 452 ALA A O 1
#

Secondary structure (DSSP, 8-state):
-----EEEEEEEEEEEETTEEEEEEEEEEEEEEEE---S---TT--TT-TTSSSS-EEEETTEEEEEEEE-TTS-EEEEETTTTEEEEEESS---SEEEB-TTT--B---PPP--EETT-EEEETTEEEEGGG--TT-EEEETTTTEEEE--EEEEEEEETTT-SSGGGS--EEE-TTSSBTTBSSS-EEE-TTPEEEETTEEEEGGGG--SSSEEE---SEEEEEEEE-SS--EEEETTEEEEPBP-SS-GGGSTTSSSS--SS-----S-GGG-SS-B-SSSHHHHHHHHHHHHHHHHTT-----EES----EEEETTEEE--SEEETTEEEEEPPTT---EEEE---B-HHHH-TT------B-PEEEEEEETTPSPBPTT-TT--TTEEEEEEETTEEEEEE-SEEEPPTT-SEEEEEE-S---EE---GGG-TT-PPPP--------

Sequence (452 aa):
MADGNNIFQYIYNVTVKGNNYTVGPVHLTGVTVKDKDDSSGTVADNIGVLGDIAPDSFEVDGTKYTYVGKTGDGAFLAYTGDKSAYYLFSDSPASGGGKVNQSTGQTDISAPIPCLTSGTQVLTERGEVAVEDLRVGDRVMALLYQGLIPIKWIGSRRIDLRSHPQPETVRPIRIAAGAFADGKPHRDLIVSPGHALFVNGKLIQAERLLNGTTVAEVPVDEVTYWHVELEHHDVLLTEGLPTESYLDTGNRSAFVNGGEFLDLYPDFSAKHWSETCAPLIHSGPELTAVRTQLMDRATTVFGFSPATTDDPDLHIIADGKVIQPHQVKGRVYYFTLPENTQDAVLMSRAFVPMMMRPGTTDRRKLGVCVGRLVVDDLPAIALDDARLCDGWYNVERYGAYQQRWTQGAARLPSGARTIRIALGTSASYPVVDEASNPIVLPVPNSPHVVAA

Foldseek 3Di:
DDQDFPWFAFKFWWDDDPQKIFGHHTPDGGWGWAFDDPDPDDPQDDSRDPPSDPFGWTDTPNFIWTWQEAEPQGKTKTAGDPNPTIMIGHNDDDHTMFGGPNVRRYTFDPQWFWWFFFPWWWQFPVGTDTLVPDDFQTWGQFVLVRDTFGFNDKFKDKDQLVPDPCSVRFFKKWQAQQLQHHVALVHITIIGQQWFFQDPQETEGLVLQAQCFNIRTADDRMTMTMATDTPAWGWIQISNTTTTHGDPQPFLLCGPPSDPHHDPRTTRDRVDCVRHPGHYDNADDVQLVSNVSSVVCCCPPVVDDLDWALFFQWWKQFPNDTWAFPDDDPQKGKTFGDAQGFWIKIATFWDQCVSNHSRDPGRATFRFKFQWKDFPNDPTDDPQPPQFDAQKDDWDDDPPGIIITGNRITIDHGRTGMMMTGTDDTDIHDDDDVVRNPNDDDDPDDDDPDDD

Radius of gyration: 24.73 Å; chains: 1; bounding box: 65×65×68 Å